Protein AF-A0A6A5BFM7-F1 (afdb_monomer)

InterPro domains:
  IPR010581 Protein of unknown function DUF1152 [PF06626] (103-275)

Structure (mmCIF, N/CA/C/O backbone):
data_AF-A0A6A5BFM7-F1
#
_entry.id   AF-A0A6A5BFM7-F1
#
loop_
_atom_site.group_PDB
_atom_site.id
_atom_site.type_symbol
_atom_site.label_atom_id
_atom_site.label_alt_id
_atom_site.label_comp_id
_atom_site.label_asym_id
_atom_site.label_entity_id
_atom_site.label_seq_id
_atom_site.pdbx_PDB_ins_code
_atom_site.Cartn_x
_atom_site.Cartn_y
_atom_site.Cartn_z
_atom_site.occupancy
_atom_site.B_iso_or_equiv
_atom_site.auth_seq_id
_atom_site.auth_comp_id
_atom_site.auth_asym_id
_atom_site.auth_atom_id
_atom_site.pdbx_PDB_model_num
ATOM 1 N N . MET A 1 1 ? 14.374 -17.626 74.753 1.00 43.50 1 MET A N 1
ATOM 2 C CA . MET A 1 1 ? 14.179 -16.600 73.706 1.00 43.50 1 MET A CA 1
ATOM 3 C C . MET A 1 1 ? 12.955 -16.998 72.901 1.00 43.50 1 MET A C 1
ATOM 5 O O . MET A 1 1 ? 12.864 -18.149 72.503 1.00 43.50 1 MET A O 1
ATOM 9 N N . ILE A 1 2 ? 11.979 -16.099 72.801 1.00 36.38 2 ILE A N 1
ATOM 10 C CA . ILE A 1 2 ? 10.643 -16.341 72.237 1.00 36.38 2 ILE A CA 1
ATOM 11 C C . ILE A 1 2 ? 10.751 -16.371 70.704 1.00 36.38 2 ILE A C 1
ATOM 13 O O . ILE A 1 2 ? 11.245 -15.409 70.122 1.00 36.38 2 ILE A O 1
ATOM 17 N N . SER A 1 3 ? 10.317 -17.458 70.057 1.00 33.19 3 SER A N 1
ATOM 18 C CA . SER A 1 3 ? 10.230 -17.560 68.595 1.00 33.19 3 SER A CA 1
ATOM 19 C C . SER A 1 3 ? 8.848 -17.109 68.120 1.00 33.19 3 SER A C 1
ATOM 21 O O . SER A 1 3 ? 7.847 -17.762 68.415 1.00 33.19 3 SER A O 1
ATOM 23 N N . SER A 1 4 ? 8.788 -16.002 67.385 1.00 34.25 4 SER A N 1
ATOM 24 C CA . SER A 1 4 ? 7.578 -15.523 66.714 1.00 34.25 4 SER A CA 1
ATOM 25 C C . SER A 1 4 ? 7.403 -16.215 65.361 1.00 34.25 4 SER A C 1
ATOM 27 O O . SER A 1 4 ? 8.229 -16.042 64.466 1.00 34.25 4 SER A O 1
ATOM 29 N N . SER A 1 5 ? 6.314 -16.964 65.199 1.00 36.62 5 SER A N 1
ATOM 30 C CA . SER A 1 5 ? 5.820 -17.458 63.912 1.00 36.62 5 SER A CA 1
ATOM 31 C C . SER A 1 5 ? 4.757 -16.501 63.362 1.00 36.62 5 SER A C 1
ATOM 33 O O . SER A 1 5 ? 3.744 -16.234 64.005 1.00 36.62 5 SER A O 1
ATOM 35 N N . SER A 1 6 ? 4.990 -15.970 62.162 1.00 33.66 6 SER A N 1
ATOM 36 C CA . SER A 1 6 ? 4.008 -15.185 61.403 1.00 33.66 6 SER A CA 1
ATOM 37 C C . SER A 1 6 ? 3.215 -16.109 60.466 1.00 33.66 6 SER A C 1
ATOM 39 O O . SER A 1 6 ? 3.828 -16.965 59.823 1.00 33.66 6 SER A O 1
ATOM 41 N N . PRO A 1 7 ? 1.881 -15.969 60.350 1.00 37.84 7 PRO A N 1
ATOM 42 C CA . PRO A 1 7 ? 1.085 -16.790 59.447 1.00 37.84 7 PRO A CA 1
ATOM 43 C C . PRO A 1 7 ? 1.149 -16.255 58.009 1.00 37.84 7 PRO A C 1
ATOM 45 O O . PRO A 1 7 ? 1.034 -15.056 57.761 1.00 37.84 7 PRO A O 1
ATOM 48 N N . SER A 1 8 ? 1.322 -17.172 57.057 1.00 31.70 8 SER A N 1
ATOM 49 C CA . SER A 1 8 ? 1.275 -16.910 55.618 1.00 31.70 8 SER A CA 1
ATOM 50 C C . SER A 1 8 ? -0.183 -16.871 55.149 1.00 31.70 8 SER A C 1
ATOM 52 O O . SER A 1 8 ? -0.862 -17.896 55.129 1.00 31.70 8 SER A O 1
ATOM 54 N N . THR A 1 9 ? -0.686 -15.690 54.790 1.00 35.28 9 THR A N 1
ATOM 55 C CA . THR A 1 9 ? -1.970 -15.524 54.095 1.00 35.28 9 THR A CA 1
ATOM 56 C C . THR A 1 9 ? -1.789 -15.775 52.604 1.00 35.28 9 THR A C 1
ATOM 58 O O . THR A 1 9 ? -1.205 -14.962 51.887 1.00 35.28 9 THR A O 1
ATOM 61 N N . THR A 1 10 ? -2.305 -16.905 52.131 1.00 35.03 10 THR A N 1
ATOM 62 C CA . THR A 1 10 ? -2.406 -17.241 50.710 1.00 35.03 10 THR A CA 1
ATOM 63 C C . THR A 1 10 ? -3.619 -16.512 50.120 1.00 35.03 10 THR A C 1
ATOM 65 O O . THR A 1 10 ? -4.765 -16.860 50.394 1.00 35.03 10 THR A O 1
ATOM 68 N N . LEU A 1 11 ? -3.373 -15.459 49.338 1.00 32.53 11 LEU A N 1
ATO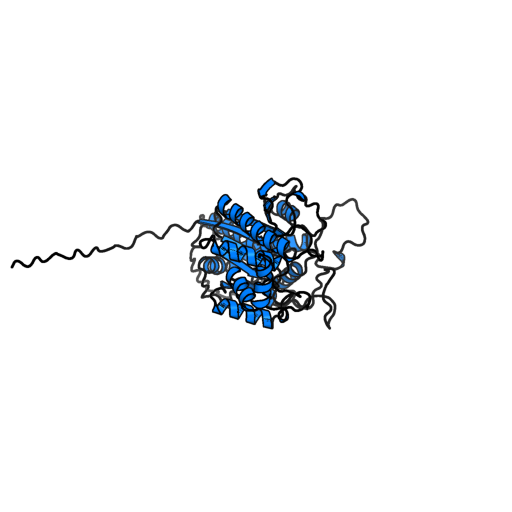M 69 C CA . LEU A 1 11 ? -4.397 -14.754 48.564 1.00 32.53 11 LEU A CA 1
ATOM 70 C C . LEU A 1 11 ? -4.765 -15.595 47.333 1.00 32.53 11 LEU A C 1
ATOM 72 O O . LEU A 1 11 ? -3.995 -15.696 46.379 1.00 32.53 11 LEU A O 1
ATOM 76 N N . HIS A 1 12 ? -5.952 -16.201 47.354 1.00 33.62 12 HIS A N 1
ATOM 77 C CA . HIS A 1 12 ? -6.564 -16.794 46.168 1.00 33.62 12 HIS A CA 1
ATOM 78 C C . HIS A 1 12 ? -7.036 -15.675 45.228 1.00 33.62 12 HIS A C 1
ATOM 80 O O . HIS A 1 12 ? -8.083 -15.067 45.440 1.00 33.62 12 HIS A O 1
ATOM 86 N N . HIS A 1 13 ? -6.261 -15.397 44.179 1.00 36.59 13 HIS A N 1
ATOM 87 C CA . HIS A 1 13 ? -6.726 -14.584 43.060 1.00 36.59 13 HIS A CA 1
ATOM 88 C C . HIS A 1 13 ? -7.722 -15.395 42.225 1.00 36.59 13 HIS A C 1
ATOM 90 O O . HIS A 1 13 ? -7.347 -16.335 41.526 1.00 36.59 13 HIS A O 1
ATOM 96 N N . HIS A 1 14 ? -9.000 -15.024 42.293 1.00 38.31 14 HIS A N 1
ATOM 97 C CA . HIS A 1 14 ? -9.974 -15.436 41.290 1.00 38.31 14 HIS A CA 1
ATOM 98 C C . HIS A 1 14 ? -9.614 -14.796 39.938 1.00 38.31 14 HIS A C 1
ATOM 100 O O . HIS A 1 14 ? -9.307 -13.600 39.903 1.00 38.31 14 HIS A O 1
ATOM 106 N N . PRO A 1 15 ? -9.645 -15.551 38.826 1.00 39.84 15 PRO A N 1
ATOM 107 C CA . PRO A 1 15 ? -9.466 -14.972 37.504 1.00 39.84 15 PRO A CA 1
ATOM 108 C C . PRO A 1 15 ? -10.647 -14.037 37.191 1.00 39.84 15 PRO A C 1
ATOM 110 O O . PRO A 1 15 ? -11.785 -14.354 37.552 1.00 39.84 15 PRO A O 1
ATOM 113 N N . PRO A 1 16 ? -10.407 -12.888 36.537 1.00 39.84 16 PRO A N 1
ATOM 114 C CA . PRO A 1 16 ? -11.476 -11.977 36.155 1.00 39.84 16 PRO A CA 1
ATOM 115 C C . PR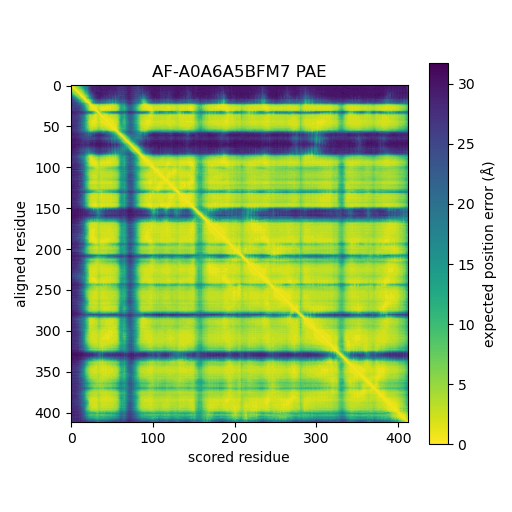O A 1 16 ? -12.451 -12.684 35.201 1.00 39.84 16 PRO A C 1
ATOM 117 O O . PRO A 1 16 ? -12.056 -13.272 34.199 1.00 39.84 16 PRO A O 1
ATOM 120 N N . THR A 1 17 ? -13.738 -12.637 35.541 1.00 45.69 17 THR A N 1
ATOM 121 C CA . THR A 1 17 ? -14.852 -13.360 34.900 1.00 45.69 17 THR A CA 1
ATOM 122 C C . THR A 1 17 ? -15.457 -12.643 33.689 1.00 45.69 17 THR A C 1
ATOM 124 O O . THR A 1 17 ? -16.547 -12.998 33.250 1.00 45.69 17 THR A O 1
ATOM 127 N N . SER A 1 18 ? -14.772 -11.652 33.115 1.00 35.28 18 SER A N 1
ATOM 128 C CA . SER A 1 18 ? -15.214 -10.995 31.879 1.00 35.28 18 SER A CA 1
ATOM 129 C C . SER A 1 18 ? -14.108 -11.047 30.826 1.00 35.28 18 SER A C 1
ATOM 131 O O . SER A 1 18 ? -12.948 -10.792 31.164 1.00 35.28 18 SER A O 1
ATOM 133 N N . PRO A 1 19 ? -14.426 -11.400 29.564 1.00 45.38 19 PRO A N 1
ATOM 134 C CA . PRO A 1 19 ? -13.469 -11.238 28.483 1.00 45.38 19 PRO A CA 1
ATOM 135 C C . PRO A 1 19 ? -13.075 -9.754 28.409 1.00 45.38 19 PRO A C 1
ATOM 137 O O . PRO A 1 19 ? -13.940 -8.890 28.591 1.00 45.38 19 PRO A O 1
ATOM 140 N N . PRO A 1 20 ? -11.787 -9.439 28.189 1.00 44.97 20 PRO A N 1
ATOM 141 C CA . PRO A 1 20 ? -11.366 -8.059 28.010 1.00 44.97 20 PRO A CA 1
ATOM 142 C C . PRO A 1 20 ? -12.191 -7.427 26.878 1.00 44.97 20 PRO A C 1
ATOM 144 O O . PRO A 1 20 ? -12.493 -8.112 25.895 1.00 44.97 20 PRO A O 1
ATOM 147 N N . PRO A 1 21 ? -12.589 -6.149 27.003 1.00 49.00 21 PRO A N 1
ATOM 148 C CA . PRO A 1 21 ? -13.333 -5.476 25.947 1.00 49.00 21 PRO A CA 1
ATOM 149 C C . PRO A 1 21 ? -12.546 -5.559 24.629 1.00 49.00 21 PRO A C 1
ATOM 151 O O . PRO A 1 21 ? -11.314 -5.452 24.660 1.00 49.00 21 PRO A O 1
ATOM 154 N N . PRO A 1 22 ? -13.222 -5.748 23.477 1.00 60.56 22 PRO A N 1
ATOM 155 C CA . PRO A 1 22 ? -12.547 -5.821 22.189 1.00 60.56 22 PRO A CA 1
ATOM 156 C C . PRO A 1 22 ? -11.725 -4.550 22.006 1.00 60.56 22 PRO A C 1
ATOM 158 O O . PRO A 1 22 ? -12.243 -3.437 22.142 1.00 60.56 22 PRO A O 1
ATOM 161 N N . SER A 1 23 ? -10.426 -4.706 21.750 1.00 75.94 23 SER A N 1
ATOM 162 C CA . SER A 1 23 ? -9.561 -3.540 21.587 1.00 75.94 23 SER A CA 1
ATOM 163 C C . SER A 1 23 ? -10.053 -2.728 20.386 1.00 75.94 23 SER A C 1
ATOM 165 O O . SER A 1 23 ? -10.220 -3.258 19.283 1.00 75.94 23 SER A O 1
ATOM 167 N N . ARG A 1 24 ? -10.380 -1.454 20.632 1.00 89.00 24 ARG A N 1
ATOM 168 C CA . ARG A 1 24 ? -10.811 -0.517 19.591 1.00 89.00 24 ARG A CA 1
ATOM 169 C C . ARG A 1 24 ? -9.644 -0.269 18.644 1.00 89.00 24 ARG A C 1
ATOM 171 O O . ARG A 1 24 ? -8.518 -0.098 19.109 1.00 89.00 24 ARG A O 1
ATOM 178 N N . ARG A 1 25 ? -9.909 -0.273 17.338 1.00 93.12 25 ARG A N 1
ATOM 179 C CA . ARG A 1 25 ? -8.895 -0.106 16.295 1.00 93.12 25 ARG A CA 1
ATOM 180 C C . ARG A 1 25 ? -9.219 1.087 15.407 1.00 93.12 25 ARG A C 1
ATOM 182 O O . ARG A 1 25 ? -10.323 1.178 14.871 1.00 93.12 25 ARG A O 1
ATOM 189 N N . ASN A 1 26 ? -8.230 1.952 15.223 1.00 96.50 26 ASN A N 1
ATOM 190 C CA . ASN A 1 26 ? -8.227 3.035 14.246 1.00 96.50 26 ASN A CA 1
ATOM 191 C C . ASN A 1 26 ? -7.094 2.747 13.264 1.00 96.50 26 ASN A C 1
ATOM 193 O O . ASN A 1 26 ? -5.929 2.675 13.660 1.00 96.50 26 ASN A O 1
ATOM 197 N N . ILE A 1 27 ? -7.442 2.532 12.000 1.00 97.56 27 ILE A N 1
ATOM 198 C CA . ILE A 1 27 ? -6.536 1.928 11.023 1.00 97.56 27 ILE A CA 1
ATOM 199 C C . ILE A 1 27 ? -6.276 2.929 9.905 1.00 97.56 27 ILE A C 1
ATOM 201 O O . ILE A 1 27 ? -7.220 3.390 9.267 1.00 97.56 27 ILE A O 1
ATOM 205 N N . LEU A 1 28 ? -5.009 3.222 9.622 1.00 98.06 28 LEU A N 1
ATOM 206 C CA . LEU A 1 28 ? -4.605 3.906 8.393 1.00 98.06 28 LEU A CA 1
ATOM 207 C C . LEU A 1 28 ? -4.020 2.893 7.413 1.00 98.06 28 LEU A C 1
ATOM 209 O O . LEU A 1 28 ? -3.087 2.165 7.746 1.00 98.06 28 LEU A O 1
ATOM 213 N N . ILE A 1 29 ? -4.558 2.865 6.197 1.00 97.62 29 ILE A N 1
ATOM 214 C CA . ILE A 1 29 ? -4.068 2.036 5.097 1.00 97.62 29 ILE A CA 1
ATOM 215 C C . ILE A 1 29 ? -3.508 2.967 4.031 1.00 97.62 29 ILE A C 1
ATOM 217 O O . ILE A 1 29 ? -4.248 3.768 3.470 1.00 97.62 29 ILE A O 1
ATOM 221 N N . SER A 1 30 ? -2.212 2.878 3.745 1.00 96.25 30 SER A N 1
ATOM 222 C CA . SER A 1 30 ? -1.529 3.800 2.836 1.00 96.25 30 SER A CA 1
ATOM 223 C C . SER A 1 30 ? -0.772 3.083 1.729 1.00 96.25 30 SER A C 1
ATOM 225 O O . SER A 1 30 ? -0.202 2.028 1.968 1.00 96.25 30 SER A O 1
ATOM 227 N N . GLY A 1 31 ? -0.710 3.662 0.529 1.00 94.31 31 GLY A N 1
ATOM 228 C CA . GLY A 1 31 ? 0.305 3.275 -0.463 1.00 94.31 31 GLY A CA 1
ATOM 229 C C . GLY A 1 31 ? 1.714 3.690 -0.009 1.00 94.31 31 GLY A C 1
ATOM 230 O O . GLY A 1 31 ? 1.845 4.745 0.621 1.00 94.31 31 GLY A O 1
ATOM 231 N N . LEU A 1 32 ? 2.733 2.867 -0.295 1.00 87.06 32 LEU A N 1
ATOM 232 C CA . LEU A 1 32 ? 4.104 3.034 0.217 1.00 87.06 32 LEU A CA 1
ATOM 233 C C . LEU A 1 32 ? 4.944 4.080 -0.541 1.00 87.06 32 LEU A C 1
ATOM 235 O O . LEU A 1 32 ? 5.747 4.740 0.103 1.00 87.06 32 LEU A O 1
ATOM 239 N N . GLY A 1 33 ? 4.680 4.358 -1.822 1.00 70.69 33 GLY A N 1
ATOM 240 C CA . GLY A 1 33 ? 5.093 5.627 -2.438 1.00 70.69 33 GLY A CA 1
ATOM 241 C C . GLY A 1 33 ? 6.113 5.604 -3.575 1.00 70.69 33 GLY A C 1
ATOM 242 O O . GLY A 1 33 ? 6.734 6.640 -3.826 1.00 70.69 33 GLY A O 1
ATOM 243 N N . GLY A 1 34 ? 6.198 4.517 -4.341 1.00 63.72 34 GLY A N 1
ATOM 244 C CA . GLY A 1 34 ? 6.965 4.410 -5.592 1.00 63.72 34 GLY A CA 1
ATOM 245 C C . GLY A 1 34 ? 6.122 4.575 -6.871 1.00 63.72 34 GLY A C 1
ATOM 246 O O . GLY A 1 34 ? 6.650 4.701 -7.979 1.00 63.72 34 GLY A O 1
ATOM 247 N N . GLY A 1 35 ? 4.790 4.629 -6.759 1.00 69.94 35 GLY A N 1
ATOM 248 C CA . GLY A 1 35 ? 3.896 4.732 -7.917 1.00 69.94 35 GLY A CA 1
ATOM 249 C C . GLY A 1 35 ? 2.428 4.934 -7.548 1.00 69.94 35 GLY A C 1
ATOM 250 O O . GLY A 1 35 ? 2.097 5.688 -6.634 1.00 69.94 35 GLY A O 1
ATOM 251 N N . LEU A 1 36 ? 1.511 4.270 -8.261 1.00 82.88 36 LEU A N 1
ATOM 252 C CA . LEU A 1 36 ? 0.082 4.239 -7.904 1.00 82.88 36 LEU A CA 1
ATOM 253 C C . LEU A 1 36 ? -0.199 3.193 -6.812 1.00 82.88 36 LEU A C 1
ATOM 255 O O . LEU A 1 36 ? -1.176 2.454 -6.907 1.00 82.88 36 LEU A O 1
ATOM 259 N N . ASP A 1 37 ? 0.644 3.106 -5.783 1.00 88.81 37 ASP A N 1
ATOM 260 C CA . ASP A 1 37 ? 0.497 2.099 -4.721 1.00 88.81 37 ASP A CA 1
ATOM 261 C C . ASP A 1 37 ? -0.773 2.303 -3.902 1.00 88.81 37 ASP A C 1
ATOM 263 O O . ASP A 1 37 ? -1.325 1.332 -3.390 1.00 88.81 37 ASP A O 1
ATOM 267 N N . ILE A 1 38 ? -1.311 3.530 -3.865 1.00 91.81 38 ILE A N 1
ATOM 268 C CA . ILE A 1 38 ? -2.654 3.792 -3.332 1.00 91.81 38 ILE A CA 1
ATOM 269 C C . ILE A 1 38 ? -3.728 2.937 -4.028 1.00 91.81 38 ILE A C 1
ATOM 271 O O . ILE A 1 38 ? -4.691 2.502 -3.403 1.00 91.81 38 ILE A O 1
ATOM 275 N N . HIS A 1 39 ? -3.556 2.625 -5.316 1.00 91.88 39 HIS A N 1
ATOM 276 C CA . HIS A 1 39 ? -4.487 1.747 -6.022 1.00 91.88 39 HIS A CA 1
ATOM 277 C C . HIS A 1 39 ? -4.447 0.327 -5.455 1.00 91.88 39 HIS A C 1
ATOM 279 O O . HIS A 1 39 ? -5.485 -0.301 -5.300 1.00 91.88 39 HIS A O 1
ATOM 285 N N . ASN A 1 40 ? -3.266 -0.178 -5.095 1.00 91.75 40 ASN A N 1
ATOM 286 C CA . ASN A 1 40 ? -3.135 -1.484 -4.446 1.00 91.75 40 ASN A CA 1
ATOM 287 C C . ASN A 1 40 ? -3.575 -1.435 -2.972 1.00 91.75 40 ASN A C 1
ATOM 289 O O . ASN A 1 40 ? -4.205 -2.377 -2.492 1.00 91.75 40 ASN A O 1
ATOM 293 N N . SER A 1 41 ? -3.311 -0.333 -2.261 1.00 94.50 41 SER A N 1
ATOM 294 C CA . SER A 1 41 ? -3.759 -0.145 -0.874 1.00 94.50 41 SER A CA 1
ATOM 295 C C . SER A 1 41 ? -5.287 -0.119 -0.757 1.00 94.50 41 SER A C 1
ATOM 297 O O . SER A 1 41 ? -5.839 -0.578 0.245 1.00 94.50 41 SER A O 1
ATOM 299 N N . MET A 1 42 ? -5.980 0.297 -1.823 1.00 93.94 42 MET A N 1
ATOM 300 C CA . MET A 1 42 ? -7.435 0.247 -1.935 1.00 93.94 42 MET A CA 1
ATOM 301 C C . MET A 1 42 ? -8.014 -1.153 -1.696 1.00 93.94 42 MET A C 1
ATOM 303 O O . MET A 1 42 ? -9.095 -1.252 -1.125 1.00 93.94 42 MET A O 1
ATOM 307 N N . LEU A 1 43 ? -7.314 -2.233 -2.068 1.00 93.88 43 LEU A N 1
ATOM 308 C CA . LEU A 1 43 ? -7.774 -3.600 -1.784 1.00 93.88 43 LEU A CA 1
ATOM 309 C C . LEU A 1 43 ? -7.950 -3.822 -0.280 1.00 93.88 43 LEU A C 1
ATOM 311 O O . LEU A 1 43 ? -8.989 -4.304 0.163 1.00 93.88 43 LEU A O 1
ATOM 315 N N . MET A 1 44 ? -6.945 -3.430 0.506 1.00 95.06 44 MET A N 1
ATOM 316 C CA . MET A 1 44 ? -6.993 -3.514 1.965 1.00 95.06 44 MET A CA 1
ATOM 317 C C . MET A 1 44 ? -8.034 -2.551 2.527 1.00 95.06 44 MET A C 1
ATOM 319 O O . MET A 1 44 ? -8.847 -2.944 3.358 1.00 95.06 44 MET A O 1
ATOM 323 N N . TYR A 1 45 ? -8.054 -1.306 2.051 1.00 96.81 45 TYR A N 1
ATOM 324 C CA . TYR A 1 45 ? -9.005 -0.301 2.519 1.00 96.81 45 TYR A CA 1
ATOM 325 C C . TYR A 1 45 ? -10.462 -0.741 2.335 1.00 96.81 45 TYR A C 1
ATOM 327 O O . TYR A 1 45 ? -11.243 -0.720 3.287 1.00 96.81 45 TYR A O 1
ATOM 335 N N . LEU A 1 46 ? -10.815 -1.208 1.135 1.00 95.81 46 LEU A N 1
ATOM 336 C CA . LEU A 1 46 ? -12.150 -1.716 0.840 1.00 95.81 46 LEU A CA 1
ATOM 337 C C . LEU A 1 46 ? -12.469 -2.963 1.666 1.00 95.81 46 LEU A C 1
ATOM 339 O O . LEU A 1 46 ? -13.584 -3.070 2.163 1.00 95.81 46 LEU A O 1
ATOM 343 N N . LEU A 1 47 ? -11.502 -3.865 1.868 1.00 94.75 47 LEU A N 1
ATOM 344 C CA . LEU A 1 47 ? -11.687 -5.056 2.699 1.00 94.75 47 LEU A CA 1
ATOM 345 C C . LEU A 1 47 ? -12.044 -4.706 4.143 1.00 94.75 47 LEU A C 1
ATOM 347 O O . LEU A 1 47 ? -12.990 -5.266 4.695 1.00 94.75 47 LEU A O 1
ATOM 351 N N . PHE A 1 48 ? -11.322 -3.766 4.751 1.00 95.00 48 PHE A N 1
ATOM 352 C CA . PHE A 1 48 ? -11.639 -3.303 6.099 1.00 95.00 48 PHE A CA 1
ATOM 353 C C . PHE A 1 48 ? -12.981 -2.571 6.145 1.00 95.00 48 PHE A C 1
ATOM 355 O O . PHE A 1 48 ? -13.747 -2.781 7.084 1.00 95.00 48 PHE A O 1
ATOM 362 N N . LYS A 1 49 ? -13.291 -1.741 5.141 1.00 93.75 49 LYS A N 1
ATOM 363 C CA . LYS A 1 49 ? -14.549 -0.981 5.087 1.00 93.75 49 LYS A CA 1
ATOM 364 C C . LYS A 1 49 ? -15.758 -1.904 4.962 1.00 93.75 49 LYS A C 1
ATOM 366 O O . LYS A 1 49 ? -16.704 -1.781 5.735 1.00 93.75 49 LYS A O 1
ATOM 371 N N . GLU A 1 50 ? -15.693 -2.858 4.041 1.00 91.38 50 GLU A N 1
ATOM 372 C CA . GLU A 1 50 ? -16.738 -3.860 3.836 1.00 91.38 50 GLU A CA 1
ATOM 373 C C . GLU A 1 50 ? -16.851 -4.791 5.048 1.00 91.38 50 GLU A C 1
ATOM 375 O O . GLU A 1 50 ? -17.948 -5.061 5.534 1.00 91.38 50 GLU A O 1
ATOM 380 N N . GLY A 1 51 ? -15.713 -5.204 5.612 1.00 88.94 51 GLY A N 1
ATOM 381 C CA . GLY A 1 51 ? -15.656 -5.983 6.843 1.00 88.94 51 GLY A CA 1
ATOM 382 C C . GLY A 1 51 ? -16.316 -5.290 8.027 1.00 88.94 51 GLY A C 1
ATOM 383 O O . GLY A 1 51 ? -17.101 -5.913 8.737 1.00 88.94 51 GLY A O 1
ATOM 384 N N . LYS A 1 52 ? -16.064 -3.991 8.215 1.00 89.88 52 LYS A N 1
ATOM 385 C CA . LYS A 1 52 ? -16.713 -3.191 9.259 1.00 89.88 52 LYS A CA 1
ATOM 386 C C . LYS A 1 52 ? -18.233 -3.166 9.073 1.00 89.88 52 LYS A C 1
ATOM 388 O O . LYS A 1 52 ? -18.946 -3.427 10.036 1.00 89.88 52 LYS A O 1
ATOM 393 N N . THR A 1 53 ? -18.724 -2.901 7.860 1.00 86.88 53 THR A N 1
ATOM 394 C CA . THR A 1 53 ? -20.166 -2.922 7.544 1.00 86.88 53 THR A CA 1
ATOM 395 C C . THR A 1 53 ? -20.789 -4.288 7.823 1.00 86.88 53 THR A C 1
ATOM 397 O O . THR A 1 53 ? -21.866 -4.385 8.412 1.00 86.88 53 THR A O 1
ATOM 400 N N . TYR A 1 54 ? -20.097 -5.361 7.440 1.00 82.56 54 TYR A N 1
ATOM 401 C CA . TYR A 1 54 ? -20.564 -6.716 7.691 1.00 82.56 54 TYR A CA 1
ATOM 402 C C . TYR A 1 54 ? -20.669 -6.992 9.198 1.00 82.56 54 TYR A C 1
ATOM 404 O O . TYR A 1 54 ? -21.729 -7.395 9.669 1.00 82.56 54 TYR A O 1
ATOM 412 N N . LEU A 1 55 ? -19.622 -6.677 9.969 1.00 79.75 55 LEU A N 1
ATOM 413 C CA . LEU A 1 55 ? -19.578 -6.878 11.422 1.00 79.75 55 LEU A CA 1
ATOM 414 C C . LEU A 1 55 ? -20.651 -6.080 12.175 1.00 79.75 55 LEU A C 1
ATOM 416 O O . LEU A 1 55 ? -21.212 -6.580 13.150 1.00 79.75 55 LEU A O 1
ATOM 420 N N . THR A 1 56 ? -20.970 -4.861 11.730 1.00 76.69 56 THR A N 1
ATOM 421 C CA . THR A 1 56 ? -22.036 -4.059 12.347 1.00 76.69 56 THR A CA 1
ATOM 422 C C . THR A 1 56 ? -23.431 -4.558 11.962 1.00 76.69 56 THR A C 1
ATOM 424 O O . THR A 1 56 ? -24.327 -4.548 12.805 1.00 76.69 56 THR A O 1
ATOM 427 N N . SER A 1 57 ? -23.621 -5.059 10.735 1.00 65.81 57 SER A N 1
ATOM 428 C CA . SER A 1 57 ? -24.914 -5.574 10.251 1.00 65.81 57 SER A CA 1
ATOM 429 C C . SER A 1 57 ? -25.312 -6.939 10.835 1.00 65.81 57 SER A C 1
ATOM 431 O O . SER A 1 57 ? -26.495 -7.177 11.077 1.00 65.81 57 SER A O 1
ATOM 433 N N . THR A 1 58 ? -24.348 -7.810 11.161 1.00 57.31 58 THR A N 1
ATOM 434 C CA . THR A 1 58 ? -24.594 -9.143 11.755 1.00 57.31 58 THR A CA 1
ATOM 435 C C . THR A 1 58 ? -25.123 -9.126 13.194 1.00 57.31 58 THR A C 1
ATOM 437 O O . THR A 1 58 ? -25.415 -10.179 13.755 1.00 57.31 58 THR A O 1
ATOM 440 N N . SER A 1 59 ? -25.315 -7.944 13.786 1.00 45.78 59 SER A N 1
ATOM 441 C CA . SER A 1 59 ? -26.104 -7.772 15.014 1.00 45.78 59 SER A CA 1
ATOM 442 C C . SER A 1 59 ? -27.628 -7.873 14.781 1.00 45.78 59 SER A C 1
ATOM 444 O O . SER A 1 59 ? -28.402 -7.805 15.734 1.00 45.78 59 SER A O 1
ATOM 446 N N . SER A 1 60 ? -28.074 -8.107 13.537 1.00 35.75 60 SER A N 1
ATOM 447 C CA . SER A 1 60 ? -29.430 -8.565 13.194 1.00 35.75 60 SER A CA 1
ATOM 448 C C . SER A 1 60 ? -29.410 -9.984 12.599 1.00 35.75 60 SER A C 1
ATOM 450 O O . SER A 1 60 ? -28.576 -10.272 11.739 1.00 35.75 60 SER A O 1
ATOM 452 N N . PRO A 1 61 ? -30.329 -10.887 13.003 1.00 34.53 61 PRO A N 1
ATOM 453 C CA . PRO A 1 61 ? -30.352 -12.278 12.565 1.00 34.53 61 PRO A CA 1
ATOM 454 C C . PRO A 1 61 ? -30.973 -12.391 11.169 1.00 34.53 61 PRO A C 1
ATOM 456 O O . PRO A 1 61 ? -32.084 -12.879 11.002 1.00 34.53 61 PRO A O 1
ATOM 459 N N . LEU A 1 62 ? -30.256 -11.936 10.149 1.00 36.12 62 LEU A N 1
ATOM 460 C CA . LEU A 1 62 ? -30.529 -12.273 8.758 1.00 36.12 62 LEU A CA 1
ATOM 461 C C . LEU A 1 62 ? -29.191 -12.634 8.127 1.00 36.12 62 LEU A C 1
ATOM 463 O O . LEU A 1 62 ? -28.443 -11.785 7.653 1.00 36.12 62 LEU A O 1
ATOM 467 N N . MET A 1 63 ? -28.888 -13.931 8.172 1.00 40.31 63 MET A N 1
ATOM 468 C CA . MET A 1 63 ? -27.894 -14.552 7.307 1.00 40.31 63 MET A CA 1
ATOM 469 C C . MET A 1 63 ? -28.228 -14.153 5.868 1.00 40.31 63 MET A C 1
ATOM 471 O O . MET A 1 63 ? -29.153 -14.703 5.269 1.00 40.31 63 MET A O 1
ATOM 475 N N . ALA A 1 64 ? -27.498 -13.188 5.315 1.00 39.16 64 ALA A N 1
ATOM 476 C CA . ALA A 1 64 ? -27.484 -12.954 3.885 1.00 39.16 64 ALA A CA 1
ATOM 477 C C . ALA A 1 64 ? -26.801 -14.169 3.249 1.00 39.16 64 ALA A C 1
ATOM 479 O O . ALA A 1 64 ? -25.581 -14.218 3.098 1.00 39.16 64 ALA A O 1
ATOM 480 N N . SER A 1 65 ? -27.583 -15.204 2.937 1.00 39.56 65 SER A N 1
ATOM 481 C CA . SER A 1 65 ? -27.117 -16.258 2.052 1.00 39.56 65 SER A CA 1
ATOM 482 C C . SER A 1 65 ? -26.844 -15.609 0.703 1.00 39.56 65 SER A C 1
ATOM 484 O O . SER A 1 65 ? -27.765 -15.106 0.059 1.00 39.56 65 SER A O 1
ATOM 486 N N . CYS A 1 66 ? -25.594 -15.627 0.258 1.00 40.50 66 CYS A N 1
ATOM 487 C CA . CYS A 1 66 ? -25.278 -15.390 -1.141 1.00 40.50 66 CYS A CA 1
ATOM 488 C C . CYS A 1 66 ? -25.840 -16.565 -1.957 1.00 40.50 66 CYS A C 1
ATOM 490 O O . CYS A 1 66 ? -25.128 -17.517 -2.261 1.00 40.50 66 CYS A O 1
ATOM 492 N N . THR A 1 67 ? -27.136 -16.548 -2.267 1.00 34.31 67 THR A N 1
ATOM 493 C CA . THR A 1 67 ? -27.727 -17.479 -3.228 1.00 34.31 67 THR A CA 1
ATOM 494 C C . THR A 1 67 ? -27.295 -17.048 -4.619 1.00 34.31 67 THR A C 1
ATOM 496 O O . THR A 1 67 ? -27.741 -16.023 -5.133 1.00 34.31 67 THR A O 1
ATOM 499 N N . TYR A 1 68 ? -26.384 -17.820 -5.206 1.00 33.97 68 TYR A N 1
ATOM 500 C CA . TYR A 1 68 ? -26.070 -17.741 -6.622 1.00 33.97 68 TYR A CA 1
ATOM 501 C C . TYR A 1 68 ? -27.092 -18.591 -7.377 1.00 33.97 68 TYR A C 1
ATOM 503 O O . TYR A 1 68 ? -27.137 -19.809 -7.207 1.00 33.97 68 TYR A O 1
ATOM 511 N N . ASP A 1 69 ? -27.920 -17.940 -8.185 1.00 31.98 69 ASP A N 1
ATOM 512 C CA . ASP A 1 69 ? -28.859 -18.598 -9.083 1.00 31.98 69 ASP A CA 1
ATOM 513 C C . ASP A 1 69 ? -28.152 -18.804 -10.428 1.00 31.98 69 ASP A C 1
ATOM 515 O O . ASP A 1 69 ? -28.110 -17.906 -11.269 1.00 31.98 69 ASP A O 1
ATOM 519 N N . HIS A 1 70 ? -27.507 -19.961 -10.609 1.00 35.16 70 HIS A N 1
ATOM 520 C CA . HIS A 1 70 ? -27.134 -20.470 -11.930 1.00 35.16 70 HIS A CA 1
ATOM 521 C C . HIS A 1 70 ? -27.396 -21.972 -11.995 1.00 35.16 70 HIS A C 1
ATOM 523 O O . HIS A 1 70 ? -26.817 -22.771 -11.262 1.00 35.16 70 HIS A O 1
ATOM 529 N N . ASN A 1 71 ? -28.294 -22.325 -12.911 1.00 36.62 71 ASN A N 1
ATOM 530 C CA . ASN A 1 71 ? -28.636 -23.675 -13.324 1.00 36.62 71 ASN A CA 1
ATOM 531 C C . ASN A 1 71 ? -27.397 -24.574 -13.480 1.00 36.62 71 ASN A C 1
ATOM 533 O O . ASN A 1 71 ? -26.633 -24.406 -14.424 1.00 36.62 71 ASN A O 1
ATOM 537 N N . HIS A 1 72 ? -27.242 -25.559 -12.595 1.00 36.03 72 HIS A N 1
ATOM 538 C CA . HIS A 1 72 ? -27.060 -26.971 -12.945 1.00 36.03 72 HIS A CA 1
ATOM 539 C C . HIS A 1 72 ? -27.039 -27.827 -11.671 1.00 36.03 72 HIS A C 1
ATOM 541 O O . HIS A 1 72 ? -26.273 -27.596 -10.740 1.00 36.03 72 HIS A O 1
ATOM 547 N N . ALA A 1 73 ? -27.912 -28.833 -11.639 1.00 38.19 73 ALA A N 1
ATOM 548 C CA . ALA A 1 73 ? -28.024 -29.793 -10.555 1.00 38.19 73 ALA A CA 1
ATOM 549 C C . ALA A 1 73 ? -26.749 -30.640 -10.421 1.00 38.19 73 ALA A C 1
ATOM 551 O O . ALA A 1 73 ? -26.448 -31.464 -11.284 1.00 38.19 73 ALA A O 1
ATOM 552 N N . THR A 1 74 ? -26.032 -30.501 -9.308 1.00 30.70 74 THR A N 1
ATOM 553 C CA . THR A 1 74 ? -25.206 -31.581 -8.752 1.00 30.70 74 THR A CA 1
ATOM 554 C C . THR A 1 74 ? -25.134 -31.410 -7.236 1.00 30.70 74 THR A C 1
ATOM 556 O O . THR A 1 74 ? -24.459 -30.525 -6.714 1.00 30.70 74 THR A O 1
ATOM 559 N N . THR A 1 75 ? -25.886 -32.242 -6.518 1.00 30.48 75 THR A N 1
ATOM 560 C CA . THR A 1 75 ? -25.991 -32.238 -5.056 1.00 30.48 75 THR A CA 1
ATOM 561 C C . THR A 1 75 ? -24.668 -32.690 -4.440 1.00 30.48 75 THR A C 1
ATOM 563 O O . THR A 1 75 ? -24.417 -33.883 -4.298 1.00 30.48 75 THR A O 1
ATOM 566 N N . THR A 1 76 ? -23.811 -31.736 -4.079 1.00 30.75 76 THR A N 1
ATOM 567 C CA . THR A 1 76 ? -22.650 -31.987 -3.217 1.00 30.75 76 THR A CA 1
ATOM 568 C C . THR A 1 76 ? -22.997 -31.468 -1.831 1.00 30.75 76 THR A C 1
ATOM 5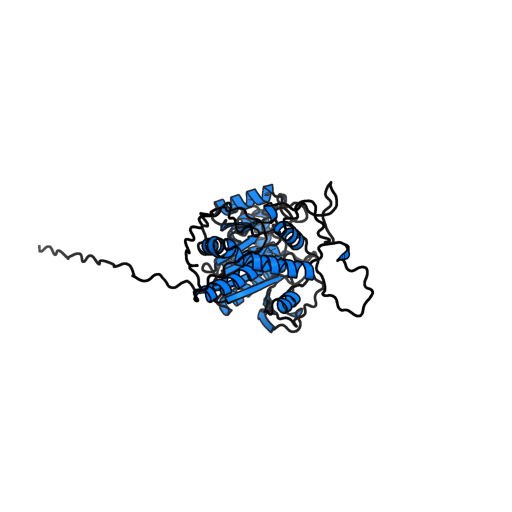70 O O . THR A 1 76 ? -23.158 -30.266 -1.631 1.00 30.75 76 THR A O 1
ATOM 573 N N . THR A 1 77 ? -23.177 -32.376 -0.873 1.00 27.81 77 THR A N 1
ATOM 574 C CA . THR A 1 77 ? -23.420 -32.033 0.531 1.00 27.81 77 THR A CA 1
ATOM 575 C C . THR A 1 77 ? -22.125 -31.489 1.132 1.00 27.81 77 THR A C 1
ATOM 577 O O . THR A 1 77 ? -21.302 -32.237 1.654 1.00 27.81 77 THR A O 1
ATOM 580 N N . THR A 1 78 ? -21.915 -30.178 1.024 1.00 31.92 78 THR A N 1
ATOM 581 C CA . THR A 1 78 ? -20.838 -29.484 1.733 1.00 31.92 78 THR A CA 1
ATOM 582 C C . THR A 1 78 ? -21.288 -29.255 3.171 1.00 31.92 78 THR A C 1
ATOM 584 O O . THR A 1 78 ? -22.100 -28.376 3.451 1.00 31.92 78 THR A O 1
ATOM 587 N N . THR A 1 79 ? -20.778 -30.066 4.097 1.00 27.22 79 THR A N 1
ATOM 588 C CA . THR A 1 79 ? -20.926 -29.837 5.538 1.00 27.22 79 THR A CA 1
ATOM 589 C C . THR A 1 79 ? -20.090 -28.617 5.930 1.00 27.22 79 THR A C 1
ATOM 591 O O . THR A 1 79 ? -18.909 -28.738 6.254 1.00 27.22 79 THR A O 1
ATOM 594 N N . THR A 1 80 ? -20.680 -27.424 5.875 1.00 34.03 80 THR A N 1
ATOM 595 C CA . THR A 1 80 ? -20.049 -26.200 6.379 1.00 34.03 80 THR A CA 1
ATOM 596 C C . THR A 1 80 ? -20.141 -26.201 7.903 1.00 34.03 80 THR A C 1
ATOM 598 O O . THR A 1 80 ? -21.161 -25.836 8.482 1.00 34.03 80 THR A O 1
ATOM 601 N N . ILE A 1 81 ? -19.078 -26.649 8.574 1.00 32.50 81 ILE A N 1
ATOM 602 C CA . ILE A 1 81 ? -18.889 -26.407 10.008 1.00 32.50 81 ILE A CA 1
ATOM 603 C C . ILE A 1 81 ? -18.534 -24.925 10.151 1.00 32.50 81 ILE A C 1
ATOM 605 O O . ILE A 1 81 ? -17.367 -24.542 10.086 1.00 32.50 81 ILE A O 1
ATOM 609 N N . THR A 1 82 ? -19.544 -24.072 10.297 1.00 39.03 82 THR A N 1
ATOM 610 C CA . THR A 1 82 ? -19.345 -22.653 10.594 1.00 39.03 82 THR A CA 1
ATOM 611 C C . THR A 1 82 ? -19.101 -22.512 12.092 1.00 39.03 82 THR A C 1
ATOM 613 O O . THR A 1 82 ? -19.998 -22.180 12.860 1.00 39.03 82 THR A O 1
ATOM 616 N N . THR A 1 83 ? -17.877 -22.778 12.548 1.00 39.19 83 THR A N 1
ATOM 617 C CA . THR A 1 83 ? -17.403 -22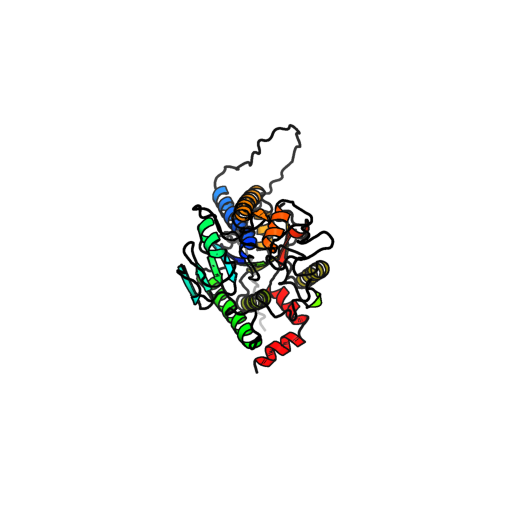.136 13.779 1.00 39.19 83 THR A CA 1
ATOM 618 C C . THR A 1 83 ? -17.317 -20.644 13.479 1.00 39.19 83 THR A C 1
ATOM 620 O O . THR A 1 83 ? -16.302 -20.169 12.974 1.00 39.19 83 THR A O 1
ATOM 623 N N . THR A 1 84 ? -18.402 -19.914 13.744 1.00 49.84 84 THR A N 1
ATOM 624 C CA . THR A 1 84 ? -18.413 -18.455 13.881 1.00 49.84 84 THR A CA 1
ATOM 625 C C . THR A 1 84 ? -17.602 -18.112 15.119 1.00 49.84 84 THR A C 1
ATOM 627 O O . THR A 1 84 ? -18.125 -17.807 16.185 1.00 49.84 84 THR A O 1
ATOM 630 N N . GLN A 1 85 ? -16.285 -18.233 15.000 1.00 56.09 85 GLN A N 1
ATOM 631 C CA . GLN A 1 85 ? -15.398 -17.440 15.827 1.00 56.09 85 GLN A CA 1
ATOM 632 C C . GLN A 1 85 ? -15.820 -15.976 15.554 1.00 56.09 85 GLN A C 1
ATOM 634 O O . GLN A 1 85 ? -16.169 -15.677 14.414 1.00 56.09 85 GLN A O 1
ATOM 639 N N . GLU A 1 86 ? -15.923 -15.112 16.572 1.00 68.44 86 GLU A N 1
ATOM 640 C CA . GLU A 1 86 ? -16.312 -13.687 16.454 1.00 68.44 86 GLU A CA 1
ATOM 641 C C . GLU A 1 86 ? -15.069 -12.810 16.318 1.00 68.44 86 GLU A C 1
ATOM 643 O O . GLU A 1 86 ? -14.057 -13.107 16.953 1.00 68.44 86 GLU A O 1
ATOM 648 N N . PHE A 1 87 ? -15.089 -11.793 15.449 1.00 81.69 87 PHE A N 1
ATOM 649 C CA . PHE A 1 87 ? -13.890 -11.004 15.166 1.00 81.69 87 PHE A CA 1
ATOM 650 C C . PHE A 1 87 ? -13.527 -10.231 16.441 1.00 81.69 87 PHE A C 1
ATOM 652 O O . PHE A 1 87 ? -14.334 -9.422 16.892 1.00 81.69 87 PHE A O 1
ATOM 659 N N . PRO A 1 88 ? -12.353 -10.470 17.054 1.00 82.38 88 PRO A N 1
ATOM 660 C CA . PRO A 1 88 ? -12.090 -10.052 18.435 1.00 82.38 88 PRO A CA 1
ATOM 661 C C . PRO A 1 88 ? -11.780 -8.552 18.586 1.00 82.38 88 PRO A C 1
ATOM 663 O O . PRO A 1 88 ? -11.441 -8.092 19.677 1.00 82.38 88 PRO A O 1
ATOM 666 N N . TYR A 1 89 ? -11.878 -7.779 17.503 1.00 85.19 89 TYR A N 1
ATOM 667 C CA . TYR A 1 89 ? -11.531 -6.364 17.454 1.00 85.19 89 TYR A CA 1
ATOM 668 C C . TYR A 1 89 ? -12.728 -5.520 17.022 1.00 85.19 89 TYR A C 1
ATOM 670 O O . TYR A 1 89 ? -13.481 -5.898 16.128 1.00 85.19 89 TYR A O 1
ATOM 678 N N . SER A 1 90 ? -12.859 -4.330 17.605 1.00 88.00 90 SER A N 1
ATOM 679 C CA . SER A 1 90 ? -13.834 -3.336 17.154 1.00 88.00 90 SER A CA 1
ATOM 680 C C . SER A 1 90 ? -13.132 -2.332 16.251 1.00 88.00 90 SER A C 1
ATOM 682 O O . SER A 1 90 ? -12.288 -1.576 16.727 1.00 88.00 90 SER A O 1
ATOM 684 N N . ILE A 1 91 ? -13.453 -2.314 14.956 1.00 91.00 91 ILE A N 1
ATOM 685 C CA . ILE A 1 91 ? -12.884 -1.337 14.018 1.00 91.00 91 ILE A CA 1
ATOM 686 C C . ILE A 1 91 ? -13.725 -0.060 14.065 1.00 91.00 91 ILE A C 1
ATOM 688 O O . ILE A 1 91 ? -14.841 -0.021 13.543 1.00 91.00 91 ILE A O 1
ATOM 692 N N . GLU A 1 92 ? -13.177 0.983 14.680 1.00 92.81 92 GLU A N 1
ATOM 693 C CA . GLU A 1 92 ? -13.857 2.263 14.870 1.00 92.81 92 GLU A CA 1
ATOM 694 C C . GLU A 1 92 ? -13.708 3.140 13.628 1.00 92.81 92 GLU A C 1
ATOM 696 O O . GLU A 1 92 ? -14.703 3.551 13.037 1.00 92.81 92 GLU A O 1
ATOM 701 N N . ASN A 1 93 ? -12.475 3.358 13.164 1.00 95.62 93 ASN A N 1
ATOM 702 C CA . ASN A 1 93 ? -12.190 4.194 12.001 1.00 95.62 93 ASN A CA 1
ATOM 703 C C . ASN A 1 93 ? -11.221 3.516 11.033 1.00 95.62 93 ASN A C 1
ATOM 705 O O . ASN A 1 93 ? -10.308 2.794 11.440 1.00 95.62 93 ASN A O 1
ATOM 709 N N . ILE A 1 94 ? -11.429 3.768 9.741 1.00 97.25 94 ILE A N 1
ATOM 710 C CA . ILE A 1 94 ? -10.591 3.266 8.652 1.00 97.25 94 ILE A CA 1
ATOM 711 C C . ILE A 1 94 ? -10.290 4.444 7.738 1.00 97.25 94 ILE A C 1
ATOM 713 O O . ILE A 1 94 ? -11.202 5.040 7.168 1.00 97.25 94 ILE A O 1
ATOM 717 N N . TYR A 1 95 ? -9.012 4.750 7.587 1.00 97.81 95 TYR A N 1
ATOM 718 C CA . TYR A 1 95 ? -8.523 5.863 6.793 1.00 97.81 95 TYR A CA 1
ATOM 719 C C . TYR A 1 95 ? -7.725 5.350 5.600 1.00 97.81 95 TYR A C 1
ATOM 721 O O . TYR A 1 95 ? -7.009 4.348 5.698 1.00 97.81 95 TYR A O 1
ATOM 729 N N . LEU A 1 96 ? -7.826 6.064 4.481 1.00 97.62 96 LEU A N 1
ATOM 730 C CA . LEU A 1 96 ? -7.000 5.837 3.303 1.00 97.62 96 LEU A CA 1
ATOM 731 C C . LEU A 1 96 ? -5.900 6.898 3.243 1.00 97.62 96 LEU A C 1
ATOM 733 O O . LEU A 1 96 ? -6.133 8.080 3.501 1.00 97.62 96 LEU A O 1
ATOM 737 N N . GLY A 1 97 ? -4.698 6.471 2.886 1.00 96.31 97 GLY A N 1
ATOM 738 C CA . GLY A 1 97 ? -3.552 7.341 2.705 1.00 96.31 97 GLY A CA 1
ATOM 739 C C . GLY A 1 97 ? -2.752 7.012 1.455 1.00 96.31 97 GLY A C 1
ATOM 740 O O . GLY A 1 97 ? -2.918 5.973 0.809 1.00 96.31 97 GLY A O 1
ATOM 741 N N . SER A 1 98 ? -1.844 7.915 1.128 1.00 94.25 98 SER A N 1
ATOM 742 C CA . SER A 1 98 ? -0.802 7.695 0.144 1.00 94.25 98 SER A CA 1
ATOM 743 C C . SER A 1 98 ? 0.434 8.476 0.530 1.00 94.25 98 SER A C 1
ATOM 745 O O . SER A 1 98 ? 0.358 9.680 0.781 1.00 94.25 98 SER A O 1
ATOM 747 N N . ILE A 1 99 ? 1.577 7.802 0.532 1.00 91.88 99 ILE A N 1
ATOM 748 C CA . ILE A 1 99 ? 2.871 8.457 0.660 1.00 91.88 99 ILE A CA 1
ATOM 749 C C . ILE A 1 99 ? 3.364 8.753 -0.757 1.00 91.88 99 ILE A C 1
ATOM 751 O O . ILE A 1 99 ? 3.406 7.855 -1.589 1.00 91.88 99 ILE A O 1
ATOM 755 N N . ARG A 1 100 ? 3.643 10.016 -1.092 1.00 87.12 100 ARG A N 1
ATOM 756 C CA . ARG A 1 100 ? 4.081 10.458 -2.426 1.00 87.12 100 ARG A CA 1
ATOM 757 C C . ARG A 1 100 ? 5.032 11.646 -2.322 1.00 87.12 100 ARG A C 1
ATOM 759 O O . ARG A 1 100 ? 4.872 12.466 -1.422 1.00 87.12 100 ARG A O 1
ATOM 766 N N . PRO A 1 101 ? 5.964 11.813 -3.274 1.00 80.38 101 PRO A N 1
ATOM 767 C CA . PRO A 1 101 ? 6.808 13.002 -3.338 1.00 80.38 101 PRO A CA 1
ATOM 768 C C . PRO A 1 101 ? 5.995 14.221 -3.811 1.00 80.38 101 PRO A C 1
ATOM 770 O O . PRO A 1 101 ? 5.975 14.551 -4.994 1.00 80.38 101 PRO A O 1
ATOM 773 N N . CYS A 1 102 ? 5.305 14.888 -2.886 1.00 81.12 102 CYS A N 1
ATOM 774 C CA . CYS A 1 102 ? 4.509 16.091 -3.139 1.00 81.12 102 CYS A CA 1
ATOM 775 C C . CYS A 1 102 ? 4.650 17.053 -1.963 1.00 81.12 102 CYS A C 1
ATOM 777 O O . CYS A 1 102 ? 4.390 16.654 -0.831 1.00 81.12 102 CYS A O 1
ATOM 779 N N . LYS A 1 103 ? 5.013 18.322 -2.185 1.00 83.81 103 LYS A N 1
ATOM 780 C CA . LYS A 1 103 ? 4.970 19.297 -1.085 1.00 83.81 103 LYS A CA 1
ATOM 781 C C . LYS A 1 103 ? 3.517 19.656 -0.812 1.00 83.81 103 LYS A C 1
ATOM 783 O O . LYS A 1 103 ? 2.696 19.711 -1.727 1.00 83.81 103 LYS A O 1
ATOM 788 N N . THR A 1 104 ? 3.197 19.964 0.437 1.00 87.69 104 THR A N 1
ATOM 789 C CA . THR A 1 104 ? 1.854 20.438 0.800 1.00 87.69 104 THR A CA 1
ATOM 790 C C . THR A 1 104 ? 1.493 21.751 0.102 1.00 87.69 104 THR A C 1
ATOM 792 O O . THR A 1 104 ? 0.327 21.976 -0.206 1.00 87.69 104 THR A O 1
ATOM 795 N N . SER A 1 105 ? 2.488 22.573 -0.253 1.00 87.69 105 SER A N 1
ATOM 796 C CA . SER A 1 105 ? 2.319 23.787 -1.065 1.00 87.69 105 SER A CA 1
ATOM 797 C C . SER A 1 105 ? 1.863 23.530 -2.506 1.00 87.69 105 SER A C 1
ATOM 799 O O . SER A 1 105 ? 1.359 24.443 -3.157 1.00 87.69 105 SER A O 1
ATOM 801 N N . ASP A 1 106 ? 2.049 22.312 -3.021 1.00 89.31 106 ASP A N 1
ATOM 802 C CA . ASP A 1 106 ? 1.631 21.929 -4.374 1.00 89.31 106 ASP A CA 1
ATOM 803 C C . ASP A 1 106 ? 0.177 21.442 -4.428 1.00 89.31 106 ASP A C 1
ATOM 805 O O . ASP A 1 106 ? -0.331 21.129 -5.509 1.00 89.31 106 ASP A O 1
ATOM 809 N N . ILE A 1 107 ? -0.494 21.383 -3.276 1.00 92.75 107 ILE A N 1
ATOM 810 C CA . ILE A 1 107 ? -1.881 20.956 -3.140 1.00 92.75 107 ILE A CA 1
ATOM 811 C C . ILE A 1 107 ? -2.776 22.200 -3.130 1.00 92.75 107 ILE A C 1
ATOM 813 O O . ILE A 1 107 ? -2.707 23.031 -2.227 1.00 92.75 107 ILE A O 1
ATOM 817 N N . GLU A 1 108 ? -3.640 22.333 -4.131 1.00 94.94 108 GLU A N 1
ATOM 818 C CA . GLU A 1 108 ? -4.742 23.296 -4.111 1.00 94.94 108 GLU A CA 1
ATOM 819 C C . GLU A 1 108 ? -5.928 22.716 -3.361 1.00 94.94 108 GLU A C 1
ATOM 821 O O . GLU A 1 108 ? -6.254 21.541 -3.537 1.00 94.94 108 GLU A O 1
ATOM 826 N N . ASN A 1 109 ? -6.601 23.570 -2.589 1.00 94.62 109 ASN A N 1
ATOM 827 C CA . ASN A 1 109 ? -7.792 23.224 -1.817 1.00 94.62 109 ASN A CA 1
ATOM 828 C C . ASN A 1 109 ? -7.608 21.940 -0.983 1.00 94.62 109 ASN A C 1
ATOM 830 O O . ASN A 1 109 ? -8.390 20.999 -1.127 1.00 94.62 109 ASN A O 1
ATOM 834 N N . PRO A 1 110 ? -6.554 21.831 -0.151 1.00 95.88 110 PRO A N 1
ATOM 835 C CA . PRO A 1 110 ? -6.499 20.756 0.828 1.00 95.88 110 PRO A CA 1
ATOM 836 C C . PRO A 1 110 ? -7.661 20.926 1.814 1.00 95.88 110 PRO A C 1
ATOM 838 O O . PRO A 1 110 ? -7.991 22.050 2.194 1.00 95.88 110 PRO A O 1
ATOM 841 N N . LEU A 1 111 ? -8.241 19.819 2.282 1.00 95.38 111 LEU A N 1
ATOM 842 C CA . LEU A 1 111 ? -9.228 19.873 3.362 1.00 95.38 111 LEU A CA 1
ATOM 843 C C . LEU A 1 111 ? -8.566 20.383 4.647 1.00 95.38 111 LEU A C 1
ATOM 845 O O . LEU A 1 111 ? -9.132 21.186 5.385 1.00 95.38 111 LEU A O 1
ATOM 849 N N . GLN A 1 112 ? -7.347 19.908 4.906 1.00 95.19 112 GLN A N 1
ATOM 850 C CA . GLN A 1 112 ? -6.550 20.323 6.047 1.00 95.19 112 GLN A CA 1
ATOM 851 C C . GLN A 1 112 ? -5.060 20.118 5.774 1.00 95.19 112 GLN A C 1
ATOM 853 O O . GLN A 1 112 ? -4.659 19.094 5.230 1.00 95.19 112 GLN A O 1
ATOM 858 N N . ILE A 1 113 ? -4.222 21.053 6.218 1.00 93.69 113 ILE A N 1
ATOM 859 C CA . ILE A 1 113 ? -2.775 20.839 6.334 1.00 93.69 113 ILE A CA 1
ATOM 860 C C . ILE A 1 113 ? -2.469 20.489 7.789 1.00 93.69 113 ILE A C 1
ATOM 862 O O . ILE A 1 113 ? -2.833 21.241 8.693 1.00 93.69 113 ILE A O 1
ATOM 866 N N . LEU A 1 114 ? -1.850 19.330 8.015 1.00 90.62 114 LEU A N 1
ATOM 867 C CA . LEU A 1 114 ? -1.493 18.863 9.357 1.00 90.62 114 LEU A CA 1
ATOM 868 C C . LEU A 1 114 ? -0.062 19.252 9.712 1.00 90.62 114 LEU A C 1
ATOM 870 O O . LEU A 1 114 ? 0.187 19.714 10.819 1.00 90.62 114 LEU A O 1
ATOM 874 N N . SER A 1 115 ? 0.848 19.116 8.752 1.00 88.69 115 SER A N 1
ATOM 875 C CA . SER A 1 115 ? 2.250 19.501 8.883 1.00 88.69 115 SER A CA 1
ATOM 876 C C . SER A 1 115 ? 2.824 19.873 7.514 1.00 88.69 115 SER A C 1
ATOM 878 O O . SER A 1 115 ? 2.129 19.830 6.497 1.00 88.69 115 SER A O 1
ATOM 880 N N . SER A 1 116 ? 4.114 20.210 7.453 1.00 85.00 116 SER A N 1
ATOM 881 C CA . SER A 1 116 ? 4.831 20.399 6.180 1.00 85.00 116 SER A CA 1
ATOM 882 C C . SER A 1 116 ? 4.805 19.155 5.283 1.00 85.00 116 SER A C 1
ATOM 884 O O . SER A 1 116 ? 5.000 19.277 4.074 1.00 85.00 116 SER A O 1
ATOM 886 N N . SER A 1 117 ? 4.534 17.985 5.868 1.00 87.75 117 SER A N 1
ATOM 887 C CA . SER A 1 117 ? 4.690 16.680 5.227 1.00 87.75 117 SER A CA 1
ATOM 888 C C . SER A 1 117 ? 3.394 15.886 5.131 1.00 87.75 117 SER A C 1
ATOM 890 O O . SER A 1 117 ? 3.390 14.797 4.566 1.00 87.75 117 SER A O 1
ATOM 892 N N . VAL A 1 118 ? 2.288 16.413 5.664 1.00 92.69 118 VAL A N 1
ATOM 893 C CA . VAL A 1 118 ? 0.990 15.738 5.641 1.00 92.69 118 VAL A CA 1
ATOM 894 C C . VAL A 1 118 ? -0.139 16.722 5.376 1.00 92.69 118 VAL A C 1
ATOM 896 O O . VAL A 1 118 ? -0.311 17.719 6.083 1.00 92.69 118 VAL A O 1
ATOM 899 N N . ALA A 1 119 ? -0.963 16.378 4.394 1.00 95.25 119 ALA A N 1
ATOM 900 C CA . ALA A 1 119 ? -2.229 17.023 4.107 1.00 95.25 119 ALA A CA 1
ATOM 901 C C . ALA A 1 119 ? -3.359 15.993 4.093 1.00 95.25 119 ALA A C 1
ATOM 903 O O . ALA A 1 119 ? -3.187 14.864 3.642 1.00 95.25 119 ALA A O 1
ATOM 904 N N . LEU A 1 120 ? -4.535 16.404 4.542 1.00 96.69 120 LEU A N 1
ATOM 905 C CA . LEU A 1 120 ? -5.783 15.715 4.272 1.00 96.69 120 LEU A CA 1
ATOM 906 C C . LEU A 1 120 ? -6.407 16.356 3.032 1.00 96.69 120 LEU A C 1
ATOM 908 O O . LEU A 1 120 ? -6.626 17.570 2.998 1.00 96.69 120 LEU A O 1
ATOM 912 N N . ILE A 1 121 ? -6.671 15.551 2.011 1.00 96.69 121 ILE A N 1
ATOM 913 C CA . ILE A 1 121 ? -7.255 15.996 0.745 1.00 96.69 121 ILE A CA 1
ATOM 914 C C . ILE A 1 121 ? -8.645 15.399 0.547 1.00 96.69 121 ILE A C 1
ATOM 916 O O . ILE A 1 121 ? -8.982 14.368 1.131 1.00 96.69 121 ILE A O 1
ATOM 920 N N . HIS A 1 122 ? -9.437 16.056 -0.293 1.00 96.25 122 HIS A N 1
ATOM 921 C CA . HIS A 1 122 ? -10.786 15.642 -0.660 1.00 96.25 122 HIS A CA 1
ATOM 922 C C . HIS A 1 122 ? -10.959 15.654 -2.186 1.00 96.25 122 HIS A C 1
ATOM 924 O O . HIS A 1 122 ? -10.010 15.879 -2.940 1.00 96.25 122 HIS A O 1
ATOM 930 N N . SER A 1 123 ? -12.181 15.402 -2.649 1.00 94.50 123 SER A N 1
ATOM 931 C CA . SER A 1 123 ? -12.535 15.273 -4.067 1.00 94.50 123 SER A CA 1
ATOM 932 C C . SER A 1 123 ? -12.228 16.501 -4.935 1.00 94.50 123 SER A C 1
ATOM 934 O O . SER A 1 123 ? -12.029 16.352 -6.140 1.00 94.50 123 SER A O 1
ATOM 936 N N . GLU A 1 124 ? -12.177 17.705 -4.355 1.00 94.94 124 GLU A N 1
ATOM 937 C CA . GLU A 1 124 ? -11.923 18.955 -5.093 1.00 94.94 124 GLU A CA 1
ATOM 938 C C . GLU A 1 124 ? -10.466 19.423 -4.996 1.00 94.94 124 GLU A C 1
ATOM 940 O O . GLU A 1 124 ? -10.088 20.420 -5.625 1.00 94.94 124 GLU A O 1
ATOM 945 N N . SER A 1 125 ? -9.639 18.713 -4.224 1.00 95.25 125 SER A N 1
ATOM 946 C CA . SER A 1 125 ? -8.217 19.013 -4.120 1.00 95.25 125 SER A CA 1
ATOM 947 C C . SER A 1 125 ? -7.517 18.759 -5.459 1.00 95.25 125 SER A C 1
ATOM 949 O O . SER A 1 125 ? -7.847 17.826 -6.194 1.00 95.25 125 SER A O 1
ATOM 951 N N . LYS A 1 126 ? -6.508 19.570 -5.792 1.00 92.75 126 LYS A N 1
ATOM 952 C CA . LYS A 1 126 ? -5.696 19.388 -7.009 1.00 92.75 126 LYS A CA 1
ATOM 953 C C . LYS A 1 126 ? -4.222 19.374 -6.664 1.00 92.75 126 LYS A C 1
ATOM 955 O O . LYS A 1 126 ? -3.787 20.112 -5.792 1.00 92.75 126 LYS A O 1
ATOM 960 N N . ILE A 1 127 ? -3.445 18.568 -7.378 1.00 90.69 127 ILE A N 1
ATOM 961 C CA . ILE A 1 127 ? -1.997 18.478 -7.178 1.00 90.69 127 ILE A CA 1
ATOM 962 C C . ILE A 1 127 ? -1.312 19.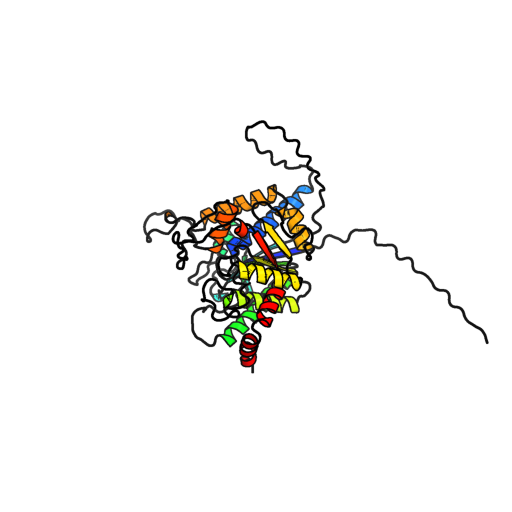079 -8.407 1.00 90.69 127 ILE A C 1
ATOM 964 O O . ILE A 1 127 ? -1.495 18.595 -9.523 1.00 90.69 127 ILE A O 1
ATOM 968 N N . LYS A 1 128 ? -0.564 20.172 -8.207 1.00 85.75 128 LYS A N 1
ATOM 969 C CA . LYS A 1 128 ? 0.026 20.995 -9.284 1.00 85.75 128 LYS A CA 1
ATOM 970 C C . LYS A 1 128 ? 1.204 20.344 -9.994 1.00 85.75 128 LYS A C 1
ATOM 972 O O . LYS A 1 128 ? 1.536 20.725 -11.118 1.00 85.75 128 LYS A O 1
ATOM 977 N N . ILE A 1 129 ? 1.873 19.407 -9.334 1.00 79.38 129 ILE A N 1
ATOM 978 C CA . ILE A 1 129 ? 3.071 18.772 -9.872 1.00 79.38 129 ILE A CA 1
ATOM 979 C C . ILE A 1 129 ? 2.695 17.841 -11.026 1.00 79.38 129 ILE A C 1
ATOM 981 O O . ILE A 1 129 ? 1.731 17.078 -10.955 1.00 79.38 129 ILE A O 1
ATOM 985 N N . LYS A 1 130 ? 3.519 17.849 -12.082 1.00 70.44 130 LYS A N 1
ATOM 986 C CA . LYS A 1 130 ? 3.454 16.833 -13.137 1.00 70.44 130 LYS A CA 1
ATOM 987 C C . LYS A 1 130 ? 3.715 15.458 -12.525 1.00 70.44 130 LYS A C 1
ATOM 989 O O . LYS A 1 130 ? 4.830 15.148 -12.128 1.00 70.44 130 LYS A O 1
ATOM 994 N N . GLY A 1 131 ? 2.691 14.621 -12.481 1.00 70.75 131 GLY A N 1
ATOM 995 C CA . GLY A 1 131 ? 2.777 13.287 -11.909 1.00 70.75 131 GLY A CA 1
ATOM 996 C C . GLY A 1 131 ? 1.463 12.540 -12.068 1.00 70.75 131 GLY A C 1
ATOM 997 O O . GLY A 1 131 ? 0.446 13.110 -12.460 1.00 70.75 131 GLY A O 1
ATOM 998 N N . ARG A 1 132 ? 1.488 11.238 -11.785 1.00 74.69 132 ARG A N 1
ATOM 999 C CA . ARG A 1 132 ? 0.289 10.392 -11.805 1.00 74.69 132 ARG A CA 1
ATOM 1000 C C . ARG A 1 132 ? -0.364 10.435 -10.428 1.00 74.69 132 ARG A C 1
ATOM 1002 O O . ARG A 1 132 ? -0.151 9.518 -9.649 1.00 74.69 132 ARG A O 1
ATOM 1009 N N . TYR A 1 133 ? -1.073 11.509 -10.106 1.00 87.38 133 TYR A N 1
ATOM 1010 C CA . TYR A 1 133 ? -1.786 11.615 -8.834 1.00 87.38 133 TYR A CA 1
ATOM 1011 C C . TYR A 1 133 ? -3.230 11.148 -8.999 1.00 87.38 133 TYR A C 1
ATOM 1013 O O . TYR A 1 133 ? -4.050 11.825 -9.617 1.00 87.38 133 TYR A O 1
ATOM 1021 N N . LEU A 1 134 ? -3.506 9.951 -8.489 1.00 89.31 134 LEU A N 1
ATOM 1022 C CA . LEU A 1 134 ? -4.821 9.312 -8.530 1.00 89.31 134 LEU A CA 1
ATOM 1023 C C . LEU A 1 134 ? -5.644 9.648 -7.270 1.00 89.31 134 LEU A C 1
ATOM 1025 O O . LEU A 1 134 ? -6.849 9.420 -7.229 1.00 89.31 134 LEU A O 1
ATOM 1029 N N . GLU A 1 135 ? -5.011 10.228 -6.252 1.00 93.50 135 GLU A N 1
ATOM 1030 C CA . GLU A 1 135 ? -5.562 10.407 -4.915 1.00 93.50 135 GLU A CA 1
ATOM 1031 C C . GLU A 1 135 ? -6.824 11.295 -4.916 1.00 93.50 135 GLU A C 1
ATOM 1033 O O . GLU A 1 135 ? -7.852 10.813 -4.448 1.00 93.50 135 GLU A O 1
ATOM 1038 N N . PRO A 1 136 ? -6.872 12.499 -5.529 1.00 92.50 136 PRO A N 1
ATOM 1039 C CA . PRO A 1 136 ? -8.123 13.272 -5.581 1.00 92.50 136 PRO A CA 1
ATOM 1040 C C . PRO A 1 136 ? -9.261 12.563 -6.332 1.00 92.50 136 PRO A C 1
ATOM 1042 O O . PRO A 1 136 ? -10.434 12.696 -5.986 1.00 92.50 136 PRO A O 1
ATOM 1045 N N . THR A 1 137 ? -8.918 11.765 -7.350 1.00 90.81 137 THR A N 1
ATOM 1046 C CA . THR A 1 137 ? -9.908 10.965 -8.087 1.00 90.81 137 THR A CA 1
ATOM 1047 C C . THR A 1 137 ? -10.486 9.873 -7.190 1.00 90.81 137 THR A C 1
ATOM 1049 O O . THR A 1 137 ? -11.702 9.720 -7.129 1.00 90.81 137 THR A O 1
ATOM 1052 N N . LEU A 1 138 ? -9.643 9.160 -6.437 1.00 92.44 138 LEU A N 1
ATOM 1053 C CA . LEU A 1 138 ? -10.104 8.162 -5.470 1.00 92.44 138 LEU A CA 1
ATOM 1054 C C . LEU A 1 138 ? -10.911 8.789 -4.335 1.00 92.44 138 LEU A C 1
ATOM 1056 O O . LEU A 1 138 ? -11.926 8.215 -3.957 1.00 92.44 138 LEU A O 1
ATOM 1060 N N . ALA A 1 139 ? -10.522 9.968 -3.842 1.00 94.75 139 ALA A N 1
ATOM 1061 C CA . ALA A 1 139 ? -11.291 10.705 -2.840 1.00 94.75 139 ALA A CA 1
ATOM 1062 C C . ALA A 1 139 ? -12.725 10.971 -3.328 1.00 94.75 139 ALA A C 1
ATOM 1064 O O . ALA A 1 139 ? -13.691 10.721 -2.611 1.00 94.75 139 ALA A O 1
ATOM 1065 N N . SER A 1 140 ? -12.870 11.397 -4.587 1.00 93.62 140 SER A N 1
ATOM 1066 C CA . SER A 1 140 ? -14.173 11.609 -5.225 1.00 93.62 140 SER A CA 1
ATOM 1067 C C . SER A 1 140 ? -14.987 10.322 -5.347 1.00 93.62 140 SER A C 1
ATOM 1069 O O . SER A 1 140 ? -16.120 10.253 -4.877 1.00 93.62 140 SER A O 1
ATOM 1071 N N . VAL A 1 141 ? -14.405 9.271 -5.924 1.00 91.88 141 VAL A N 1
ATOM 1072 C CA . VAL A 1 141 ? -15.148 8.043 -6.245 1.00 91.88 141 VAL A CA 1
ATOM 1073 C C . VAL A 1 141 ? -15.498 7.230 -5.004 1.00 91.88 141 VAL A C 1
ATOM 1075 O O . VAL A 1 141 ? -16.556 6.606 -4.933 1.00 91.88 141 VAL A O 1
ATOM 1078 N N . LEU A 1 142 ? -14.614 7.222 -4.009 1.00 93.00 142 LEU A N 1
ATOM 1079 C CA . LEU A 1 142 ? -14.872 6.541 -2.747 1.00 93.00 142 LEU A CA 1
ATOM 1080 C C . LEU A 1 142 ? -15.764 7.372 -1.816 1.00 93.00 142 LEU A C 1
ATOM 1082 O O . LEU A 1 142 ? -16.310 6.789 -0.877 1.00 93.00 142 LEU A O 1
ATOM 1086 N N . ASN A 1 143 ? -15.947 8.667 -2.112 1.00 94.62 143 ASN A N 1
ATOM 1087 C CA . ASN A 1 143 ? -16.539 9.680 -1.240 1.00 94.62 143 ASN A CA 1
ATOM 1088 C C . ASN A 1 143 ? -15.835 9.724 0.124 1.00 94.62 143 ASN A C 1
ATOM 1090 O O . ASN A 1 143 ? -16.448 9.530 1.172 1.00 94.62 143 ASN A O 1
ATOM 1094 N N . GLU A 1 144 ? -14.515 9.896 0.082 1.00 95.38 144 GLU A N 1
ATOM 1095 C CA . GLU A 1 144 ? -13.623 9.774 1.233 1.00 95.38 144 GLU A CA 1
ATOM 1096 C C . GLU A 1 144 ? -12.547 10.851 1.222 1.00 95.38 144 GLU A C 1
ATOM 1098 O O . GLU A 1 144 ? -12.147 11.352 0.171 1.00 95.38 144 GLU A O 1
ATOM 1103 N N . ASN A 1 145 ? -12.024 11.150 2.408 1.00 96.94 145 ASN A N 1
ATOM 1104 C CA . ASN A 1 145 ? -10.829 11.971 2.542 1.00 96.94 145 ASN A CA 1
ATOM 1105 C C . ASN A 1 145 ? -9.587 11.079 2.523 1.00 96.94 145 ASN A C 1
ATOM 1107 O O . ASN A 1 145 ? -9.599 9.969 3.058 1.00 96.94 145 ASN A O 1
ATOM 1111 N N . ILE A 1 146 ? -8.504 11.575 1.929 1.00 97.12 146 ILE A N 1
ATOM 1112 C CA . ILE A 1 146 ? -7.254 10.823 1.796 1.00 97.12 146 ILE A CA 1
ATOM 1113 C C . ILE A 1 146 ? -6.122 11.601 2.449 1.00 97.12 146 ILE A C 1
ATOM 1115 O O . ILE A 1 146 ? -5.939 12.788 2.187 1.00 97.12 146 ILE A O 1
ATOM 1119 N N . PHE A 1 147 ? -5.336 10.927 3.285 1.00 96.62 147 PHE A N 1
ATOM 1120 C CA . PHE A 1 147 ? -4.077 11.483 3.767 1.00 96.62 147 PHE A CA 1
ATOM 1121 C C . PHE A 1 147 ? -3.040 11.430 2.650 1.00 96.62 147 PHE A C 1
ATOM 1123 O O . PHE A 1 147 ? -2.624 10.349 2.238 1.00 96.62 147 PHE A O 1
ATOM 1130 N N . LEU A 1 148 ? -2.598 12.586 2.173 1.00 94.38 148 LEU A N 1
ATOM 1131 C CA . LEU A 1 148 ? -1.433 12.695 1.313 1.00 94.38 148 LEU A CA 1
ATOM 1132 C C . LEU A 1 148 ? -0.222 13.049 2.175 1.00 94.38 148 LEU A C 1
ATOM 1134 O O . LEU A 1 148 ? -0.171 14.111 2.796 1.00 94.38 148 LEU A O 1
ATOM 1138 N N . MET A 1 149 ? 0.740 12.138 2.224 1.00 92.50 149 MET A N 1
ATOM 1139 C CA . MET A 1 149 ? 1.941 12.234 3.049 1.00 92.50 149 MET A CA 1
ATOM 1140 C C . MET A 1 149 ? 3.166 12.311 2.143 1.00 92.50 149 MET A C 1
ATOM 1142 O O . MET A 1 149 ? 3.187 11.684 1.088 1.00 92.50 149 MET A O 1
ATOM 1146 N N . THR A 1 150 ? 4.199 13.045 2.535 1.00 85.31 150 THR A N 1
ATOM 1147 C CA . THR A 1 150 ? 5.446 13.144 1.772 1.00 85.31 150 THR A CA 1
ATOM 1148 C C . THR A 1 150 ? 6.653 12.914 2.660 1.00 85.31 150 THR A C 1
ATOM 1150 O O . THR A 1 150 ? 6.724 13.409 3.779 1.00 85.31 150 THR A O 1
ATOM 1153 N N . GLY A 1 151 ? 7.609 12.156 2.135 1.00 66.69 151 GLY A N 1
ATOM 1154 C CA . GLY A 1 151 ? 8.938 12.014 2.715 1.00 66.69 151 GLY A CA 1
ATOM 1155 C C . GLY A 1 151 ? 10.029 12.661 1.880 1.00 66.69 151 GLY A C 1
ATOM 1156 O O . GLY A 1 151 ? 11.187 12.392 2.130 1.00 66.69 151 GLY A O 1
ATOM 1157 N N . SER A 1 152 ? 9.729 13.469 0.857 1.00 63.50 152 SER A N 1
ATOM 1158 C CA . SER A 1 152 ? 10.797 14.096 0.064 1.00 63.50 152 SER A CA 1
ATOM 1159 C C . SER A 1 152 ? 10.355 15.392 -0.626 1.00 63.50 152 SER A C 1
ATOM 1161 O O . SER A 1 152 ? 9.265 15.443 -1.212 1.00 63.50 152 SER A O 1
ATOM 1163 N N . PRO A 1 153 ? 11.192 16.448 -0.623 1.00 50.31 153 PRO A N 1
ATOM 1164 C CA . PRO A 1 153 ? 11.010 17.604 -1.484 1.00 50.31 153 PRO A CA 1
ATOM 1165 C C . PRO A 1 153 ? 11.415 17.274 -2.937 1.00 50.31 153 PRO A C 1
ATOM 1167 O O . PRO A 1 153 ? 12.495 17.595 -3.400 1.00 50.31 153 PRO A O 1
ATOM 1170 N N . THR A 1 154 ? 10.473 16.717 -3.693 1.00 49.78 154 THR A N 1
ATOM 1171 C CA . THR A 1 154 ? 10.267 16.917 -5.148 1.00 49.78 154 THR A CA 1
ATOM 1172 C C . THR A 1 154 ? 11.324 16.545 -6.204 1.00 49.78 154 THR A C 1
ATOM 1174 O O . THR A 1 154 ? 10.913 16.506 -7.358 1.00 49.78 154 THR A O 1
ATOM 1177 N N . ASP A 1 155 ? 12.585 16.205 -5.920 1.00 46.34 155 ASP A N 1
ATOM 1178 C CA . ASP A 1 155 ? 13.553 15.905 -7.000 1.00 46.34 155 ASP A CA 1
ATOM 1179 C C . ASP A 1 155 ? 14.276 14.556 -6.849 1.00 46.34 155 ASP A C 1
ATOM 1181 O O . ASP A 1 155 ? 15.390 14.450 -6.351 1.00 46.34 155 ASP A O 1
ATOM 1185 N N . THR A 1 156 ? 13.680 13.495 -7.401 1.00 46.22 156 THR A N 1
ATOM 1186 C CA . THR A 1 156 ? 14.316 12.168 -7.531 1.00 46.22 156 THR A CA 1
ATOM 1187 C C . THR A 1 156 ? 15.382 12.094 -8.637 1.00 46.22 156 THR A C 1
ATOM 1189 O O . THR A 1 156 ? 15.912 11.015 -8.901 1.00 46.22 156 THR A O 1
ATOM 1192 N N . HIS A 1 157 ? 15.699 13.203 -9.320 1.00 41.28 157 HIS A N 1
ATOM 1193 C CA . HIS A 1 157 ? 16.541 13.185 -10.527 1.00 41.28 157 HIS A CA 1
ATOM 1194 C C . HIS A 1 157 ? 17.661 14.233 -10.600 1.00 41.28 157 HIS A C 1
ATOM 1196 O O . HIS A 1 157 ? 18.414 14.220 -11.575 1.00 41.28 157 HIS A O 1
ATOM 1202 N N . SER A 1 158 ? 17.842 15.104 -9.605 1.00 38.59 158 SER A N 1
ATOM 1203 C CA . SER A 1 158 ? 18.992 16.016 -9.588 1.00 38.59 158 SER A CA 1
ATOM 1204 C C . SER A 1 158 ? 20.127 15.468 -8.725 1.00 38.59 158 SER A C 1
ATOM 1206 O O . SER A 1 158 ? 19.919 15.110 -7.573 1.00 38.59 158 SER A O 1
ATOM 1208 N N . ASN A 1 159 ? 21.344 15.455 -9.278 1.00 40.88 159 ASN A N 1
ATOM 1209 C CA . ASN A 1 159 ? 22.620 15.098 -8.632 1.00 40.88 159 ASN A CA 1
ATOM 1210 C C . ASN A 1 159 ? 23.038 16.059 -7.486 1.00 40.88 159 ASN A C 1
ATOM 1212 O O . ASN A 1 159 ? 24.217 16.378 -7.335 1.00 40.88 159 ASN A O 1
ATOM 1216 N N . ILE A 1 160 ? 22.098 16.578 -6.699 1.00 40.31 160 ILE A N 1
ATOM 1217 C CA . ILE A 1 160 ? 22.355 17.535 -5.622 1.00 40.31 160 ILE A CA 1
ATOM 1218 C C . ILE A 1 160 ? 22.366 16.764 -4.302 1.00 40.31 160 ILE A C 1
ATOM 1220 O O . ILE A 1 160 ? 21.414 16.062 -3.998 1.00 40.31 160 ILE A O 1
ATOM 1224 N N . LYS A 1 161 ? 23.491 16.861 -3.575 1.00 45.19 161 LYS A N 1
ATOM 1225 C CA . LYS A 1 161 ? 23.725 16.468 -2.168 1.00 45.19 161 LYS A CA 1
ATOM 1226 C C . LYS A 1 161 ? 22.677 15.506 -1.578 1.00 45.19 161 LYS A C 1
ATOM 1228 O O . LYS A 1 161 ? 21.948 15.863 -0.659 1.00 45.19 161 LYS A O 1
ATOM 1233 N N . GLN A 1 162 ? 22.649 14.275 -2.093 1.00 52.94 162 GLN A N 1
ATOM 1234 C CA . GLN A 1 162 ? 21.631 13.259 -1.786 1.00 52.94 162 GLN A CA 1
ATOM 1235 C C . GLN A 1 162 ? 21.473 12.938 -0.293 1.00 52.94 162 GLN A C 1
ATOM 1237 O O . GLN A 1 162 ? 20.463 12.367 0.089 1.00 52.94 162 GLN A O 1
ATOM 1242 N N . ASN A 1 163 ? 22.434 13.295 0.556 1.00 55.41 163 ASN A N 1
ATOM 1243 C CA . ASN A 1 163 ? 22.460 12.830 1.938 1.00 55.41 163 ASN A CA 1
ATOM 1244 C C . ASN A 1 163 ? 21.605 13.708 2.871 1.00 55.41 163 ASN A C 1
ATOM 1246 O O . ASN A 1 163 ? 20.789 13.168 3.613 1.00 55.41 163 ASN A O 1
ATOM 1250 N N . ASP A 1 164 ? 21.685 15.040 2.773 1.00 55.28 164 ASP A N 1
ATOM 1251 C CA . ASP A 1 164 ? 20.944 15.944 3.675 1.00 55.28 164 ASP A CA 1
ATOM 1252 C C . ASP A 1 164 ? 19.431 15.945 3.386 1.00 55.28 164 ASP A C 1
ATOM 1254 O O . ASP A 1 164 ? 18.602 15.959 4.298 1.00 55.28 164 ASP A O 1
ATOM 1258 N N . GLU A 1 165 ? 19.037 15.907 2.110 1.00 61.22 165 GLU A N 1
ATOM 1259 C CA . GLU A 1 165 ? 17.620 15.905 1.713 1.00 61.22 165 GLU A CA 1
ATOM 1260 C C . GLU A 1 165 ? 16.927 14.572 2.019 1.00 61.22 165 GLU A C 1
ATOM 1262 O O . GLU A 1 165 ? 15.741 14.555 2.358 1.00 61.22 165 GLU A O 1
ATOM 1267 N N . HIS A 1 166 ? 17.670 13.466 1.958 1.00 68.25 166 HIS A N 1
ATOM 1268 C CA . HIS A 1 166 ? 17.167 12.137 2.282 1.00 68.25 166 HIS A CA 1
ATOM 1269 C C . HIS A 1 166 ? 16.872 11.995 3.779 1.00 68.25 166 HIS A C 1
ATOM 1271 O O . HIS A 1 166 ? 15.786 11.552 4.154 1.00 68.25 166 HIS A O 1
ATOM 1277 N N . TRP A 1 167 ? 17.785 12.458 4.640 1.00 68.62 167 TRP A N 1
ATOM 1278 C CA . TRP A 1 167 ? 17.580 12.460 6.092 1.00 68.62 167 TRP A CA 1
ATOM 1279 C C . TRP A 1 167 ? 16.438 13.367 6.531 1.00 68.62 167 TRP A C 1
ATOM 1281 O O . TRP A 1 167 ? 15.579 12.941 7.306 1.00 68.62 167 TRP A O 1
ATOM 1291 N N . ASN A 1 168 ? 16.378 14.583 5.983 1.00 80.44 168 ASN A N 1
ATOM 1292 C CA . ASN A 1 168 ? 15.252 15.478 6.227 1.00 80.44 168 ASN A CA 1
ATOM 1293 C C . ASN A 1 168 ? 13.938 14.825 5.801 1.00 80.44 168 ASN A C 1
ATOM 1295 O O . ASN A 1 168 ? 12.943 14.939 6.506 1.00 80.44 168 ASN A O 1
ATOM 1299 N N . GLY A 1 169 ? 13.938 14.105 4.681 1.00 83.00 169 GLY A N 1
ATOM 1300 C CA . GLY A 1 169 ? 12.799 13.337 4.209 1.00 83.00 169 GLY A CA 1
ATOM 1301 C C . GLY A 1 169 ? 12.297 12.267 5.182 1.00 83.00 169 GLY A C 1
ATOM 1302 O O . GLY A 1 169 ? 11.096 12.189 5.454 1.00 83.00 169 GLY A O 1
ATOM 1303 N N . ILE A 1 170 ? 13.225 11.490 5.749 1.00 88.25 170 ILE A N 1
ATOM 1304 C CA . ILE A 1 170 ? 12.939 10.454 6.750 1.00 88.25 170 ILE A CA 1
ATOM 1305 C C . ILE A 1 170 ? 12.299 11.071 7.997 1.00 88.25 170 ILE A C 1
ATOM 1307 O O . ILE A 1 170 ? 11.233 10.622 8.419 1.00 88.25 170 ILE A O 1
ATOM 1311 N N . GLU A 1 171 ? 12.918 12.104 8.577 1.00 89.81 171 GLU A N 1
ATOM 1312 C CA . GLU A 1 171 ? 12.396 12.743 9.793 1.00 89.81 171 GLU A CA 1
ATOM 1313 C C . GLU A 1 171 ? 11.059 13.442 9.544 1.00 89.81 171 GLU A C 1
ATOM 1315 O O . GLU A 1 171 ? 10.127 13.283 10.327 1.00 89.81 171 GLU A O 1
ATOM 1320 N N . ASN A 1 172 ? 10.929 14.147 8.421 1.00 88.88 172 ASN A N 1
ATOM 1321 C CA . ASN A 1 172 ? 9.702 14.834 8.030 1.00 88.88 172 ASN A CA 1
ATOM 1322 C C . ASN A 1 172 ? 8.514 13.875 7.896 1.00 88.88 172 ASN A C 1
ATOM 1324 O O . ASN A 1 172 ? 7.432 14.148 8.424 1.00 88.88 172 ASN A O 1
ATOM 1328 N N . LEU A 1 173 ? 8.712 12.738 7.222 1.00 91.50 173 LEU A N 1
ATOM 1329 C CA . LEU A 1 173 ? 7.668 11.727 7.099 1.00 91.50 173 LEU A CA 1
ATOM 1330 C C . LEU A 1 173 ? 7.370 11.063 8.441 1.00 91.50 173 LEU A C 1
ATOM 1332 O O . LEU A 1 173 ? 6.204 10.850 8.761 1.00 91.50 173 LEU A O 1
ATOM 1336 N N . LYS A 1 174 ? 8.400 10.746 9.231 1.00 94.50 174 LYS A N 1
ATOM 1337 C CA . LYS A 1 174 ? 8.246 10.135 10.555 1.00 94.50 174 LYS A CA 1
ATOM 1338 C C . LYS A 1 174 ? 7.434 11.036 11.492 1.00 94.50 174 LYS A C 1
ATOM 1340 O O . LYS A 1 174 ? 6.458 10.562 12.069 1.00 94.50 174 LYS A O 1
ATOM 1345 N N . GLU A 1 175 ? 7.788 12.316 11.615 1.00 93.94 175 GLU A N 1
ATOM 1346 C CA . GLU A 1 175 ? 7.038 13.284 12.432 1.00 93.94 175 GLU A CA 1
ATOM 1347 C C . GLU A 1 175 ? 5.626 13.505 11.877 1.00 93.94 175 GLU A C 1
ATOM 1349 O O . GLU A 1 175 ? 4.655 13.482 12.626 1.00 93.94 175 GLU A O 1
ATOM 1354 N N . GLY A 1 176 ? 5.472 13.597 10.552 1.00 93.19 176 GLY A N 1
ATOM 1355 C CA . GLY A 1 176 ? 4.155 13.684 9.924 1.00 93.19 176 GLY A CA 1
ATOM 1356 C C . GLY A 1 176 ? 3.253 12.482 10.231 1.00 93.19 176 GLY A C 1
ATOM 1357 O O . GLY A 1 176 ? 2.088 12.650 10.586 1.00 93.19 176 GLY A O 1
ATOM 1358 N N . LEU A 1 177 ? 3.781 11.260 10.132 1.00 95.19 177 LEU A N 1
ATOM 1359 C CA . LEU A 1 177 ? 3.052 10.041 10.484 1.00 95.19 177 LEU A CA 1
ATOM 1360 C C . LEU A 1 177 ? 2.711 10.006 11.974 1.00 95.19 177 LEU A C 1
ATOM 1362 O O . LEU A 1 177 ? 1.593 9.643 12.329 1.00 95.19 177 LEU A O 1
ATOM 1366 N N . LYS A 1 178 ? 3.642 10.408 12.839 1.00 96.31 178 LYS A N 1
ATOM 1367 C CA . LYS A 1 178 ? 3.427 10.502 14.286 1.00 96.31 178 LYS A CA 1
ATOM 1368 C C . LYS A 1 178 ? 2.294 11.469 14.628 1.00 96.31 178 LYS A C 1
ATOM 1370 O O . LYS A 1 178 ? 1.421 11.100 15.413 1.00 96.31 178 LYS A O 1
ATOM 1375 N N . ASP A 1 179 ? 2.246 12.636 13.985 1.00 94.06 179 ASP A N 1
ATOM 1376 C CA . ASP A 1 179 ? 1.153 13.601 14.141 1.00 94.06 179 ASP A CA 1
ATOM 1377 C C . ASP A 1 179 ? -0.198 12.984 13.759 1.00 94.06 179 ASP A C 1
ATOM 1379 O O . ASP A 1 179 ? -1.181 13.122 14.490 1.00 94.06 179 ASP A O 1
ATOM 1383 N N . VAL A 1 180 ? -0.259 12.258 12.636 1.00 96.00 180 VAL A N 1
ATOM 1384 C CA . VAL A 1 180 ? -1.483 11.561 12.208 1.00 96.00 180 VAL A CA 1
ATOM 1385 C C . VAL A 1 180 ? -1.873 10.482 13.217 1.00 96.00 180 VAL A C 1
ATOM 1387 O O . VAL A 1 180 ? -3.034 10.413 13.620 1.00 96.00 180 VAL A O 1
ATOM 1390 N N . VAL A 1 181 ? -0.915 9.665 13.663 1.00 96.25 181 VAL A N 1
ATOM 1391 C CA . VAL A 1 181 ? -1.153 8.594 14.639 1.00 96.25 181 VAL A CA 1
ATOM 1392 C C . VAL A 1 181 ? -1.724 9.156 15.934 1.00 96.25 181 VAL A C 1
ATOM 1394 O O . VAL A 1 181 ? -2.711 8.631 16.440 1.00 96.25 181 VAL A O 1
ATOM 1397 N N . GLN A 1 182 ? -1.151 10.236 16.459 1.00 95.38 182 GLN A N 1
ATOM 1398 C CA . GLN A 1 182 ? -1.613 10.843 17.704 1.00 95.38 182 GLN A CA 1
ATOM 1399 C C . GLN A 1 182 ? -2.975 11.523 17.541 1.00 95.38 182 GLN A C 1
ATOM 1401 O O . GLN A 1 182 ? -3.854 11.347 18.380 1.00 95.38 182 GLN A O 1
ATOM 1406 N N . ARG A 1 183 ? -3.173 12.276 16.455 1.00 95.56 183 ARG A N 1
ATOM 1407 C CA . ARG A 1 183 ? -4.383 13.084 16.250 1.00 95.56 183 ARG A CA 1
ATOM 1408 C C . ARG A 1 183 ? -5.621 12.258 15.907 1.00 95.56 183 ARG A C 1
ATOM 1410 O O . ARG A 1 183 ? -6.726 12.663 16.253 1.00 95.56 183 ARG A O 1
ATOM 1417 N N . TYR A 1 184 ? -5.434 11.130 15.226 1.00 96.00 184 TYR 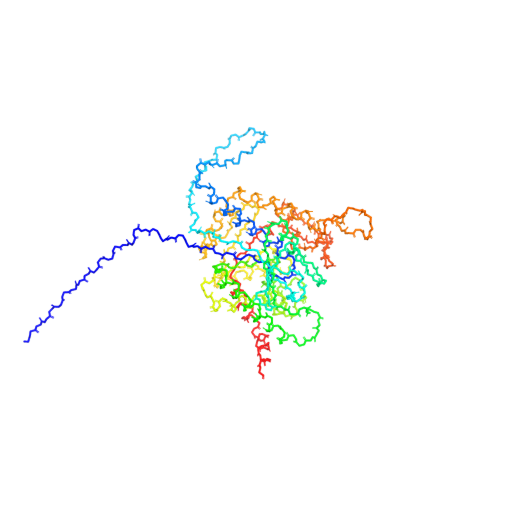A N 1
ATOM 1418 C CA . TYR A 1 184 ? -6.508 10.209 14.838 1.00 96.00 184 TYR A CA 1
ATOM 1419 C C . TYR A 1 184 ? -6.505 8.922 15.672 1.00 96.00 184 TYR A C 1
ATOM 1421 O O . TYR A 1 184 ? -7.191 7.961 15.320 1.00 96.00 184 TYR A O 1
ATOM 1429 N N . GLU A 1 185 ? -5.731 8.911 16.764 1.00 96.62 185 GLU A N 1
ATOM 1430 C CA . GLU A 1 185 ? -5.614 7.805 17.719 1.00 96.62 185 GLU A CA 1
ATOM 1431 C C . GLU A 1 185 ? -5.368 6.454 17.028 1.00 96.62 185 GLU A C 1
ATOM 1433 O O . GLU A 1 185 ? -5.995 5.445 17.364 1.00 96.62 185 GLU A O 1
ATOM 1438 N N . LEU A 1 186 ? -4.498 6.439 16.011 1.00 96.88 186 LEU A N 1
ATOM 1439 C CA . LEU A 1 186 ? -4.250 5.249 15.204 1.00 96.88 186 LEU A CA 1
ATOM 1440 C C . LEU A 1 186 ? -3.613 4.142 16.048 1.00 96.88 186 LEU A C 1
ATOM 1442 O O . LEU A 1 186 ? -2.627 4.349 16.754 1.00 96.88 186 LEU A O 1
ATOM 1446 N N . THR A 1 187 ? -4.156 2.937 15.917 1.00 96.56 187 THR A N 1
ATOM 1447 C CA . THR A 1 187 ? -3.636 1.713 16.545 1.00 96.56 187 THR A CA 1
ATOM 1448 C C . THR A 1 187 ? -2.885 0.836 15.555 1.00 96.56 187 THR A C 1
ATOM 1450 O O . THR A 1 187 ? -2.079 -0.011 15.955 1.00 96.56 187 THR A O 1
ATOM 1453 N N . ASP A 1 188 ? -3.156 1.032 14.266 1.00 96.62 188 ASP A N 1
ATOM 1454 C CA . ASP A 1 188 ? -2.621 0.248 13.168 1.00 96.62 188 ASP A CA 1
ATOM 1455 C C . ASP A 1 188 ? -2.275 1.167 11.996 1.00 96.62 188 ASP A C 1
ATOM 1457 O O . ASP A 1 188 ? -3.084 1.992 11.562 1.00 96.62 188 ASP A O 1
ATOM 1461 N N . LEU A 1 189 ? -1.078 0.974 11.453 1.00 97.38 189 LEU A N 1
ATOM 1462 C CA . LEU A 1 189 ? -0.643 1.581 10.205 1.00 97.38 189 LEU A CA 1
ATOM 1463 C C . LEU A 1 189 ? -0.216 0.463 9.258 1.00 97.38 189 LEU A C 1
ATOM 1465 O O . LEU A 1 189 ? 0.766 -0.246 9.491 1.00 97.38 189 LEU A O 1
ATOM 1469 N N . ILE A 1 190 ? -0.989 0.312 8.188 1.00 96.56 190 ILE A N 1
ATOM 1470 C CA . ILE A 1 190 ? -0.758 -0.666 7.134 1.00 96.56 190 ILE A CA 1
ATOM 1471 C C . ILE A 1 190 ? -0.264 0.080 5.901 1.00 96.56 190 ILE A C 1
ATOM 1473 O O . ILE A 1 190 ? -1.010 0.837 5.287 1.00 96.56 190 ILE A O 1
ATOM 1477 N N . VAL A 1 191 ? 0.983 -0.148 5.510 1.00 95.31 191 VAL A N 1
ATOM 1478 C CA . VAL A 1 191 ? 1.551 0.404 4.277 1.00 95.31 191 VAL A CA 1
ATOM 1479 C C . VAL A 1 191 ? 1.613 -0.675 3.203 1.00 95.31 191 VAL A C 1
ATOM 1481 O O . VAL A 1 191 ? 2.149 -1.755 3.421 1.00 95.31 191 VAL A O 1
ATOM 1484 N N . VAL A 1 192 ? 1.027 -0.416 2.042 1.00 94.62 192 VAL A N 1
ATOM 1485 C CA . VAL A 1 192 ? 0.990 -1.349 0.920 1.00 94.62 192 VAL A CA 1
ATOM 1486 C C . VAL A 1 192 ? 1.987 -0.896 -0.127 1.00 94.62 192 VAL A C 1
ATOM 1488 O O . VAL A 1 192 ? 1.841 0.166 -0.729 1.00 94.62 192 VAL A O 1
ATOM 1491 N N . ASP A 1 193 ? 2.984 -1.737 -0.334 1.00 91.75 193 ASP A N 1
ATOM 1492 C CA . ASP A 1 193 ? 3.884 -1.693 -1.466 1.00 91.75 193 ASP A CA 1
ATOM 1493 C C . ASP A 1 193 ? 3.238 -2.446 -2.635 1.00 91.75 193 ASP A C 1
ATOM 1495 O O . ASP A 1 193 ? 2.887 -3.632 -2.540 1.00 91.75 193 ASP A O 1
ATOM 1499 N N . GLY A 1 194 ? 3.010 -1.728 -3.733 1.00 85.94 194 GLY A N 1
ATOM 1500 C CA . GLY A 1 194 ? 2.496 -2.333 -4.949 1.00 85.94 194 GLY A CA 1
ATOM 1501 C C . GLY A 1 194 ? 3.509 -3.263 -5.605 1.00 85.94 194 GLY A C 1
ATOM 1502 O O . GLY A 1 194 ? 3.092 -4.255 -6.209 1.00 85.94 194 GLY A O 1
ATOM 1503 N N . GLY A 1 195 ? 4.795 -2.934 -5.499 1.00 84.88 195 GLY A N 1
ATOM 1504 C CA . GLY A 1 195 ? 5.932 -3.683 -6.012 1.00 84.88 195 GLY A CA 1
ATOM 1505 C C . GLY A 1 195 ? 6.520 -4.595 -4.945 1.00 84.88 195 GLY A C 1
ATOM 1506 O O . GLY A 1 195 ? 5.806 -5.089 -4.075 1.00 84.88 195 GLY A O 1
ATOM 1507 N N . GLY A 1 196 ? 7.816 -4.874 -5.057 1.00 84.31 196 GLY A N 1
ATOM 1508 C CA . GLY A 1 196 ? 8.587 -5.553 -4.009 1.00 84.31 196 GLY A CA 1
ATOM 1509 C C . GLY A 1 196 ? 9.965 -4.934 -3.785 1.00 84.31 196 GLY A C 1
ATOM 1510 O O . GLY A 1 196 ? 10.840 -5.580 -3.202 1.00 84.31 196 GLY A O 1
ATOM 1511 N N . ASP A 1 197 ? 10.175 -3.719 -4.286 1.00 85.62 197 ASP A N 1
ATOM 1512 C CA . ASP A 1 197 ? 11.425 -2.959 -4.208 1.00 85.62 197 ASP A CA 1
ATOM 1513 C C . ASP A 1 197 ? 11.822 -2.614 -2.768 1.00 85.62 197 ASP A C 1
ATOM 1515 O O . ASP A 1 197 ? 13.005 -2.641 -2.418 1.00 85.62 197 ASP A O 1
ATOM 1519 N N . SER A 1 198 ? 10.842 -2.430 -1.887 1.00 87.38 198 SER A N 1
ATOM 1520 C CA . SER A 1 198 ? 11.045 -2.301 -0.445 1.00 87.38 198 SER A CA 1
ATOM 1521 C C . SER A 1 198 ? 11.812 -3.490 0.166 1.00 87.38 198 SER A C 1
ATOM 1523 O O . SER A 1 198 ? 12.490 -3.338 1.184 1.00 87.38 198 SER A O 1
ATOM 1525 N N . LEU A 1 199 ? 11.784 -4.668 -0.474 1.00 90.12 199 LEU A N 1
ATOM 1526 C CA . LEU A 1 199 ? 12.543 -5.855 -0.068 1.00 90.12 199 LEU A CA 1
ATOM 1527 C C . LEU A 1 199 ? 13.826 -6.090 -0.871 1.00 90.12 199 LEU A C 1
ATOM 1529 O O . LEU A 1 199 ? 14.398 -7.182 -0.791 1.00 90.12 199 LEU A O 1
ATOM 1533 N N . ILE A 1 200 ? 14.320 -5.098 -1.609 1.00 90.50 200 ILE A N 1
ATOM 1534 C CA . ILE A 1 200 ? 15.685 -5.113 -2.140 1.00 90.50 200 ILE A CA 1
ATOM 1535 C C . ILE A 1 200 ? 16.629 -4.839 -0.967 1.00 90.50 200 ILE A C 1
ATOM 1537 O O . ILE A 1 200 ? 16.786 -3.705 -0.515 1.00 90.50 200 ILE A O 1
ATOM 1541 N N . LEU A 1 201 ? 17.248 -5.900 -0.440 1.00 90.12 201 LEU A N 1
ATOM 1542 C CA . LEU A 1 201 ? 18.154 -5.791 0.704 1.00 90.12 201 LEU A CA 1
ATOM 1543 C C . LEU A 1 201 ? 19.596 -5.534 0.281 1.00 90.12 201 LEU A C 1
ATOM 1545 O O . LEU A 1 201 ? 20.379 -5.080 1.098 1.00 90.12 201 LEU A O 1
ATOM 1549 N N . LYS A 1 202 ? 19.956 -5.804 -0.974 1.00 88.88 202 LYS A N 1
ATOM 1550 C CA . LYS A 1 202 ? 21.264 -5.498 -1.573 1.00 88.88 202 LYS A CA 1
ATOM 1551 C C . LYS A 1 202 ? 21.101 -5.249 -3.079 1.00 88.88 202 LYS A C 1
ATOM 1553 O O . LYS A 1 202 ? 20.163 -5.790 -3.668 1.00 88.88 202 LYS A O 1
ATOM 1558 N N . PRO A 1 203 ? 22.021 -4.529 -3.749 1.00 87.56 203 PRO A N 1
ATOM 1559 C CA . PRO A 1 203 ? 21.858 -4.164 -5.164 1.00 87.56 203 PRO A CA 1
ATOM 1560 C C . PRO A 1 203 ? 21.633 -5.359 -6.106 1.00 87.56 203 PRO A C 1
ATOM 1562 O O . PRO A 1 203 ? 20.884 -5.277 -7.075 1.00 87.56 203 PRO A O 1
ATOM 1565 N N . SER A 1 204 ? 22.243 -6.508 -5.796 1.00 89.12 204 SER A N 1
ATOM 1566 C CA . SER A 1 204 ? 22.099 -7.754 -6.563 1.00 89.12 204 SER A CA 1
ATOM 1567 C C . SER A 1 204 ? 20.718 -8.413 -6.480 1.00 89.12 204 SER A C 1
ATOM 1569 O O . SER A 1 204 ? 20.484 -9.390 -7.188 1.00 89.12 204 SER A O 1
ATOM 1571 N N . ASP A 1 205 ? 19.849 -7.964 -5.573 1.00 90.88 205 ASP A N 1
ATOM 1572 C CA . ASP A 1 205 ? 18.494 -8.507 -5.441 1.00 90.88 205 ASP A CA 1
ATOM 1573 C C . ASP A 1 205 ? 17.547 -7.936 -6.499 1.00 90.88 205 ASP A C 1
ATOM 1575 O O . ASP A 1 205 ? 16.539 -8.566 -6.816 1.00 90.88 205 ASP A O 1
ATOM 1579 N N . SER A 1 206 ? 17.878 -6.768 -7.053 1.00 89.06 206 SER A N 1
ATOM 1580 C CA . SER A 1 206 ? 17.074 -6.092 -8.065 1.00 89.06 206 SER A CA 1
ATOM 1581 C C . SER A 1 206 ? 17.111 -6.817 -9.414 1.00 89.06 206 SER A C 1
ATOM 1583 O O . SER A 1 206 ? 18.137 -7.386 -9.800 1.00 89.06 206 SER A O 1
ATOM 1585 N N . ILE A 1 207 ? 15.997 -6.788 -10.149 1.00 82.12 207 ILE A N 1
ATOM 1586 C CA . ILE A 1 207 ? 15.908 -7.309 -11.524 1.00 82.12 207 ILE A CA 1
ATOM 1587 C C . ILE A 1 207 ? 16.640 -6.378 -12.486 1.00 82.12 207 ILE A C 1
ATOM 1589 O O . ILE A 1 207 ? 17.461 -6.831 -13.287 1.00 82.12 207 ILE A O 1
ATOM 1593 N N . ASP A 1 208 ? 16.412 -5.079 -12.337 1.00 69.75 208 ASP A N 1
ATOM 1594 C CA . ASP A 1 208 ? 17.100 -4.059 -13.103 1.00 69.75 208 ASP A CA 1
ATOM 1595 C C . ASP A 1 208 ? 18.177 -3.434 -12.210 1.00 69.75 208 ASP A C 1
ATOM 1597 O O . ASP A 1 208 ? 17.905 -3.035 -11.079 1.00 69.75 208 ASP A O 1
ATOM 1601 N N . LYS A 1 209 ? 19.428 -3.325 -12.677 1.00 61.34 209 LYS A N 1
ATOM 1602 C CA . LYS A 1 209 ? 20.552 -2.725 -11.912 1.00 61.34 209 LYS A CA 1
ATOM 1603 C C . LYS A 1 209 ? 20.392 -1.206 -11.672 1.00 61.34 209 LYS A C 1
ATOM 1605 O O . LYS A 1 209 ? 21.382 -0.491 -11.559 1.00 61.34 209 LYS A O 1
ATOM 1610 N N . ILE A 1 210 ? 19.158 -0.710 -11.661 1.00 60.12 210 ILE A N 1
ATOM 1611 C CA . ILE A 1 210 ? 18.771 0.693 -11.522 1.00 60.12 210 ILE A CA 1
ATOM 1612 C C . ILE A 1 210 ? 19.069 1.192 -10.103 1.00 60.12 210 ILE A C 1
ATOM 1614 O O . ILE A 1 210 ? 19.407 2.359 -9.927 1.00 60.12 210 ILE A O 1
ATOM 1618 N N . HIS A 1 211 ? 19.034 0.311 -9.100 1.00 64.00 211 HIS A N 1
ATOM 1619 C CA . HIS A 1 211 ? 19.357 0.670 -7.722 1.00 64.00 211 HIS A CA 1
ATOM 1620 C C . HIS A 1 211 ? 20.868 0.590 -7.486 1.00 64.00 211 HIS A C 1
ATOM 1622 O O . HIS A 1 211 ? 21.410 -0.458 -7.133 1.00 64.00 211 HIS A O 1
ATOM 1628 N N . SER A 1 212 ? 21.556 1.716 -7.690 1.00 65.38 212 SER A N 1
ATOM 1629 C CA . SER A 1 212 ? 22.963 1.876 -7.301 1.00 65.38 212 SER A CA 1
ATOM 1630 C C . SER A 1 212 ? 23.155 1.868 -5.782 1.00 65.38 212 SER A C 1
ATOM 1632 O O . SER A 1 212 ? 24.234 1.521 -5.315 1.00 65.38 212 SER A O 1
ATOM 1634 N N . SER A 1 213 ? 22.110 2.228 -5.033 1.00 78.12 213 SER A N 1
ATOM 1635 C CA . SER A 1 213 ? 22.043 2.200 -3.573 1.00 78.12 213 SER A CA 1
ATOM 1636 C C . SER A 1 213 ? 20.695 1.634 -3.139 1.00 78.12 213 SER A C 1
ATOM 1638 O O . SER A 1 213 ? 19.663 1.989 -3.708 1.00 78.12 213 SER A O 1
ATOM 1640 N N . VAL A 1 214 ? 20.693 0.766 -2.125 1.00 79.50 214 VAL A N 1
ATOM 1641 C CA . VAL A 1 214 ? 19.452 0.220 -1.536 1.00 79.50 214 VAL A CA 1
ATOM 1642 C C . VAL A 1 214 ? 18.812 1.149 -0.509 1.00 79.50 214 VAL A C 1
ATOM 1644 O O . VAL A 1 214 ? 17.664 0.933 -0.109 1.00 79.50 214 VAL A O 1
ATOM 1647 N N . PHE A 1 215 ? 19.561 2.169 -0.089 1.00 78.25 215 PHE A N 1
ATOM 1648 C CA . PHE A 1 215 ? 19.094 3.238 0.784 1.00 78.25 215 PHE A CA 1
ATOM 1649 C C . PHE A 1 215 ? 18.596 4.445 -0.001 1.00 78.25 215 PHE A C 1
ATOM 1651 O O . PHE A 1 215 ? 18.107 5.370 0.619 1.00 78.25 215 PHE A O 1
ATOM 1658 N N . ALA A 1 216 ? 18.708 4.459 -1.330 1.00 72.62 216 ALA A N 1
ATOM 1659 C CA . ALA A 1 216 ? 18.206 5.551 -2.150 1.00 72.62 216 ALA A CA 1
ATOM 1660 C C . ALA A 1 216 ? 16.821 5.222 -2.723 1.00 72.62 216 ALA A C 1
ATOM 1662 O O . ALA A 1 216 ? 16.596 4.128 -3.243 1.00 72.62 216 ALA A O 1
ATOM 1663 N N . GLY A 1 217 ? 15.917 6.202 -2.689 1.00 75.81 217 GLY A N 1
ATOM 1664 C CA . GLY A 1 217 ? 14.592 6.125 -3.311 1.00 75.81 217 GLY A CA 1
ATOM 1665 C C . GLY A 1 217 ? 13.448 6.360 -2.328 1.00 75.81 217 GLY A C 1
ATOM 1666 O O . GLY A 1 217 ? 13.648 6.375 -1.115 1.00 75.81 217 GLY A O 1
ATOM 1667 N N . GLY A 1 218 ? 12.240 6.550 -2.865 1.00 78.81 218 GLY A N 1
ATOM 1668 C CA . GLY A 1 218 ? 11.041 6.811 -2.063 1.00 78.81 218 GLY A CA 1
ATOM 1669 C C . GLY A 1 218 ? 10.788 5.707 -1.039 1.00 78.81 218 GLY A C 1
ATOM 1670 O O . GLY A 1 218 ? 10.682 5.990 0.149 1.00 78.81 218 GLY A O 1
ATOM 1671 N N . ASP A 1 219 ? 10.801 4.448 -1.468 1.00 83.00 219 ASP A N 1
ATOM 1672 C CA . ASP A 1 219 ? 10.457 3.310 -0.609 1.00 83.00 219 ASP A CA 1
ATOM 1673 C C . ASP A 1 219 ? 11.481 3.091 0.510 1.00 83.00 219 ASP A C 1
ATOM 1675 O O . ASP A 1 219 ? 11.120 2.710 1.623 1.00 83.00 219 ASP A O 1
ATOM 1679 N N . ALA A 1 220 ? 12.758 3.402 0.253 1.00 83.00 220 ALA A N 1
ATOM 1680 C CA . ALA A 1 220 ? 13.799 3.390 1.275 1.00 83.00 220 ALA A CA 1
ATOM 1681 C C . ALA A 1 220 ? 13.542 4.458 2.349 1.00 83.00 220 ALA A C 1
ATOM 1683 O O . ALA A 1 220 ? 13.508 4.114 3.529 1.00 83.00 220 ALA A O 1
ATOM 1684 N N . VAL A 1 221 ? 13.261 5.710 1.955 1.00 85.19 221 VAL A N 1
ATOM 1685 C CA . VAL A 1 221 ? 12.876 6.783 2.895 1.00 85.19 221 VAL A CA 1
ATOM 1686 C C . VAL A 1 221 ? 11.692 6.354 3.753 1.00 85.19 221 VAL A C 1
ATOM 1688 O O . VAL A 1 221 ? 11.710 6.528 4.974 1.00 85.19 221 VAL A O 1
ATOM 1691 N N . VAL A 1 222 ? 10.660 5.782 3.127 1.00 89.44 222 VAL A N 1
ATOM 1692 C CA . VAL A 1 222 ? 9.451 5.362 3.838 1.00 89.44 222 VAL A CA 1
ATOM 1693 C C . VAL A 1 222 ? 9.749 4.246 4.831 1.00 89.44 222 VAL A C 1
ATOM 1695 O O . VAL A 1 222 ? 9.328 4.337 5.983 1.00 89.44 222 VAL A O 1
ATOM 1698 N N . LEU A 1 223 ? 10.510 3.224 4.441 1.00 90.62 223 LEU A N 1
ATOM 1699 C CA . LEU A 1 223 ? 10.905 2.150 5.352 1.00 90.62 223 LEU A CA 1
ATOM 1700 C C . LEU A 1 223 ? 11.733 2.657 6.534 1.00 90.62 223 LEU A C 1
ATOM 1702 O O . LEU A 1 223 ? 11.451 2.274 7.672 1.00 90.62 223 LEU A O 1
ATOM 1706 N N . SER A 1 224 ? 12.704 3.542 6.298 1.00 90.94 224 SER A N 1
ATOM 1707 C CA . SER A 1 224 ? 13.494 4.144 7.373 1.00 90.94 224 SER A CA 1
ATOM 1708 C C . SER A 1 224 ? 12.618 4.985 8.311 1.00 90.94 224 SER A C 1
ATOM 1710 O O . SER A 1 224 ? 12.747 4.873 9.532 1.00 90.94 224 SER A O 1
ATOM 1712 N N . ALA A 1 225 ? 11.678 5.773 7.775 1.00 92.88 225 ALA A N 1
ATOM 1713 C CA . ALA A 1 225 ? 10.738 6.561 8.574 1.00 92.88 225 ALA A CA 1
ATOM 1714 C C . ALA A 1 225 ? 9.830 5.666 9.431 1.00 92.88 225 ALA A C 1
ATOM 1716 O O . ALA A 1 225 ? 9.669 5.910 10.626 1.00 92.88 225 ALA A O 1
ATOM 1717 N N . LEU A 1 226 ? 9.296 4.582 8.858 1.00 94.62 226 LEU A N 1
ATOM 1718 C CA . LEU A 1 226 ? 8.495 3.591 9.581 1.00 94.62 226 LEU A CA 1
ATOM 1719 C C . LEU A 1 226 ? 9.313 2.863 10.650 1.00 94.62 226 LEU A C 1
ATOM 1721 O O . LEU A 1 226 ? 8.807 2.610 11.743 1.00 94.62 226 LEU A O 1
ATOM 1725 N N . HIS A 1 227 ? 10.579 2.544 10.370 1.00 95.31 227 HIS A N 1
ATOM 1726 C CA . HIS A 1 227 ? 11.473 1.951 11.356 1.00 95.31 227 HIS A CA 1
ATOM 1727 C C . HIS A 1 227 ? 11.687 2.885 12.551 1.00 95.31 227 HIS A C 1
ATOM 1729 O O . HIS A 1 227 ? 11.487 2.455 13.688 1.00 95.31 227 HIS A O 1
ATOM 1735 N N . LYS A 1 228 ? 12.014 4.162 12.319 1.00 95.75 228 LYS A N 1
ATOM 1736 C CA . LYS A 1 228 ? 12.163 5.149 13.401 1.00 95.75 228 LYS A CA 1
ATOM 1737 C C . LYS A 1 228 ? 10.854 5.360 14.166 1.00 95.75 228 LYS A C 1
ATOM 1739 O O . LYS A 1 228 ? 10.851 5.331 15.394 1.00 95.75 228 LYS A O 1
ATOM 1744 N N . LEU A 1 229 ? 9.726 5.458 13.460 1.00 96.25 229 LEU A N 1
ATOM 1745 C CA . LEU A 1 229 ? 8.405 5.558 14.081 1.00 96.25 229 LEU A CA 1
ATOM 1746 C C . LEU A 1 229 ? 8.117 4.357 14.995 1.00 96.25 229 LEU A C 1
ATOM 1748 O O . LEU A 1 229 ? 7.605 4.536 16.095 1.00 96.25 229 LEU A O 1
ATOM 1752 N N . SER A 1 230 ? 8.498 3.142 14.583 1.00 95.69 230 SER A N 1
ATOM 1753 C CA . SER A 1 230 ? 8.323 1.921 15.385 1.00 95.69 230 SER A CA 1
ATOM 1754 C C . SER A 1 230 ? 9.102 1.935 16.704 1.00 95.69 230 SER A C 1
ATOM 1756 O O . SER A 1 230 ? 8.673 1.325 17.680 1.00 95.69 230 SER A O 1
ATOM 1758 N N . GLN A 1 231 ? 10.242 2.633 16.737 1.00 95.69 231 GLN A N 1
ATOM 1759 C CA . GLN A 1 231 ? 11.062 2.785 17.938 1.00 95.69 231 GLN A CA 1
ATOM 1760 C C . GLN A 1 231 ? 10.434 3.792 18.907 1.00 95.69 231 GLN A C 1
ATOM 1762 O O . GLN A 1 231 ? 10.465 3.574 20.116 1.00 95.69 231 GLN A O 1
ATOM 1767 N N . GLU A 1 232 ? 9.843 4.872 18.388 1.00 97.00 232 GLU A N 1
ATOM 1768 C CA . GLU A 1 232 ? 9.176 5.899 19.199 1.00 97.00 232 GLU A CA 1
ATOM 1769 C C . GLU A 1 232 ? 7.766 5.496 19.651 1.00 97.00 232 GLU A C 1
ATOM 1771 O O . GLU A 1 232 ? 7.288 5.957 20.687 1.00 97.00 232 GLU A O 1
ATOM 1776 N N . MET A 1 233 ? 7.090 4.644 18.878 1.00 96.50 233 MET A N 1
ATOM 1777 C CA . MET A 1 233 ? 5.707 4.227 19.111 1.00 96.50 233 MET A CA 1
ATOM 1778 C C . MET A 1 233 ? 5.579 2.695 19.081 1.00 96.50 233 MET A C 1
ATOM 1780 O O . MET A 1 233 ? 4.905 2.152 18.204 1.00 96.50 233 MET A O 1
ATOM 1784 N N . PRO A 1 234 ? 6.189 1.965 20.035 1.00 93.88 234 PRO A N 1
ATOM 1785 C CA . PRO A 1 234 ? 6.206 0.498 20.037 1.00 93.88 234 PRO A CA 1
ATOM 1786 C C . PRO A 1 234 ? 4.817 -0.149 20.179 1.00 93.88 234 PRO A C 1
ATOM 1788 O O . PRO A 1 234 ? 4.653 -1.331 19.886 1.00 93.88 234 PRO A O 1
ATOM 1791 N N . GLN A 1 235 ? 3.813 0.606 20.632 1.00 91.44 235 GLN A N 1
ATOM 1792 C CA . GLN A 1 235 ? 2.417 0.174 20.717 1.00 91.44 235 GLN A CA 1
ATOM 1793 C C . GLN A 1 235 ? 1.674 0.212 19.371 1.00 91.44 235 GLN A C 1
ATOM 1795 O O . GLN A 1 235 ? 0.601 -0.382 19.252 1.00 91.44 235 GLN A O 1
ATOM 1800 N N . LEU A 1 236 ? 2.206 0.930 18.376 1.00 94.88 236 LEU A N 1
ATOM 1801 C CA . LEU A 1 236 ? 1.603 1.046 17.053 1.00 94.88 236 LEU A CA 1
ATOM 1802 C C . LEU A 1 236 ? 1.847 -0.243 16.263 1.00 94.88 236 LEU A C 1
ATOM 1804 O O . LEU A 1 236 ? 2.986 -0.674 16.073 1.00 94.88 236 LEU A O 1
ATOM 1808 N N . ASN A 1 237 ? 0.779 -0.850 15.751 1.00 94.44 237 ASN A N 1
ATOM 1809 C CA . ASN A 1 237 ? 0.907 -2.029 14.903 1.00 94.44 237 ASN A CA 1
ATOM 1810 C C . ASN A 1 237 ? 1.292 -1.606 13.486 1.00 94.44 237 ASN A C 1
ATOM 1812 O O . ASN A 1 237 ? 0.449 -1.153 12.713 1.00 94.44 237 ASN A O 1
ATOM 1816 N N . LEU A 1 238 ? 2.571 -1.764 13.147 1.00 95.50 238 LEU A N 1
ATOM 1817 C CA . LEU A 1 238 ? 3.088 -1.496 11.809 1.00 95.50 238 LEU A CA 1
ATOM 1818 C C . LEU A 1 238 ? 3.096 -2.762 10.961 1.00 95.50 238 LEU A C 1
ATOM 1820 O O . LEU A 1 238 ? 3.750 -3.754 11.299 1.00 95.50 238 LEU A O 1
ATOM 1824 N N . ILE A 1 239 ? 2.394 -2.711 9.834 1.00 95.62 239 ILE A N 1
ATOM 1825 C CA . ILE A 1 239 ? 2.296 -3.818 8.888 1.00 95.62 239 ILE A CA 1
ATOM 1826 C C . ILE A 1 239 ? 2.629 -3.292 7.502 1.00 95.62 239 ILE A C 1
ATOM 1828 O O . ILE A 1 239 ? 2.105 -2.272 7.067 1.00 95.62 239 ILE A O 1
ATOM 1832 N N . GLN A 1 240 ? 3.467 -4.024 6.786 1.00 95.50 240 GLN A N 1
ATOM 1833 C CA . GLN A 1 240 ? 3.716 -3.793 5.380 1.00 95.50 240 GLN A CA 1
ATOM 1834 C C . GLN A 1 240 ? 3.116 -4.927 4.555 1.00 95.50 240 GLN A C 1
ATOM 1836 O O . GLN A 1 240 ? 3.419 -6.096 4.797 1.00 95.50 240 GLN A O 1
ATOM 1841 N N . GLY A 1 241 ? 2.256 -4.575 3.602 1.00 94.50 241 GLY A N 1
ATOM 1842 C CA . GLY A 1 241 ? 1.704 -5.481 2.601 1.00 94.50 241 GLY A CA 1
ATOM 1843 C C . GLY A 1 241 ? 2.461 -5.361 1.285 1.00 94.50 241 GLY A C 1
ATOM 1844 O O . GLY A 1 241 ? 2.723 -4.252 0.844 1.00 94.50 241 GLY A O 1
ATOM 1845 N N . ILE A 1 242 ? 2.801 -6.484 0.657 1.00 93.44 242 ILE A N 1
ATOM 1846 C CA . ILE A 1 242 ? 3.566 -6.522 -0.597 1.00 93.44 242 ILE A CA 1
ATOM 1847 C C . ILE A 1 242 ? 2.858 -7.460 -1.570 1.00 93.44 242 ILE A C 1
ATOM 1849 O O . ILE A 1 242 ? 2.721 -8.642 -1.252 1.00 93.44 242 ILE A O 1
ATOM 1853 N N . ILE A 1 243 ? 2.388 -6.961 -2.716 1.00 88.12 243 ILE A N 1
ATOM 1854 C CA . ILE A 1 243 ? 1.532 -7.743 -3.635 1.00 88.12 243 ILE A CA 1
ATOM 1855 C C . ILE A 1 243 ? 2.308 -8.318 -4.827 1.00 88.12 243 ILE A C 1
ATOM 1857 O O . ILE A 1 243 ? 2.146 -9.491 -5.169 1.00 88.12 243 ILE A O 1
ATOM 1861 N N . SER A 1 244 ? 3.158 -7.525 -5.481 1.00 79.88 244 SER A N 1
ATOM 1862 C CA . SER A 1 244 ? 3.678 -7.910 -6.798 1.00 79.88 244 SER A CA 1
ATOM 1863 C C . SER A 1 244 ? 5.102 -8.464 -6.742 1.00 79.88 244 SER A C 1
ATOM 1865 O O . SER A 1 244 ? 6.087 -7.785 -7.028 1.00 79.88 244 SER A O 1
ATOM 1867 N N . VAL A 1 245 ? 5.214 -9.750 -6.401 1.00 81.19 245 VAL A N 1
ATOM 1868 C CA . VAL A 1 245 ? 6.501 -10.461 -6.329 1.00 81.19 245 VAL A CA 1
ATOM 1869 C C . VAL A 1 245 ? 7.141 -10.635 -7.703 1.00 81.19 245 VAL A C 1
ATOM 1871 O O . VAL A 1 245 ? 6.592 -11.329 -8.552 1.00 81.19 245 VAL A O 1
ATOM 1874 N N . GLY A 1 246 ? 8.384 -10.180 -7.872 1.00 80.19 246 GLY A N 1
ATOM 1875 C CA . GLY A 1 246 ? 9.133 -10.440 -9.106 1.00 80.19 246 GLY A CA 1
ATOM 1876 C C . GLY A 1 246 ? 9.055 -9.333 -10.152 1.00 80.19 246 GLY A C 1
ATOM 1877 O O . GLY A 1 246 ? 9.442 -9.597 -11.287 1.00 80.19 246 GLY A O 1
ATOM 1878 N N . LEU A 1 247 ? 8.552 -8.146 -9.794 1.00 84.50 247 LEU A N 1
ATOM 1879 C CA . LEU A 1 247 ? 8.569 -6.967 -10.665 1.00 84.50 247 LEU A CA 1
ATOM 1880 C C . LEU A 1 247 ? 9.888 -6.208 -10.552 1.00 84.50 247 LEU A C 1
ATOM 1882 O O . LEU A 1 247 ? 10.607 -6.091 -11.538 1.00 84.50 247 LEU A O 1
ATOM 1886 N N . ASP A 1 248 ? 10.230 -5.794 -9.335 1.00 84.50 248 ASP A N 1
ATOM 1887 C CA . ASP A 1 248 ? 11.428 -4.986 -9.076 1.00 84.50 248 ASP A CA 1
ATOM 1888 C C . ASP A 1 248 ? 12.553 -5.835 -8.466 1.00 84.50 248 ASP A C 1
ATOM 1890 O O . ASP A 1 248 ? 13.736 -5.673 -8.759 1.00 84.50 248 ASP A O 1
ATOM 1894 N N . VAL A 1 249 ? 12.173 -6.825 -7.659 1.00 88.12 249 VAL A N 1
ATOM 1895 C CA . VAL A 1 249 ? 13.070 -7.732 -6.938 1.00 88.12 249 VAL A CA 1
ATOM 1896 C C . VAL A 1 249 ? 13.022 -9.133 -7.533 1.00 88.12 249 VAL A C 1
ATOM 1898 O O . VAL A 1 249 ? 11.954 -9.703 -7.755 1.00 88.12 249 VAL A O 1
ATOM 1901 N N . ASN A 1 250 ? 14.183 -9.746 -7.757 1.00 88.44 250 ASN A N 1
ATOM 1902 C CA . ASN A 1 250 ? 14.261 -11.097 -8.294 1.00 88.44 250 ASN A CA 1
ATOM 1903 C C . ASN A 1 250 ? 13.525 -12.067 -7.365 1.00 88.44 250 ASN A C 1
ATOM 1905 O O . ASN A 1 250 ? 13.776 -12.107 -6.162 1.00 88.44 250 ASN A O 1
ATOM 1909 N N . ARG A 1 251 ? 12.672 -12.932 -7.917 1.00 90.06 251 ARG A N 1
ATOM 1910 C CA . ARG A 1 251 ? 11.856 -13.864 -7.125 1.00 90.06 251 ARG A CA 1
ATOM 1911 C C . ARG A 1 251 ? 12.654 -14.729 -6.145 1.00 90.06 251 ARG A C 1
ATOM 1913 O O . ARG A 1 251 ? 12.175 -15.016 -5.047 1.00 90.06 251 ARG A O 1
ATOM 1920 N N . LYS A 1 252 ? 13.849 -15.189 -6.528 1.00 92.12 252 LYS A N 1
ATOM 1921 C CA . LYS A 1 252 ? 14.710 -15.974 -5.635 1.00 92.12 252 LYS A CA 1
ATOM 1922 C C . LYS A 1 252 ? 15.186 -15.117 -4.463 1.00 92.12 252 LYS A C 1
ATOM 1924 O O . LYS A 1 252 ? 15.111 -15.587 -3.329 1.00 92.12 252 LYS A O 1
ATOM 1929 N N . ALA A 1 253 ? 15.619 -13.887 -4.737 1.00 92.88 253 ALA A N 1
ATOM 1930 C CA . ALA A 1 253 ? 16.020 -12.926 -3.714 1.00 92.88 253 ALA A CA 1
ATOM 1931 C C . ALA A 1 253 ? 14.837 -12.566 -2.808 1.00 92.88 253 ALA A C 1
ATOM 1933 O O . ALA A 1 253 ? 14.938 -12.727 -1.600 1.00 92.88 253 ALA A O 1
ATOM 1934 N N . PHE A 1 254 ? 13.669 -12.252 -3.374 1.00 93.75 254 PHE A N 1
ATOM 1935 C CA . PHE A 1 254 ? 12.442 -11.996 -2.619 1.00 93.75 254 PHE A CA 1
ATOM 1936 C C . PHE A 1 254 ? 12.134 -13.111 -1.612 1.00 93.75 254 PHE A C 1
ATOM 1938 O O . PHE A 1 254 ? 11.978 -12.860 -0.420 1.00 93.75 254 PHE A O 1
ATOM 1945 N N . LYS A 1 255 ? 12.109 -14.374 -2.063 1.00 92.31 255 LYS A N 1
ATOM 1946 C CA . LYS A 1 255 ? 11.842 -15.527 -1.184 1.00 92.31 255 LYS A CA 1
ATOM 1947 C C . LYS A 1 255 ? 12.906 -15.679 -0.091 1.00 92.31 255 LYS A C 1
ATOM 1949 O O . LYS A 1 255 ? 12.577 -16.042 1.038 1.00 92.31 255 LYS A O 1
ATOM 1954 N N . GLN A 1 256 ? 14.173 -15.407 -0.404 1.00 94.75 256 GLN A N 1
ATOM 1955 C CA . GLN A 1 256 ? 15.261 -15.412 0.579 1.00 94.75 256 GLN A CA 1
ATOM 1956 C C . GLN A 1 256 ? 15.108 -14.279 1.602 1.00 94.75 256 GLN A C 1
ATOM 1958 O O . GLN A 1 256 ? 15.284 -14.520 2.796 1.00 94.75 256 GLN A O 1
ATOM 1963 N N . ASN A 1 257 ? 14.713 -13.089 1.157 1.00 94.62 257 ASN A N 1
ATOM 1964 C CA . ASN A 1 257 ? 14.544 -11.903 1.990 1.00 94.62 257 ASN A CA 1
ATOM 1965 C C . ASN A 1 257 ? 13.334 -12.064 2.922 1.00 94.62 257 ASN A C 1
ATOM 1967 O O . ASN A 1 257 ? 13.468 -11.857 4.126 1.00 94.62 257 ASN A O 1
ATOM 1971 N N . ILE A 1 258 ? 12.209 -12.596 2.427 1.00 93.56 258 ILE A N 1
ATOM 1972 C CA . ILE A 1 258 ? 11.072 -13.010 3.267 1.00 93.56 258 ILE A CA 1
ATOM 1973 C C . ILE A 1 258 ? 11.501 -14.042 4.317 1.00 93.56 258 ILE A C 1
ATOM 1975 O O . ILE A 1 258 ? 11.140 -13.917 5.486 1.00 93.56 258 ILE A O 1
ATOM 1979 N N . LYS A 1 259 ? 12.314 -15.042 3.949 1.00 93.50 259 LYS A N 1
ATOM 1980 C CA . LYS A 1 259 ? 12.831 -16.028 4.913 1.00 93.50 259 LYS A CA 1
ATOM 1981 C C . LYS A 1 259 ? 13.718 -15.376 5.980 1.00 93.50 259 LYS A C 1
ATOM 1983 O O . LYS A 1 259 ? 13.619 -15.732 7.152 1.00 93.50 259 LYS A O 1
ATOM 1988 N N . ALA A 1 260 ? 14.565 -14.423 5.598 1.00 94.31 260 ALA A N 1
ATOM 1989 C CA . ALA A 1 260 ? 15.404 -13.679 6.535 1.00 94.31 260 ALA A CA 1
ATOM 1990 C C . ALA A 1 260 ? 14.563 -12.837 7.510 1.00 94.31 260 ALA A C 1
ATOM 1992 O O . ALA A 1 260 ? 14.830 -12.847 8.712 1.00 94.31 260 ALA A O 1
ATOM 1993 N N . ILE A 1 261 ? 13.511 -12.180 7.013 1.00 93.88 261 ILE A N 1
ATOM 1994 C CA . ILE A 1 261 ? 12.529 -11.451 7.827 1.00 93.88 261 ILE A CA 1
ATOM 1995 C C . ILE A 1 261 ? 11.816 -12.410 8.791 1.00 93.88 261 ILE A C 1
ATOM 1997 O O . ILE A 1 261 ? 11.702 -12.123 9.984 1.00 93.88 261 ILE A O 1
ATOM 2001 N N . ALA A 1 262 ? 11.397 -13.582 8.306 1.00 92.00 262 ALA A N 1
ATOM 2002 C CA . ALA A 1 262 ? 10.744 -14.606 9.117 1.00 92.00 262 ALA A CA 1
ATOM 2003 C C . ALA A 1 262 ? 11.637 -15.112 10.257 1.00 92.00 262 ALA A C 1
ATOM 2005 O O . ALA A 1 262 ? 11.174 -15.217 11.390 1.00 92.00 262 ALA A O 1
ATOM 2006 N N . HIS A 1 263 ? 12.926 -15.356 9.999 1.00 93.12 263 HIS A N 1
ATOM 2007 C CA . HIS A 1 263 ? 13.883 -15.752 11.040 1.00 93.12 263 HIS A CA 1
ATOM 2008 C C . HIS A 1 263 ? 14.044 -14.702 12.151 1.00 93.12 263 HIS A C 1
ATOM 2010 O O . HIS A 1 263 ? 14.448 -15.051 13.257 1.00 93.12 263 HIS A O 1
ATOM 2016 N N . ARG A 1 264 ? 13.721 -13.432 11.879 1.00 92.44 264 ARG A N 1
ATOM 2017 C CA . ARG A 1 264 ? 13.717 -12.341 12.866 1.00 92.44 264 ARG A CA 1
ATOM 2018 C C . ARG A 1 264 ? 12.335 -12.055 13.463 1.00 92.44 264 ARG A C 1
ATOM 2020 O O . ARG A 1 264 ? 12.160 -11.042 14.128 1.00 92.44 264 ARG A O 1
ATOM 2027 N N . GLY A 1 265 ? 11.349 -12.919 13.217 1.00 91.25 265 GLY A N 1
ATOM 2028 C CA . GLY A 1 265 ? 9.984 -12.755 13.727 1.00 91.25 265 GLY A CA 1
ATOM 2029 C C . GLY A 1 265 ? 9.168 -11.666 13.024 1.00 91.25 265 GLY A C 1
ATOM 2030 O O . GLY A 1 265 ? 8.072 -11.348 13.475 1.00 91.25 265 GLY A O 1
ATOM 2031 N N . GLY A 1 266 ? 9.670 -11.107 11.918 1.00 92.56 266 GLY A N 1
ATOM 2032 C CA . GLY A 1 266 ? 9.003 -10.036 11.178 1.00 92.56 266 GLY A CA 1
ATOM 2033 C C . GLY A 1 266 ? 8.060 -10.515 10.077 1.00 92.56 266 GLY A C 1
ATOM 2034 O O . GLY A 1 266 ? 7.512 -9.681 9.371 1.00 92.56 266 GLY A O 1
ATOM 2035 N N . TYR A 1 267 ? 7.898 -11.824 9.861 1.00 93.31 267 TYR A N 1
ATOM 2036 C CA . TYR A 1 267 ? 6.987 -12.342 8.838 1.00 93.31 267 TYR A CA 1
ATOM 2037 C C . TYR A 1 267 ? 5.634 -12.660 9.457 1.00 93.31 267 TYR A C 1
ATOM 2039 O O . TYR A 1 267 ? 5.505 -13.589 10.254 1.00 93.31 267 TYR A O 1
ATOM 2047 N N . PHE A 1 268 ? 4.624 -11.905 9.048 1.00 91.88 268 PHE A N 1
ATOM 2048 C CA . PHE A 1 268 ? 3.246 -12.106 9.458 1.00 91.88 268 PHE A CA 1
ATOM 2049 C C . PHE A 1 268 ? 2.475 -12.935 8.442 1.00 91.88 268 PHE A C 1
ATOM 2051 O O . PHE A 1 268 ? 1.263 -12.942 8.520 1.00 91.88 268 PHE A O 1
ATOM 2058 N N . GLY A 1 269 ? 3.107 -13.634 7.500 1.00 90.81 269 GLY A N 1
ATOM 2059 C CA . GLY A 1 269 ? 2.396 -14.539 6.599 1.00 90.81 269 GLY A CA 1
ATOM 2060 C C . GLY A 1 269 ? 2.039 -13.964 5.234 1.00 90.81 269 GLY A C 1
ATOM 2061 O O . GLY A 1 269 ? 2.493 -12.892 4.843 1.00 90.81 269 GLY A O 1
ATOM 2062 N N . ARG A 1 270 ? 1.242 -14.716 4.472 1.00 91.56 270 ARG A N 1
ATOM 2063 C CA . ARG A 1 270 ? 0.713 -14.276 3.179 1.00 91.56 270 ARG A CA 1
ATOM 2064 C C . ARG A 1 270 ? -0.689 -14.799 2.938 1.00 91.56 270 ARG A C 1
ATOM 2066 O O . ARG A 1 270 ? -1.030 -15.903 3.365 1.00 91.56 270 ARG A O 1
ATOM 2073 N N . ILE A 1 271 ? -1.452 -14.023 2.186 1.00 91.31 271 ILE A N 1
ATOM 2074 C CA . ILE A 1 271 ? -2.855 -14.302 1.901 1.00 91.31 271 ILE A CA 1
ATOM 2075 C C . ILE A 1 271 ? -3.081 -14.152 0.407 1.00 91.31 271 ILE A C 1
ATOM 2077 O O . ILE A 1 271 ? -2.617 -13.189 -0.203 1.00 91.31 271 ILE A O 1
ATOM 2081 N N . ASN A 1 272 ? -3.781 -15.110 -0.189 1.00 92.69 272 ASN A N 1
ATOM 2082 C CA . ASN A 1 272 ? -4.220 -15.003 -1.566 1.00 92.69 272 ASN A CA 1
ATOM 2083 C C . ASN A 1 272 ? -5.472 -14.129 -1.606 1.00 92.69 272 ASN A C 1
ATOM 2085 O O . ASN A 1 272 ? -6.535 -14.541 -1.144 1.00 92.69 272 ASN A O 1
ATOM 2089 N N . PHE A 1 273 ? -5.355 -12.937 -2.175 1.00 91.19 273 PHE A N 1
ATOM 2090 C CA . PHE A 1 273 ? -6.445 -11.966 -2.220 1.00 91.19 273 PHE A CA 1
ATOM 2091 C C . PHE A 1 273 ? -7.633 -12.419 -3.073 1.00 91.19 273 PHE A C 1
ATOM 2093 O O . PHE A 1 273 ? -8.751 -11.990 -2.816 1.00 91.19 273 PHE A O 1
ATOM 2100 N N . ALA A 1 274 ? -7.423 -13.296 -4.059 1.00 91.31 274 ALA A N 1
ATOM 2101 C CA . ALA A 1 274 ? -8.503 -13.797 -4.909 1.00 91.31 274 ALA A CA 1
ATOM 2102 C C . ALA A 1 274 ? -9.352 -14.868 -4.200 1.00 91.31 274 ALA A C 1
ATOM 2104 O O . ALA A 1 274 ? -10.576 -14.901 -4.322 1.00 91.31 274 ALA A O 1
ATOM 2105 N N . THR A 1 275 ? -8.708 -15.746 -3.431 1.00 90.62 275 THR A N 1
ATOM 2106 C CA . THR A 1 275 ? -9.347 -16.941 -2.850 1.00 90.62 275 THR A CA 1
ATOM 2107 C C . THR A 1 275 ? -9.543 -16.871 -1.339 1.00 90.62 275 THR A C 1
ATOM 2109 O O . THR A 1 275 ? -10.219 -17.732 -0.784 1.00 90.62 275 THR A O 1
ATOM 2112 N N . GLY A 1 276 ? -8.922 -15.905 -0.658 1.00 87.44 276 GLY A N 1
ATOM 2113 C CA . GLY A 1 276 ? -8.852 -15.841 0.804 1.00 87.44 276 GLY A CA 1
ATOM 2114 C C . GLY A 1 276 ? -7.979 -16.927 1.435 1.00 87.44 276 GLY A C 1
ATOM 2115 O O . GLY A 1 276 ? -7.810 -16.941 2.651 1.00 87.44 276 GLY A O 1
ATOM 2116 N N . LYS A 1 277 ? -7.424 -17.849 0.632 1.00 87.75 277 LYS A N 1
ATOM 2117 C CA . LYS A 1 277 ? -6.602 -18.949 1.133 1.00 87.75 277 LYS A CA 1
ATOM 2118 C C . LYS A 1 277 ? -5.285 -18.423 1.666 1.00 87.75 277 LYS A C 1
ATOM 2120 O O . LYS A 1 277 ? -4.633 -17.565 1.071 1.00 87.75 277 LYS A O 1
ATOM 2125 N N . ASP A 1 278 ? -4.866 -19.035 2.751 1.00 80.06 278 ASP A N 1
ATOM 2126 C CA . ASP A 1 278 ? -3.704 -18.662 3.517 1.00 80.06 278 ASP A CA 1
ATOM 2127 C C . ASP A 1 278 ? -2.727 -19.861 3.449 1.00 80.06 278 ASP A C 1
ATOM 2129 O O . ASP A 1 278 ? -3.083 -21.003 3.735 1.00 80.06 278 ASP A O 1
ATOM 2133 N N . LYS A 1 279 ? -1.517 -19.677 2.899 1.00 68.88 279 LYS A N 1
ATOM 2134 C CA . LYS A 1 279 ? -0.593 -20.816 2.662 1.00 68.88 279 LYS A CA 1
ATOM 2135 C C . LYS A 1 279 ? 0.321 -21.098 3.853 1.00 68.88 279 LYS A C 1
ATOM 2137 O O . LYS A 1 279 ? 0.716 -22.244 4.047 1.00 68.88 279 LYS A O 1
ATOM 2142 N N . ASP A 1 280 ? 0.617 -20.082 4.662 1.00 67.88 280 ASP A N 1
ATOM 2143 C CA . ASP A 1 280 ? 1.737 -20.119 5.614 1.00 67.88 280 ASP A CA 1
ATOM 2144 C C . ASP A 1 280 ? 1.311 -19.788 7.068 1.00 67.88 280 ASP A C 1
ATOM 2146 O O . ASP A 1 280 ? 2.145 -19.546 7.935 1.00 67.88 280 ASP A O 1
ATOM 2150 N N . THR A 1 281 ? 0.005 -19.756 7.356 1.00 52.53 281 THR A N 1
ATOM 2151 C CA . THR A 1 281 ? -0.565 -18.726 8.251 1.00 52.53 281 THR A CA 1
ATOM 2152 C C . THR A 1 281 ? -1.528 -19.194 9.336 1.00 52.53 281 THR A C 1
ATOM 2154 O O . THR A 1 281 ? -1.950 -18.395 10.170 1.00 52.53 281 THR A O 1
ATOM 2157 N N . ARG A 1 282 ? -1.706 -20.506 9.529 1.00 51.84 282 ARG A N 1
ATOM 2158 C CA . ARG A 1 282 ? -2.301 -21.005 10.789 1.00 51.84 282 ARG A CA 1
ATOM 2159 C C . ARG A 1 282 ? -1.480 -20.638 12.051 1.00 51.84 282 ARG A C 1
ATOM 2161 O O . ARG A 1 282 ? -1.926 -20.930 13.157 1.00 51.84 282 ARG A O 1
ATOM 2168 N N . LYS A 1 283 ? -0.318 -19.977 11.905 1.00 57.22 283 LYS A N 1
ATOM 2169 C CA . LYS A 1 283 ? 0.554 -19.450 12.973 1.00 57.22 283 LYS A CA 1
ATOM 2170 C C . LYS A 1 283 ? 1.060 -18.020 12.696 1.00 57.22 283 LYS A C 1
ATOM 2172 O O . LYS A 1 283 ? 2.255 -17.760 12.807 1.00 57.22 283 LYS A O 1
ATOM 2177 N N . HIS A 1 284 ? 0.183 -17.094 12.315 1.00 67.56 284 HIS A N 1
ATOM 2178 C CA . HIS A 1 284 ? 0.519 -15.667 12.377 1.00 67.56 284 HIS A CA 1
ATOM 2179 C C . HIS A 1 284 ? 1.025 -15.304 13.787 1.00 67.56 284 HIS A C 1
ATOM 2181 O O . HIS A 1 284 ? 0.337 -15.586 14.767 1.00 67.56 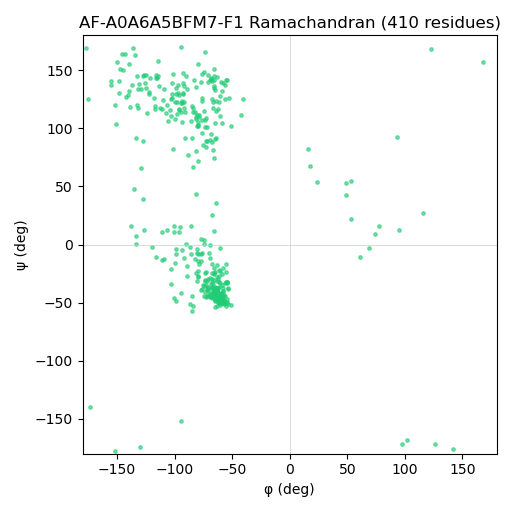284 HIS A O 1
ATOM 2187 N N . SER A 1 285 ? 2.208 -14.691 13.899 1.00 76.38 285 SER A N 1
ATOM 2188 C CA . SER A 1 285 ? 2.724 -14.192 15.186 1.00 76.38 285 SER A CA 1
ATOM 2189 C C . SER A 1 285 ? 2.007 -12.922 15.650 1.00 76.38 285 SER A C 1
ATOM 2191 O O . SER A 1 285 ? 1.962 -12.645 16.844 1.00 76.38 285 SER A O 1
ATOM 2193 N N . ASN A 1 286 ? 1.429 -12.164 14.715 1.00 86.88 286 ASN A N 1
ATOM 2194 C CA . ASN A 1 286 ? 0.629 -10.981 14.996 1.00 86.88 286 ASN A CA 1
ATOM 2195 C C . ASN A 1 286 ? -0.857 -11.369 15.120 1.00 86.88 286 ASN A C 1
ATOM 2197 O O . ASN A 1 286 ? -1.456 -11.868 14.165 1.00 86.88 286 ASN A O 1
ATOM 2201 N N . GLU A 1 287 ? -1.438 -11.148 16.301 1.00 87.62 287 GLU A N 1
ATOM 2202 C CA . GLU A 1 287 ? -2.823 -11.522 16.623 1.00 87.62 287 GLU A CA 1
ATOM 2203 C C . GLU A 1 287 ? -3.848 -10.798 15.739 1.00 87.62 287 GLU A C 1
ATOM 2205 O O . GLU A 1 287 ? -4.782 -11.422 15.231 1.00 87.62 287 GLU A O 1
ATOM 2210 N N . PHE A 1 288 ? -3.621 -9.511 15.470 1.00 88.44 288 PHE A N 1
ATOM 2211 C CA . PHE A 1 288 ? -4.494 -8.711 14.620 1.00 88.44 288 PHE A CA 1
ATOM 2212 C C . PHE A 1 288 ? -4.489 -9.211 13.176 1.00 88.44 288 PHE A C 1
ATOM 2214 O O . PHE A 1 288 ? -5.553 -9.454 12.610 1.00 88.44 288 PHE A O 1
ATOM 2221 N N . VAL A 1 289 ? -3.310 -9.468 12.600 1.00 88.19 289 VAL A N 1
ATOM 2222 C CA . VAL A 1 289 ? -3.199 -10.065 11.258 1.00 88.19 289 VAL A CA 1
ATOM 2223 C C . VAL A 1 289 ? -3.904 -11.420 11.212 1.00 88.19 289 VAL A C 1
ATOM 2225 O O . VAL A 1 289 ? -4.636 -11.699 10.268 1.00 88.19 289 VAL A O 1
ATOM 2228 N N . ASN A 1 290 ? -3.744 -12.245 12.248 1.00 87.50 290 ASN A N 1
ATOM 2229 C CA . ASN A 1 290 ? -4.403 -13.546 12.332 1.00 87.50 290 ASN A CA 1
ATOM 2230 C C . ASN A 1 290 ? -5.931 -13.437 12.272 1.00 87.50 290 ASN A C 1
ATOM 2232 O O . ASN A 1 290 ? -6.585 -14.176 11.533 1.00 87.50 290 ASN A O 1
ATOM 2236 N N . ALA A 1 291 ? -6.498 -12.501 13.033 1.00 86.69 291 ALA A N 1
ATOM 2237 C CA . ALA A 1 291 ? -7.923 -12.221 12.997 1.00 86.69 291 ALA A CA 1
ATOM 2238 C C . ALA A 1 291 ? -8.345 -11.676 11.625 1.00 86.69 291 ALA A C 1
ATOM 2240 O O . ALA A 1 291 ? -9.299 -12.160 11.030 1.00 86.69 291 ALA A O 1
ATOM 2241 N N . VAL A 1 292 ? -7.614 -10.726 11.052 1.00 88.38 292 VAL A N 1
ATOM 2242 C CA . VAL A 1 292 ? -7.957 -10.174 9.734 1.00 88.38 292 VAL A CA 1
ATOM 2243 C C . VAL A 1 292 ? -7.980 -11.273 8.660 1.00 88.38 292 VAL A C 1
ATOM 2245 O O . VAL A 1 292 ? -8.953 -11.370 7.909 1.00 88.38 292 VAL A O 1
ATOM 2248 N N . THR A 1 293 ? -6.978 -12.158 8.629 1.00 86.81 293 THR A N 1
ATOM 2249 C CA . THR A 1 293 ? -6.918 -13.294 7.692 1.00 86.81 293 THR A CA 1
ATOM 2250 C C . THR A 1 293 ? -8.116 -14.227 7.835 1.00 86.81 293 THR A C 1
ATOM 2252 O O . THR A 1 293 ? -8.769 -14.568 6.851 1.00 86.81 293 THR A O 1
ATOM 2255 N N . ARG A 1 294 ? -8.431 -14.653 9.060 1.00 84.88 294 ARG A N 1
ATOM 2256 C CA . ARG A 1 294 ? -9.497 -15.642 9.280 1.00 84.88 294 ARG A CA 1
ATOM 2257 C C . ARG A 1 294 ? -10.880 -15.085 8.966 1.00 84.88 294 ARG A C 1
ATOM 2259 O O . ARG A 1 294 ? -11.714 -15.808 8.432 1.00 84.88 294 ARG A O 1
ATOM 2266 N N . TYR A 1 295 ? -11.112 -13.820 9.297 1.00 85.25 295 TYR A N 1
ATOM 2267 C CA . TYR A 1 295 ? -12.450 -13.242 9.305 1.00 85.25 295 TYR A CA 1
ATOM 2268 C C . TYR A 1 295 ? -12.772 -12.444 8.058 1.00 85.25 295 TYR A C 1
ATOM 2270 O O . TYR A 1 295 ? -13.837 -12.630 7.481 1.00 85.25 295 TYR A O 1
ATOM 2278 N N . LEU A 1 296 ? -11.874 -11.550 7.647 1.00 87.62 296 LEU A N 1
ATOM 2279 C CA . LEU A 1 296 ? -12.141 -10.666 6.519 1.00 87.62 296 LEU A CA 1
ATOM 2280 C C . LEU A 1 296 ? -11.751 -11.351 5.214 1.00 87.62 296 LEU A C 1
ATOM 2282 O O . LEU A 1 296 ? -12.569 -11.475 4.310 1.00 87.62 296 LEU A O 1
ATOM 2286 N N . PHE A 1 297 ? -10.529 -11.877 5.138 1.00 88.19 297 PHE A N 1
ATOM 2287 C CA . PHE A 1 297 ? -10.051 -12.547 3.927 1.00 88.19 297 PHE A CA 1
ATOM 2288 C C . PHE A 1 297 ? -10.727 -13.894 3.670 1.00 88.19 297 PHE A C 1
ATOM 2290 O O . PHE A 1 297 ? -11.028 -14.228 2.518 1.00 88.19 297 PHE A O 1
ATOM 2297 N N . GLY A 1 298 ? -10.972 -14.662 4.735 1.00 87.25 298 GLY A N 1
ATOM 2298 C CA . GLY A 1 298 ? -11.676 -15.940 4.665 1.00 87.25 298 GLY A CA 1
ATOM 2299 C C . GLY A 1 298 ? -13.143 -15.810 4.247 1.00 87.25 298 GLY A C 1
ATOM 2300 O O . GLY A 1 298 ? -13.695 -16.750 3.677 1.00 87.25 298 GLY A O 1
ATOM 2301 N N . ASN A 1 299 ? -13.766 -14.647 4.465 1.00 89.44 299 ASN A N 1
ATOM 2302 C CA . ASN A 1 299 ? -15.155 -14.406 4.095 1.00 89.44 299 ASN A CA 1
ATOM 2303 C C . ASN A 1 299 ? -15.283 -14.123 2.591 1.00 89.44 299 ASN A C 1
ATOM 2305 O O . ASN A 1 299 ? -14.847 -13.094 2.076 1.00 89.44 299 ASN A O 1
ATOM 2309 N N . GLU A 1 300 ? -15.908 -15.060 1.883 1.00 91.12 300 GLU A N 1
ATOM 2310 C CA . GLU A 1 300 ? -16.087 -14.994 0.435 1.00 91.12 300 GLU A CA 1
ATOM 2311 C C . GLU A 1 300 ? -16.981 -13.837 -0.021 1.00 91.12 300 GLU A C 1
ATOM 2313 O O . GLU A 1 300 ? -16.681 -13.228 -1.045 1.00 91.12 300 GLU A O 1
ATOM 2318 N N . CYS A 1 301 ? -18.028 -13.498 0.737 1.00 90.31 301 CYS A N 1
ATOM 2319 C CA . CYS A 1 301 ? -18.945 -12.411 0.393 1.00 90.31 301 CYS A CA 1
ATOM 2320 C C . CYS A 1 301 ? -18.224 -11.059 0.419 1.00 90.31 301 CYS A C 1
ATOM 2322 O O . CYS A 1 301 ? -18.178 -10.363 -0.595 1.00 90.31 301 CYS A O 1
ATOM 2324 N N . ILE A 1 302 ? -17.561 -10.748 1.541 1.00 92.19 302 ILE A N 1
ATOM 2325 C CA . ILE A 1 302 ? -16.758 -9.525 1.691 1.00 92.19 302 ILE A CA 1
ATOM 2326 C C . ILE A 1 302 ? -15.715 -9.460 0.569 1.00 92.19 302 ILE A C 1
ATOM 2328 O O . ILE A 1 302 ? -15.610 -8.459 -0.137 1.00 92.19 302 ILE A O 1
ATOM 2332 N N . ARG A 1 303 ? -14.963 -10.548 0.361 1.00 93.19 303 ARG A N 1
ATOM 2333 C CA . ARG A 1 303 ? -13.905 -10.603 -0.653 1.00 93.19 303 ARG A CA 1
ATOM 2334 C C . ARG A 1 303 ? -14.442 -10.369 -2.064 1.00 93.19 303 ARG A C 1
ATOM 2336 O O . ARG A 1 303 ? -13.825 -9.628 -2.823 1.00 93.19 303 ARG A O 1
ATOM 2343 N N . LYS A 1 304 ? -15.571 -10.978 -2.425 1.00 93.69 304 LYS A N 1
ATOM 2344 C CA . LYS A 1 304 ? -16.183 -10.811 -3.745 1.00 93.69 304 LYS A CA 1
ATOM 2345 C C . LYS A 1 304 ? -16.600 -9.359 -3.983 1.00 93.69 304 LYS A C 1
ATOM 2347 O O . LYS A 1 304 ? -16.194 -8.798 -4.997 1.00 93.69 304 LYS A O 1
ATOM 2352 N N . ASN A 1 305 ? -17.297 -8.738 -3.031 1.00 94.25 305 ASN A N 1
ATOM 2353 C CA . ASN A 1 305 ? -17.718 -7.334 -3.131 1.00 94.25 305 ASN A CA 1
ATOM 2354 C C . ASN A 1 305 ? -16.510 -6.395 -3.289 1.00 94.25 305 ASN A C 1
ATOM 2356 O O . ASN A 1 305 ? -16.507 -5.484 -4.119 1.00 94.25 305 ASN A O 1
ATOM 2360 N N . VAL A 1 306 ? -15.445 -6.650 -2.523 1.00 95.50 306 VAL A N 1
ATOM 2361 C CA . VAL A 1 306 ? -14.188 -5.893 -2.601 1.00 95.50 306 VAL A CA 1
ATOM 2362 C C . VAL A 1 306 ? -13.534 -6.034 -3.972 1.00 95.50 306 VAL A C 1
ATOM 2364 O O . VAL A 1 306 ? -13.119 -5.031 -4.552 1.00 95.50 306 VAL A O 1
ATOM 2367 N N . LEU A 1 307 ? -13.439 -7.258 -4.501 1.00 96.31 307 LEU A N 1
ATOM 2368 C CA . LEU A 1 307 ? -12.837 -7.515 -5.808 1.00 96.31 307 LEU A CA 1
ATOM 2369 C C . LEU A 1 307 ? -13.655 -6.894 -6.942 1.00 96.31 307 LEU A C 1
ATOM 2371 O O . LEU A 1 307 ? -13.067 -6.288 -7.832 1.00 96.31 307 LEU A O 1
ATOM 2375 N N . GLU A 1 308 ? -14.984 -6.992 -6.902 1.00 96.44 308 GLU A N 1
ATOM 2376 C CA . GLU A 1 308 ? -15.871 -6.363 -7.888 1.00 96.44 308 GLU A CA 1
ATOM 2377 C C . GLU A 1 308 ? -15.645 -4.850 -7.946 1.00 96.44 308 GLU A C 1
ATOM 2379 O O . GLU A 1 308 ? -15.332 -4.318 -9.014 1.00 96.44 308 GLU A O 1
ATOM 2384 N N . LYS A 1 309 ? -15.668 -4.178 -6.790 1.00 95.50 309 LYS A N 1
ATOM 2385 C CA . LYS A 1 309 ? -15.401 -2.739 -6.704 1.00 95.50 309 LYS A CA 1
ATOM 2386 C C . LYS A 1 309 ? -13.978 -2.380 -7.134 1.00 95.50 309 LYS A C 1
ATOM 2388 O O . LYS A 1 309 ? -13.761 -1.386 -7.823 1.00 95.50 309 LYS A O 1
ATOM 2393 N N . PHE A 1 310 ? -12.986 -3.186 -6.761 1.00 95.56 310 PHE A N 1
ATOM 2394 C CA . PHE A 1 310 ? -11.609 -2.981 -7.207 1.00 95.56 310 PHE A CA 1
ATOM 2395 C C . PHE A 1 310 ? -11.478 -3.091 -8.733 1.00 95.56 310 PHE A C 1
ATOM 2397 O O . PHE A 1 310 ? -10.757 -2.300 -9.348 1.00 95.56 310 PHE A O 1
ATOM 2404 N N . PHE A 1 311 ? -12.163 -4.051 -9.358 1.00 96.50 311 PHE A N 1
ATOM 2405 C CA . PHE A 1 311 ? -12.141 -4.232 -10.807 1.00 96.50 311 PHE A CA 1
ATOM 2406 C C . PHE A 1 311 ? -12.825 -3.087 -11.543 1.00 96.50 311 PHE A C 1
ATOM 2408 O O . PHE A 1 311 ? -12.237 -2.583 -12.495 1.00 96.50 311 PHE A O 1
ATOM 2415 N N . GLU A 1 312 ? -13.985 -2.635 -11.068 1.00 94.62 312 GLU A N 1
ATOM 2416 C CA . GLU A 1 312 ? -14.690 -1.469 -11.614 1.00 94.62 312 GLU A CA 1
ATOM 2417 C C . GLU A 1 312 ? -13.768 -0.241 -11.658 1.00 94.62 312 GLU A C 1
ATOM 2419 O O . GLU A 1 312 ? -13.550 0.360 -12.712 1.00 94.62 312 GLU A O 1
ATOM 2424 N N . LEU A 1 313 ? -13.115 0.067 -10.534 1.00 93.19 313 LEU A N 1
ATOM 2425 C CA . LEU A 1 313 ? -12.194 1.201 -10.433 1.00 93.19 313 LEU A CA 1
ATOM 2426 C C . LEU A 1 313 ? -10.944 1.018 -11.298 1.00 93.19 313 LEU A C 1
ATOM 2428 O O . LEU A 1 313 ? -10.457 1.971 -11.908 1.00 93.1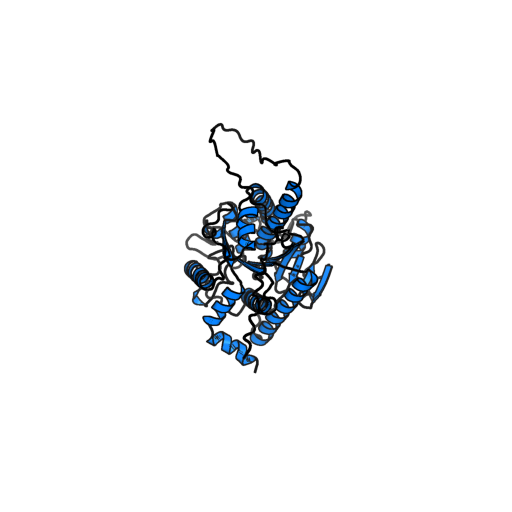9 313 LEU A O 1
ATOM 2432 N N . SER A 1 314 ? -10.425 -0.206 -11.382 1.00 93.38 314 SER A N 1
ATOM 2433 C CA . SER A 1 314 ? -9.278 -0.520 -12.237 1.00 93.38 314 SER A CA 1
ATOM 2434 C C . SER A 1 314 ? -9.609 -0.331 -13.717 1.00 93.38 314 SER A C 1
ATOM 2436 O O . SER A 1 314 ? -8.827 0.261 -14.449 1.00 93.38 314 SER A O 1
ATOM 2438 N N . GLU A 1 315 ? -10.771 -0.787 -14.171 1.00 92.50 315 GLU A N 1
ATOM 2439 C CA . GLU A 1 315 ? -11.201 -0.671 -15.569 1.00 92.50 315 GLU A CA 1
ATOM 2440 C C . GLU A 1 315 ? -11.546 0.777 -15.947 1.00 92.50 315 GLU A C 1
ATOM 2442 O O . GLU A 1 315 ? -11.345 1.203 -17.089 1.00 92.50 315 GLU A O 1
ATOM 2447 N N . GLN A 1 316 ? -12.007 1.564 -14.975 1.00 90.94 316 GLN A N 1
ATOM 2448 C CA . GLN A 1 316 ? -12.296 2.976 -15.167 1.00 90.94 316 GLN A CA 1
ATOM 2449 C C . GLN A 1 316 ? -11.024 3.830 -15.243 1.00 90.94 316 GLN A C 1
ATOM 2451 O O . GLN A 1 316 ? -10.929 4.685 -16.129 1.00 90.94 316 GLN A O 1
ATOM 2456 N N . TYR A 1 317 ? -10.054 3.594 -14.351 1.00 90.00 317 TYR A N 1
ATOM 2457 C CA . TYR A 1 317 ? -8.930 4.507 -14.121 1.00 90.00 317 TYR A CA 1
ATOM 2458 C C . TYR A 1 317 ? -7.550 3.950 -14.467 1.00 90.00 317 TYR A C 1
ATOM 2460 O O . TYR A 1 317 ? -6.612 4.739 -14.523 1.00 90.00 317 TYR A O 1
ATOM 2468 N N . LEU A 1 318 ? -7.382 2.654 -14.738 1.00 90.75 318 LEU A N 1
ATOM 2469 C CA . LEU A 1 318 ? -6.101 2.094 -15.177 1.00 90.75 318 LEU A CA 1
ATOM 2470 C C . LEU A 1 318 ? -6.061 1.839 -16.686 1.00 90.75 318 LEU A C 1
ATOM 2472 O O . LEU A 1 318 ? -7.038 1.459 -17.331 1.00 90.75 318 LEU A O 1
ATOM 2476 N N . VAL A 1 319 ? -4.876 2.010 -17.265 1.00 90.56 319 VAL A N 1
ATOM 2477 C CA . VAL A 1 319 ? -4.589 1.614 -18.647 1.00 90.56 319 VAL A CA 1
ATOM 2478 C C . VAL A 1 319 ? -4.312 0.109 -18.698 1.00 90.56 319 VAL A C 1
ATOM 2480 O O . VAL A 1 319 ? -3.222 -0.338 -18.356 1.00 90.56 319 VAL A O 1
ATOM 2483 N N . LEU A 1 320 ? -5.307 -0.664 -19.140 1.00 89.50 320 LEU A N 1
ATOM 2484 C CA . LEU A 1 320 ? -5.221 -2.131 -19.269 1.00 89.50 320 LEU A CA 1
ATOM 2485 C C . LEU A 1 320 ? -4.939 -2.639 -20.698 1.00 89.50 320 LEU A C 1
ATOM 2487 O O . LEU A 1 320 ? -4.601 -3.805 -20.880 1.00 89.50 320 LEU A O 1
ATOM 2491 N N . GLN A 1 321 ? -5.120 -1.795 -21.717 1.00 88.44 321 GLN A N 1
ATOM 2492 C CA . GLN A 1 321 ? -5.023 -2.147 -23.140 1.00 88.44 321 GLN A CA 1
ATOM 2493 C C . GLN A 1 321 ? -4.457 -0.959 -23.936 1.00 88.44 321 GLN A C 1
ATOM 2495 O O . GLN A 1 321 ? -4.409 0.162 -23.430 1.00 88.44 321 GLN A O 1
ATOM 2500 N N . GLU A 1 322 ? -3.993 -1.199 -25.164 1.00 86.25 322 GLU A N 1
ATOM 2501 C CA . GLU A 1 322 ? -3.331 -0.176 -25.988 1.00 86.25 322 GLU A CA 1
ATOM 2502 C C . GLU A 1 322 ? -4.307 0.896 -26.486 1.00 86.25 322 GLU A C 1
ATOM 2504 O O . GLU A 1 322 ? -3.976 2.076 -26.508 1.00 86.25 322 GLU A O 1
ATOM 2509 N N . ASP A 1 323 ? -5.534 0.504 -26.817 1.00 86.69 323 ASP A N 1
ATOM 2510 C CA . ASP A 1 323 ? -6.627 1.399 -27.207 1.00 86.69 323 ASP A CA 1
ATOM 2511 C C . ASP A 1 323 ? -7.118 2.292 -26.053 1.00 86.69 323 ASP A C 1
ATOM 2513 O O . ASP A 1 323 ? -7.753 3.321 -26.284 1.00 86.69 323 ASP A O 1
ATOM 2517 N N . HIS A 1 324 ? -6.781 1.942 -24.807 1.00 85.50 324 HIS A N 1
ATOM 2518 C CA . HIS A 1 324 ? -6.995 2.790 -23.637 1.00 85.50 324 HIS A CA 1
ATOM 2519 C C . HIS A 1 324 ? -5.969 3.921 -23.515 1.00 85.50 324 HIS A C 1
ATOM 2521 O O . HIS A 1 324 ? -6.168 4.832 -22.704 1.00 85.50 324 HIS A O 1
ATOM 2527 N N . LEU A 1 325 ? -4.861 3.867 -24.263 1.00 81.12 325 LEU A N 1
ATOM 2528 C CA . LEU A 1 325 ? -3.914 4.969 -24.300 1.00 81.12 325 LEU A CA 1
ATOM 2529 C C . LEU A 1 325 ? -4.568 6.166 -24.991 1.00 81.12 325 LEU A C 1
ATOM 2531 O O . LEU A 1 325 ? -5.260 5.995 -25.996 1.00 81.12 325 LEU A O 1
ATOM 2535 N N . PRO A 1 326 ? -4.334 7.394 -24.503 1.00 68.06 326 PRO A N 1
ATOM 2536 C CA . PRO A 1 326 ? -4.804 8.577 -25.201 1.00 68.06 326 PRO A CA 1
ATOM 2537 C C . PRO A 1 326 ? -4.191 8.603 -26.608 1.00 68.06 326 PRO A C 1
ATOM 2539 O O . PRO A 1 326 ? -3.008 8.911 -26.764 1.00 68.06 326 PRO A O 1
ATOM 2542 N N . GLN A 1 327 ? -4.979 8.280 -27.638 1.00 58.97 327 GLN A N 1
ATOM 2543 C CA . GLN A 1 327 ? -4.580 8.503 -29.023 1.00 58.97 327 GLN A CA 1
ATOM 2544 C C . GLN A 1 327 ? -4.468 10.018 -29.202 1.00 58.97 327 GLN A C 1
ATOM 2546 O O . GLN A 1 327 ? -5.472 10.719 -29.162 1.00 58.97 327 GLN A O 1
ATOM 2551 N N . SER A 1 328 ? -3.232 10.525 -29.238 1.00 49.28 328 SER A N 1
ATOM 2552 C CA . SER A 1 328 ? -2.842 11.911 -29.543 1.00 49.28 328 SER A CA 1
ATOM 2553 C C . SER A 1 328 ? -3.978 12.948 -29.474 1.00 49.28 328 SER A C 1
ATOM 2555 O O . SER A 1 328 ? -4.547 13.293 -30.501 1.00 49.28 328 SER A O 1
ATOM 2557 N N . ARG A 1 329 ? -4.293 13.435 -28.264 1.00 50.75 329 ARG A N 1
ATOM 2558 C CA . ARG A 1 329 ? -5.045 14.672 -27.953 1.00 50.75 329 ARG A CA 1
ATOM 2559 C C . ARG A 1 329 ? -6.000 15.213 -29.038 1.00 50.75 329 ARG A C 1
ATOM 2561 O O . ARG A 1 329 ? -5.906 16.395 -29.337 1.00 50.75 329 ARG A O 1
ATOM 2568 N N . ILE A 1 330 ? -6.946 14.461 -29.597 1.00 46.47 330 ILE A N 1
ATOM 2569 C CA . ILE A 1 330 ? -8.077 15.110 -30.278 1.00 46.47 330 ILE A CA 1
ATOM 2570 C C . ILE A 1 330 ? -9.360 14.264 -30.161 1.00 46.47 330 ILE A C 1
ATOM 2572 O O . ILE A 1 330 ? -9.353 13.056 -30.365 1.00 46.47 330 ILE A O 1
ATOM 2576 N N . ILE A 1 331 ? -10.458 15.002 -29.955 1.00 45.66 331 ILE A N 1
ATOM 2577 C CA . ILE A 1 331 ? -11.860 14.745 -30.335 1.00 45.66 331 ILE A CA 1
ATOM 2578 C C . ILE A 1 331 ? -12.748 14.049 -29.294 1.00 45.66 331 ILE A C 1
ATOM 2580 O O . ILE A 1 331 ? -12.924 12.837 -29.280 1.00 45.66 331 ILE A O 1
ATOM 2584 N N . SER A 1 332 ? -13.435 14.860 -28.491 1.00 46.47 332 SER A N 1
ATOM 2585 C CA . SER A 1 332 ? -14.901 15.058 -28.522 1.00 46.47 332 SER A CA 1
ATOM 2586 C C . SER A 1 332 ? -15.318 15.817 -27.255 1.00 46.47 332 SER A C 1
ATOM 2588 O O . SER A 1 332 ? -14.596 15.809 -26.264 1.00 46.47 332 SER A O 1
ATOM 2590 N N . ASN A 1 333 ? -16.459 16.506 -27.276 1.00 54.50 333 ASN A N 1
ATOM 2591 C CA . ASN A 1 333 ? -16.991 17.278 -26.140 1.00 54.50 333 ASN A CA 1
ATOM 2592 C C . ASN A 1 333 ? -17.399 16.416 -24.920 1.00 54.50 333 ASN A C 1
ATOM 2594 O O . ASN A 1 333 ? -18.050 16.918 -24.008 1.00 54.50 333 ASN A O 1
ATOM 2598 N N . GLU A 1 334 ? -17.027 15.136 -24.884 1.00 55.34 334 GLU A N 1
ATOM 2599 C CA . GLU A 1 334 ? -17.227 14.248 -23.746 1.00 55.34 334 GLU A CA 1
ATOM 2600 C C . GLU A 1 334 ? -15.928 14.147 -22.945 1.00 55.34 334 GLU A C 1
ATOM 2602 O O . GLU A 1 334 ? -14.944 13.530 -23.361 1.00 55.34 334 GLU A O 1
ATOM 2607 N N . THR A 1 335 ? -15.915 14.759 -21.764 1.00 56.19 335 THR A N 1
ATOM 2608 C CA . THR A 1 335 ? -14.852 14.576 -20.774 1.00 56.19 335 THR A CA 1
ATOM 2609 C C . THR A 1 335 ? -14.833 13.123 -20.300 1.00 56.19 335 THR A C 1
ATOM 2611 O O . THR A 1 335 ? -15.526 12.762 -19.351 1.00 56.19 335 THR A O 1
ATOM 2614 N N . ARG A 1 336 ? -14.037 12.269 -20.955 1.00 63.97 336 ARG A N 1
ATOM 2615 C CA . ARG A 1 336 ? -13.709 10.941 -20.422 1.00 63.97 336 ARG A CA 1
ATOM 2616 C C . ARG A 1 336 ? -12.821 11.092 -19.180 1.00 63.97 336 ARG A C 1
ATOM 2618 O O . ARG A 1 336 ? -11.950 11.967 -19.173 1.00 63.97 336 ARG A O 1
ATOM 2625 N N . PRO A 1 337 ? -13.000 10.253 -18.144 1.00 73.00 337 PRO A N 1
ATOM 2626 C CA . PRO A 1 337 ? -12.121 10.265 -16.983 1.00 73.00 337 PRO A CA 1
ATOM 2627 C C . PRO A 1 337 ? -10.674 9.974 -17.397 1.00 73.00 337 PRO A C 1
ATOM 2629 O O . PRO A 1 337 ? -10.409 9.119 -18.247 1.00 73.00 337 PRO A O 1
ATOM 2632 N N . THR A 1 338 ? -9.732 10.691 -16.787 1.00 81.06 338 THR A N 1
ATOM 2633 C CA . THR A 1 338 ? -8.299 10.481 -17.011 1.00 81.06 338 THR A CA 1
ATOM 2634 C C . THR A 1 338 ? -7.902 9.092 -16.524 1.00 81.06 338 THR A C 1
ATOM 2636 O O . THR A 1 338 ? -8.097 8.763 -15.355 1.00 81.06 338 THR A O 1
ATOM 2639 N N . ARG A 1 339 ? -7.314 8.286 -17.414 1.00 87.38 339 ARG A N 1
ATOM 2640 C CA . ARG A 1 339 ? -6.726 6.988 -17.067 1.00 87.38 339 ARG A CA 1
ATOM 2641 C C . ARG A 1 339 ? -5.243 7.122 -16.746 1.00 87.38 339 ARG A C 1
ATOM 2643 O O . ARG A 1 339 ? -4.528 7.928 -17.339 1.00 87.38 339 ARG A O 1
ATOM 2650 N N . PHE A 1 340 ? -4.778 6.285 -15.833 1.00 87.62 340 PHE A N 1
ATOM 2651 C CA . PHE A 1 340 ? -3.428 6.266 -15.305 1.00 87.62 340 PHE A CA 1
ATOM 2652 C C . PHE A 1 340 ? -2.732 4.952 -15.660 1.00 87.62 340 PHE A C 1
ATOM 2654 O O . PHE A 1 340 ? -3.324 3.876 -15.674 1.00 87.62 340 PHE A O 1
ATOM 2661 N N . MET A 1 341 ? -1.437 5.031 -15.938 1.00 87.44 341 MET A N 1
ATOM 2662 C CA . MET A 1 341 ? -0.611 3.850 -16.181 1.00 87.44 341 MET A CA 1
ATOM 2663 C C . MET A 1 341 ? 0.018 3.422 -14.855 1.00 87.44 341 MET A C 1
ATOM 2665 O O . MET A 1 341 ? 0.624 4.253 -14.173 1.00 87.44 341 MET A O 1
ATOM 2669 N N . SER A 1 342 ? -0.068 2.146 -14.497 1.00 87.38 342 SER A N 1
ATOM 2670 C CA . SER A 1 342 ? 0.648 1.587 -13.347 1.00 87.38 342 SER A CA 1
ATOM 2671 C C . SER A 1 342 ? 0.926 0.120 -13.581 1.00 87.38 342 SER A C 1
ATOM 2673 O O . SER A 1 342 ? 0.002 -0.664 -13.750 1.00 87.38 342 SER A O 1
ATOM 2675 N N . HIS A 1 343 ? 2.198 -0.257 -13.592 1.00 88.00 343 HIS A N 1
ATOM 2676 C CA . HIS A 1 343 ? 2.564 -1.629 -13.893 1.00 88.00 343 HIS A CA 1
ATOM 2677 C C . HIS A 1 343 ? 2.198 -2.578 -12.741 1.00 88.00 343 HIS A C 1
ATOM 2679 O O . HIS A 1 343 ? 1.580 -3.603 -13.005 1.00 88.00 343 HIS A O 1
ATOM 2685 N N . THR A 1 344 ? 2.466 -2.203 -11.483 1.00 89.81 344 THR A N 1
ATOM 2686 C CA . THR A 1 344 ? 2.089 -2.993 -10.299 1.00 89.81 344 THR A CA 1
ATOM 2687 C C . THR A 1 344 ? 0.578 -3.184 -10.226 1.00 89.81 344 THR A C 1
ATOM 2689 O O . THR A 1 344 ? 0.105 -4.306 -10.116 1.00 89.81 344 THR A O 1
ATOM 2692 N N . ALA A 1 345 ? -0.207 -2.113 -10.384 1.00 91.06 345 ALA A N 1
ATOM 2693 C CA . ALA A 1 345 ? -1.665 -2.200 -10.312 1.00 91.06 345 ALA A CA 1
ATOM 2694 C C . ALA A 1 345 ? -2.271 -3.006 -11.478 1.00 91.06 345 ALA A C 1
ATOM 2696 O O . ALA A 1 345 ? -3.213 -3.768 -11.270 1.00 91.06 345 ALA A O 1
ATOM 2697 N N . VAL A 1 346 ? -1.712 -2.894 -12.691 1.00 90.94 346 VAL A N 1
ATOM 2698 C CA . VAL A 1 346 ? -2.116 -3.712 -13.852 1.00 90.94 346 VAL A CA 1
ATOM 2699 C C . VAL A 1 346 ? -1.792 -5.192 -13.617 1.00 90.94 346 VAL A C 1
ATOM 2701 O O . VAL A 1 346 ? -2.624 -6.057 -13.894 1.00 90.94 346 VAL A O 1
ATOM 2704 N N . VAL A 1 347 ? -0.611 -5.498 -13.069 1.00 93.00 347 VAL A N 1
ATOM 2705 C CA . VAL A 1 347 ? -0.215 -6.868 -12.707 1.00 93.00 347 VAL A CA 1
ATOM 2706 C C . VAL A 1 347 ? -1.150 -7.431 -11.639 1.00 93.00 347 VAL A C 1
ATOM 2708 O O . VAL A 1 347 ? -1.698 -8.514 -11.848 1.00 93.00 347 VAL A O 1
ATOM 2711 N N . THR A 1 348 ? -1.407 -6.685 -10.558 1.00 93.75 348 THR A N 1
ATOM 2712 C CA . THR A 1 348 ? -2.373 -7.050 -9.511 1.00 93.75 348 THR A CA 1
ATOM 2713 C C . THR A 1 348 ? -3.752 -7.324 -10.110 1.00 93.75 348 THR A C 1
ATOM 2715 O O . THR A 1 348 ? -4.331 -8.380 -9.862 1.00 93.75 348 THR A O 1
ATOM 2718 N N . TYR A 1 349 ? -4.270 -6.424 -10.954 1.00 94.94 349 TYR A N 1
ATOM 2719 C CA . TYR A 1 349 ? -5.563 -6.594 -11.621 1.00 94.94 349 TYR A CA 1
ATOM 2720 C C . TYR A 1 349 ? -5.635 -7.906 -12.409 1.00 94.94 349 TYR A C 1
ATOM 2722 O O . TYR A 1 349 ? -6.546 -8.713 -12.202 1.00 94.94 349 TYR A O 1
ATOM 2730 N N . HIS A 1 350 ? -4.663 -8.153 -13.292 1.00 95.44 350 HIS A N 1
ATOM 2731 C CA . HIS A 1 350 ? -4.664 -9.364 -14.106 1.00 95.44 350 HIS A CA 1
ATOM 2732 C C . HIS A 1 350 ? -4.501 -10.621 -13.254 1.00 95.44 350 HIS A C 1
ATOM 2734 O O . HIS A 1 350 ? -5.203 -11.602 -13.498 1.00 95.44 350 HIS A O 1
ATOM 2740 N N . ALA A 1 351 ? -3.641 -10.594 -12.236 1.00 95.25 351 ALA A N 1
ATOM 2741 C CA . ALA A 1 351 ? -3.465 -11.718 -11.328 1.00 95.25 351 ALA A CA 1
ATOM 2742 C C . ALA A 1 351 ? -4.776 -12.057 -10.605 1.00 95.25 351 ALA A C 1
ATOM 2744 O O . ALA A 1 351 ? -5.198 -13.214 -10.609 1.00 95.25 351 ALA A O 1
ATOM 2745 N N . LEU A 1 352 ? -5.464 -11.061 -10.040 1.00 95.38 352 LEU A N 1
ATOM 2746 C CA . LEU A 1 352 ? -6.719 -11.262 -9.308 1.00 95.38 352 LEU A CA 1
ATOM 2747 C C . LEU A 1 352 ? -7.878 -11.719 -10.208 1.00 95.38 352 LEU A C 1
ATOM 2749 O O . LEU A 1 352 ? -8.720 -12.488 -9.754 1.00 95.38 352 LEU A O 1
ATOM 2753 N N . LYS A 1 353 ? -7.894 -11.330 -11.490 1.00 95.31 353 LYS A N 1
ATOM 2754 C CA . LYS A 1 353 ? -8.834 -11.860 -12.499 1.00 95.31 353 LYS A CA 1
ATOM 2755 C C . LYS A 1 353 ? -8.475 -13.267 -13.010 1.00 95.31 353 LYS A C 1
ATOM 2757 O O . LYS A 1 353 ? -9.247 -13.833 -13.775 1.00 95.31 353 LYS A O 1
ATOM 2762 N N . GLY A 1 354 ? -7.313 -13.824 -12.651 1.00 95.44 354 GLY A N 1
ATOM 2763 C CA . GLY A 1 354 ? -6.823 -15.107 -13.184 1.00 95.44 354 GLY A CA 1
ATOM 2764 C C . GLY A 1 354 ? -6.226 -15.021 -14.597 1.00 95.44 354 GLY A C 1
ATOM 2765 O O . GLY A 1 354 ? -6.029 -16.033 -15.265 1.00 95.44 354 GLY A O 1
ATOM 2766 N N . ASN A 1 355 ? -5.911 -13.814 -15.065 1.00 95.38 355 ASN A N 1
ATOM 2767 C CA . ASN A 1 355 ? -5.358 -13.541 -16.388 1.00 95.38 355 ASN A CA 1
ATOM 2768 C C . ASN A 1 355 ? -3.829 -13.718 -16.411 1.00 95.38 355 ASN A C 1
ATOM 2770 O O . ASN A 1 355 ? -3.084 -12.758 -16.615 1.00 95.38 355 ASN A O 1
ATOM 2774 N N . PHE A 1 356 ? -3.346 -14.947 -16.241 1.00 95.19 356 PHE A N 1
ATOM 2775 C CA . PHE A 1 356 ? -1.909 -15.258 -16.234 1.00 95.19 356 PHE A CA 1
ATOM 2776 C C . PHE A 1 356 ? -1.265 -15.200 -17.631 1.00 95.19 356 PHE A C 1
ATOM 2778 O O . PHE A 1 356 ? -1.962 -15.165 -18.649 1.00 95.19 356 PHE A O 1
ATOM 2785 N N . GLY A 1 357 ? 0.068 -15.175 -17.676 1.00 94.62 357 GLY A N 1
ATOM 2786 C CA . GLY A 1 357 ? 0.876 -15.055 -18.892 1.00 94.62 357 GLY A CA 1
ATOM 2787 C C . GLY A 1 357 ? 1.439 -13.649 -19.114 1.00 94.62 357 GLY A C 1
ATOM 2788 O O . GLY A 1 357 ? 1.416 -12.803 -18.223 1.00 94.62 357 GLY A O 1
ATOM 2789 N N . LEU A 1 358 ? 1.973 -13.403 -20.313 1.00 93.94 358 LEU A N 1
ATOM 2790 C CA . LEU A 1 358 ? 2.529 -12.100 -20.683 1.00 93.94 358 LEU A CA 1
ATOM 2791 C C . LEU A 1 358 ? 1.415 -11.043 -20.744 1.00 93.94 358 LEU A C 1
ATOM 2793 O O . LEU A 1 358 ? 0.460 -11.189 -21.511 1.00 93.94 358 LEU A O 1
ATOM 2797 N N . ARG A 1 359 ? 1.548 -9.966 -19.964 1.00 93.94 359 ARG A N 1
ATOM 2798 C CA . ARG A 1 359 ? 0.620 -8.828 -19.954 1.00 93.94 359 ARG A CA 1
ATOM 2799 C C . ARG A 1 359 ? 1.356 -7.525 -20.193 1.00 93.94 359 ARG A C 1
ATOM 2801 O O . ARG A 1 359 ? 2.435 -7.293 -19.655 1.00 93.94 359 ARG A O 1
ATOM 2808 N N . ARG A 1 360 ? 0.747 -6.664 -21.001 1.00 91.94 360 ARG A N 1
ATOM 2809 C CA . ARG A 1 360 ? 1.234 -5.305 -21.213 1.00 91.94 360 ARG A CA 1
ATOM 2810 C C . ARG A 1 360 ? 0.858 -4.442 -20.012 1.00 91.94 360 ARG A C 1
ATOM 2812 O O . ARG A 1 360 ? -0.241 -4.569 -19.487 1.00 91.94 360 ARG A O 1
ATOM 2819 N N . THR A 1 361 ? 1.769 -3.579 -19.589 1.00 88.56 361 THR A N 1
ATOM 2820 C CA . THR A 1 361 ? 1.555 -2.599 -18.509 1.00 88.56 361 THR A CA 1
ATOM 2821 C C . THR A 1 361 ? 1.515 -1.170 -19.030 1.00 88.56 361 THR A C 1
ATOM 2823 O O . THR A 1 361 ? 1.110 -0.261 -18.306 1.00 88.56 361 THR A O 1
ATOM 2826 N N . PHE A 1 362 ? 1.935 -0.974 -20.286 1.00 89.00 362 PHE A N 1
ATOM 2827 C CA . PHE A 1 362 ? 1.892 0.294 -21.016 1.00 89.00 362 PHE A CA 1
ATOM 2828 C C . PHE A 1 362 ? 2.558 1.473 -20.288 1.00 89.00 362 PHE A C 1
ATOM 2830 O O . PHE A 1 362 ? 2.275 2.633 -20.578 1.00 89.00 362 PHE A O 1
ATOM 2837 N N . VAL A 1 363 ? 3.468 1.196 -19.351 1.00 85.12 363 VAL A N 1
ATOM 2838 C CA . VAL A 1 363 ? 4.310 2.221 -18.726 1.00 85.12 363 VAL A CA 1
ATOM 2839 C C . VAL A 1 363 ? 5.482 2.585 -19.649 1.00 85.12 363 VAL A C 1
ATOM 2841 O O . VAL A 1 363 ? 5.902 1.750 -20.451 1.00 85.12 363 VAL A O 1
ATOM 2844 N N . PRO A 1 364 ? 6.068 3.796 -19.530 1.00 80.81 364 PRO A N 1
ATOM 2845 C CA . PRO A 1 364 ? 7.150 4.236 -20.418 1.00 80.81 364 PRO A CA 1
ATOM 2846 C C . PRO A 1 364 ? 8.359 3.293 -20.485 1.00 80.81 364 PRO A C 1
ATOM 2848 O O . PRO A 1 364 ? 8.994 3.192 -21.531 1.00 80.81 364 PRO A O 1
ATOM 2851 N N . TRP A 1 365 ? 8.672 2.607 -19.383 1.00 80.31 365 TRP A N 1
ATOM 2852 C CA . TRP A 1 365 ? 9.830 1.719 -19.259 1.00 80.31 365 TRP A CA 1
ATOM 2853 C C . TRP A 1 365 ? 9.499 0.226 -19.403 1.00 80.31 365 TRP A C 1
ATOM 2855 O O . TRP A 1 365 ? 10.359 -0.596 -19.127 1.00 80.31 365 TRP A O 1
ATOM 2865 N N . GLU A 1 366 ? 8.287 -0.140 -19.835 1.00 85.69 366 GLU A N 1
ATOM 2866 C CA . GLU A 1 366 ? 7.810 -1.531 -19.895 1.00 85.69 366 GLU A CA 1
ATOM 2867 C C . GLU A 1 366 ? 8.881 -2.544 -20.380 1.00 85.69 366 GLU A C 1
ATOM 2869 O O . GLU A 1 366 ? 9.437 -2.368 -21.475 1.00 85.69 366 GLU A O 1
ATOM 2874 N N . PRO A 1 367 ? 9.161 -3.615 -19.605 1.00 83.69 367 PRO A N 1
ATOM 2875 C CA . PRO A 1 367 ? 10.283 -4.505 -19.885 1.00 83.69 367 PRO A CA 1
ATOM 2876 C C . PRO A 1 367 ? 10.099 -5.279 -21.195 1.00 83.69 367 PRO A C 1
ATOM 2878 O O . PRO A 1 367 ? 8.983 -5.577 -21.625 1.00 83.69 367 PRO A O 1
ATOM 2881 N N . LYS A 1 368 ? 11.218 -5.621 -21.847 1.00 87.12 368 LYS A N 1
ATOM 2882 C CA . LYS A 1 368 ? 11.245 -6.435 -23.072 1.00 87.12 368 LYS A CA 1
ATOM 2883 C C . LYS A 1 368 ? 11.729 -7.846 -22.747 1.00 87.12 368 LYS A C 1
ATOM 2885 O O . LYS A 1 368 ? 12.916 -8.067 -22.528 1.00 87.12 368 LYS A O 1
ATOM 2890 N N . LEU A 1 369 ? 10.803 -8.795 -22.756 1.00 86.25 369 LEU A N 1
ATOM 2891 C CA . LEU A 1 369 ? 11.044 -10.219 -22.549 1.00 86.25 369 LEU A CA 1
ATOM 2892 C C . LEU A 1 369 ? 11.220 -10.939 -23.896 1.00 86.25 369 LEU A C 1
ATOM 2894 O O . LEU A 1 369 ? 10.953 -10.376 -24.960 1.00 86.25 369 LEU A O 1
ATOM 2898 N N . GLN A 1 370 ? 11.655 -12.204 -23.865 1.00 86.81 370 GLN A N 1
ATOM 2899 C CA . GLN A 1 370 ? 11.844 -13.014 -25.080 1.00 86.81 370 GLN A CA 1
ATOM 2900 C C . GLN A 1 370 ? 10.548 -13.153 -25.895 1.00 86.81 370 GLN A C 1
ATOM 2902 O O . GLN A 1 370 ? 10.582 -13.172 -27.121 1.00 86.81 370 GLN A O 1
ATOM 2907 N N . GLN A 1 371 ? 9.408 -13.216 -25.208 1.00 88.25 371 GLN A N 1
ATOM 2908 C CA . GLN A 1 371 ? 8.076 -13.391 -25.781 1.00 88.25 371 GLN A CA 1
ATOM 2909 C C . GLN A 1 371 ? 7.425 -12.066 -26.222 1.00 88.25 371 GLN A C 1
ATOM 2911 O O . GLN A 1 371 ? 6.371 -12.091 -26.851 1.00 88.25 371 GLN A O 1
ATOM 2916 N N . GLY A 1 372 ? 8.021 -10.911 -25.898 1.00 89.88 372 GLY A N 1
ATOM 2917 C CA . GLY A 1 372 ? 7.474 -9.589 -26.214 1.00 89.88 372 GLY A CA 1
ATOM 2918 C C . GLY A 1 372 ? 7.695 -8.556 -25.109 1.00 89.88 372 GLY A C 1
ATOM 2919 O O . GLY A 1 372 ? 8.358 -8.818 -24.110 1.00 89.88 372 GLY A O 1
ATOM 2920 N N . LYS A 1 373 ? 7.144 -7.351 -25.291 1.00 90.44 373 LYS A N 1
ATOM 2921 C CA . LYS A 1 373 ? 7.105 -6.338 -24.224 1.00 90.44 373 LYS A CA 1
ATOM 2922 C C . LYS A 1 373 ? 6.019 -6.678 -23.208 1.00 90.44 373 LYS A C 1
ATOM 2924 O O . LYS A 1 373 ? 4.981 -7.206 -23.599 1.00 90.44 373 LYS A O 1
ATOM 2929 N N . GLY A 1 374 ? 6.246 -6.344 -21.945 1.00 90.75 374 GLY A N 1
ATOM 2930 C CA . GLY A 1 374 ? 5.304 -6.564 -20.855 1.00 90.75 374 GLY A CA 1
ATOM 2931 C C . GLY A 1 374 ? 5.919 -7.340 -19.698 1.00 90.75 374 GLY A C 1
ATOM 2932 O O . GLY A 1 374 ? 7.117 -7.597 -19.656 1.00 90.75 374 GLY A O 1
ATOM 2933 N N . VAL A 1 375 ? 5.065 -7.724 -18.761 1.00 90.19 375 VAL A N 1
ATOM 2934 C CA . VAL A 1 375 ? 5.411 -8.428 -17.529 1.00 90.19 375 VAL A CA 1
ATOM 2935 C C . VAL A 1 375 ? 4.778 -9.818 -17.544 1.00 90.19 375 VAL A C 1
ATOM 2937 O O . VAL A 1 375 ? 3.654 -9.989 -18.019 1.00 90.19 375 VAL A O 1
ATOM 2940 N N . MET A 1 376 ? 5.480 -10.821 -17.014 1.00 92.06 376 MET A N 1
ATOM 2941 C CA . MET A 1 376 ? 4.899 -12.148 -16.798 1.00 92.06 376 MET A CA 1
ATOM 2942 C C . MET A 1 376 ? 4.028 -12.152 -15.544 1.00 92.06 376 MET A C 1
ATOM 2944 O O . MET A 1 376 ? 4.540 -12.089 -14.431 1.00 92.06 376 MET A O 1
ATOM 2948 N N . VAL A 1 377 ? 2.713 -12.260 -15.730 1.00 93.50 377 VAL A N 1
ATOM 2949 C CA . VAL A 1 377 ? 1.744 -12.401 -14.639 1.00 93.50 377 VAL A CA 1
ATOM 2950 C C . VAL A 1 377 ? 1.543 -13.880 -14.324 1.00 93.50 377 VAL A C 1
ATOM 2952 O O . VAL A 1 377 ? 1.349 -14.715 -15.204 1.00 93.50 377 VAL A O 1
ATOM 2955 N N . GLU A 1 378 ? 1.560 -14.204 -13.041 1.00 92.88 378 GLU A N 1
ATOM 2956 C CA . GLU A 1 378 ? 1.543 -15.568 -12.501 1.00 92.88 378 GLU A CA 1
ATOM 2957 C C . GLU A 1 378 ? 0.706 -15.630 -11.220 1.00 92.88 378 GLU A C 1
ATOM 2959 O O . GLU A 1 378 ? 0.487 -14.596 -10.588 1.00 92.88 378 GLU A O 1
ATOM 2964 N N . GLU A 1 379 ? 0.313 -16.834 -10.791 1.00 91.69 379 GLU A N 1
ATOM 2965 C CA . GLU A 1 379 ? -0.464 -17.058 -9.558 1.00 91.69 379 GLU A CA 1
ATOM 2966 C C . GLU A 1 379 ? 0.177 -16.450 -8.303 1.00 91.69 379 GLU A C 1
ATOM 2968 O O . GLU A 1 379 ? -0.530 -15.998 -7.403 1.00 91.69 379 GLU A O 1
ATOM 2973 N N . ASP A 1 380 ? 1.512 -16.399 -8.236 1.00 89.81 380 ASP A N 1
ATOM 2974 C CA . ASP A 1 380 ? 2.235 -15.823 -7.094 1.00 89.81 380 ASP A CA 1
ATOM 2975 C C . ASP A 1 380 ? 1.913 -14.324 -6.884 1.00 89.81 380 ASP A C 1
ATOM 2977 O O . ASP A 1 380 ? 2.032 -13.851 -5.758 1.00 89.81 380 ASP A O 1
ATOM 2981 N N . HIS A 1 381 ? 1.437 -13.603 -7.909 1.00 92.56 381 HIS A N 1
ATOM 2982 C CA . HIS A 1 381 ? 1.037 -12.187 -7.815 1.00 92.56 381 HIS A CA 1
ATOM 2983 C C . HIS A 1 381 ? -0.369 -11.979 -7.230 1.00 92.56 381 HIS A C 1
ATOM 2985 O O . HIS A 1 381 ? -0.805 -10.851 -7.035 1.00 92.56 381 HIS A O 1
ATOM 2991 N N . GLN A 1 382 ? -1.109 -13.055 -6.951 1.00 93.06 382 GLN A N 1
ATOM 2992 C CA . GLN A 1 382 ? -2.368 -12.967 -6.202 1.00 93.06 382 GLN A CA 1
ATOM 2993 C C . GLN A 1 382 ? -2.140 -12.868 -4.689 1.00 93.06 382 GLN A C 1
ATOM 2995 O O . GLN A 1 382 ? -3.099 -12.734 -3.926 1.00 93.06 382 GLN A O 1
ATOM 3000 N N . TRP A 1 383 ? -0.895 -13.029 -4.238 1.00 92.94 383 TRP A N 1
ATOM 3001 C CA . TRP A 1 383 ? -0.549 -13.113 -2.829 1.00 92.94 383 TRP A CA 1
ATOM 3002 C C . TRP A 1 383 ? -0.040 -11.777 -2.319 1.00 92.94 383 TRP A C 1
ATOM 3004 O O . TRP A 1 383 ? 0.912 -11.235 -2.864 1.00 92.94 383 TRP A O 1
ATOM 3014 N N . MET A 1 384 ? -0.601 -11.314 -1.206 1.00 93.50 384 MET A N 1
ATOM 3015 C CA . MET A 1 384 ? 0.026 -10.258 -0.422 1.00 93.50 384 MET A CA 1
ATOM 3016 C C . MET A 1 384 ? 0.835 -10.875 0.707 1.00 93.50 384 MET A C 1
ATOM 3018 O O . MET A 1 384 ? 0.316 -11.687 1.477 1.00 93.50 384 MET A O 1
ATOM 3022 N N . TYR A 1 385 ? 2.091 -10.471 0.817 1.00 93.81 385 TYR A N 1
ATOM 3023 C CA . TYR A 1 385 ? 2.987 -10.826 1.907 1.00 93.81 385 TYR A CA 1
ATOM 3024 C C . TYR A 1 385 ? 2.894 -9.742 2.970 1.00 93.81 385 TYR A C 1
ATOM 3026 O O . TYR A 1 385 ? 2.999 -8.562 2.655 1.00 93.81 385 TYR A O 1
ATOM 3034 N N . LEU A 1 386 ? 2.679 -10.155 4.213 1.00 94.06 386 LEU A N 1
ATOM 3035 C CA . LEU A 1 386 ? 2.541 -9.275 5.361 1.00 94.06 386 LEU A CA 1
ATOM 3036 C C . LEU A 1 386 ? 3.808 -9.386 6.203 1.00 94.06 386 LEU A C 1
ATOM 3038 O O . LEU A 1 386 ? 4.164 -10.471 6.673 1.00 94.06 386 LEU A O 1
ATOM 3042 N N . VAL A 1 387 ? 4.507 -8.272 6.375 1.00 94.31 387 VAL A N 1
ATOM 3043 C CA . VAL A 1 387 ? 5.764 -8.208 7.125 1.00 94.31 387 VAL A CA 1
ATOM 3044 C C . VAL A 1 387 ? 5.788 -7.015 8.071 1.00 94.31 387 VAL A C 1
ATOM 3046 O O . VAL A 1 387 ? 5.006 -6.078 7.942 1.00 94.31 387 VAL A O 1
ATOM 3049 N N . ASN A 1 388 ? 6.707 -7.050 9.028 1.00 94.75 388 ASN A N 1
ATOM 3050 C CA . ASN A 1 388 ? 7.074 -5.899 9.830 1.00 94.75 388 ASN A CA 1
ATOM 3051 C C . ASN A 1 388 ? 8.087 -5.039 9.042 1.00 94.75 388 ASN A C 1
ATOM 3053 O O . ASN A 1 388 ? 9.220 -5.503 8.846 1.00 94.75 388 ASN A O 1
ATOM 3057 N N . PRO A 1 389 ? 7.734 -3.805 8.630 1.00 94.44 389 PRO A N 1
ATOM 3058 C CA . PRO A 1 389 ? 8.634 -2.946 7.856 1.00 94.44 389 PRO A CA 1
ATOM 3059 C C . PRO A 1 389 ? 9.927 -2.608 8.612 1.00 94.44 389 PRO A C 1
ATOM 3061 O O . PRO A 1 389 ? 10.995 -2.546 8.010 1.00 94.44 389 PRO A O 1
ATOM 3064 N N . ALA A 1 390 ? 9.876 -2.487 9.944 1.00 93.88 390 ALA A N 1
ATOM 3065 C CA . ALA A 1 390 ? 11.056 -2.214 10.763 1.00 93.88 390 ALA A CA 1
ATOM 3066 C C . ALA A 1 390 ? 12.092 -3.347 10.677 1.00 93.88 390 ALA A C 1
ATOM 3068 O O . ALA A 1 390 ? 13.293 -3.096 10.634 1.00 93.88 390 ALA A O 1
ATOM 3069 N N . ILE A 1 391 ? 11.643 -4.605 10.614 1.00 94.19 391 ILE A N 1
ATOM 3070 C CA . ILE A 1 391 ? 12.546 -5.757 10.486 1.00 94.19 391 ILE A CA 1
ATOM 3071 C C . ILE A 1 391 ? 13.169 -5.817 9.087 1.00 94.19 391 ILE A C 1
ATOM 3073 O O . ILE A 1 391 ? 14.345 -6.175 8.968 1.00 94.19 391 ILE A O 1
ATOM 3077 N N . ALA A 1 392 ? 12.410 -5.464 8.045 1.00 92.81 392 ALA A N 1
ATOM 3078 C CA . ALA A 1 392 ? 12.931 -5.365 6.684 1.00 92.81 392 ALA A CA 1
ATOM 3079 C C . ALA A 1 392 ? 14.043 -4.305 6.597 1.00 92.81 392 ALA A C 1
ATOM 3081 O O . ALA A 1 392 ? 15.138 -4.603 6.115 1.00 92.81 392 ALA A O 1
ATOM 3082 N N . GLU A 1 393 ? 13.814 -3.122 7.171 1.00 93.62 393 GLU A N 1
ATOM 3083 C CA . GLU A 1 393 ? 14.804 -2.043 7.208 1.00 93.62 393 GLU A CA 1
ATOM 3084 C C . GLU A 1 393 ? 16.051 -2.416 8.022 1.00 93.62 393 GLU A C 1
ATOM 3086 O O . GLU A 1 393 ? 17.181 -2.268 7.558 1.00 93.62 393 GLU A O 1
ATOM 3091 N N . MET A 1 394 ? 15.882 -3.014 9.207 1.00 92.50 394 MET A N 1
ATOM 3092 C CA . MET A 1 394 ? 17.015 -3.501 10.004 1.00 92.50 394 MET A CA 1
ATOM 3093 C C . MET A 1 394 ? 17.879 -4.514 9.245 1.00 92.50 394 MET A C 1
ATOM 3095 O O . MET A 1 394 ? 19.102 -4.552 9.417 1.00 92.50 394 MET A O 1
ATOM 3099 N N . LEU A 1 395 ? 17.260 -5.379 8.436 1.00 92.94 395 LEU A N 1
ATOM 3100 C CA . LEU A 1 395 ? 17.995 -6.322 7.601 1.00 92.94 395 LEU A CA 1
ATOM 3101 C C . LEU A 1 395 ? 18.780 -5.593 6.511 1.00 92.94 395 LEU A C 1
ATOM 3103 O O . LEU A 1 395 ? 19.964 -5.898 6.348 1.00 92.94 395 LEU A O 1
ATOM 3107 N N . LYS A 1 396 ? 18.169 -4.611 5.844 1.00 91.25 396 LYS A N 1
ATOM 3108 C CA . LYS A 1 396 ? 18.822 -3.766 4.836 1.00 91.25 396 LYS A CA 1
ATOM 3109 C C . LYS A 1 396 ? 20.055 -3.054 5.406 1.00 91.25 396 LYS A C 1
ATOM 3111 O O . LYS A 1 396 ? 21.144 -3.181 4.842 1.00 91.25 396 LYS A O 1
ATOM 3116 N N . ILE A 1 397 ? 19.919 -2.429 6.580 1.00 89.88 397 ILE A N 1
ATOM 3117 C CA . ILE A 1 397 ? 21.027 -1.804 7.324 1.00 89.88 397 ILE A CA 1
ATOM 3118 C C . ILE A 1 397 ? 22.128 -2.828 7.621 1.00 89.88 397 ILE A C 1
ATOM 3120 O O . ILE A 1 397 ? 23.304 -2.586 7.359 1.00 89.88 397 ILE A O 1
ATOM 3124 N N . SER A 1 398 ? 21.761 -4.007 8.134 1.00 88.75 398 SER A N 1
ATOM 3125 C CA . SER A 1 398 ? 22.747 -5.023 8.526 1.00 88.75 398 SER A CA 1
ATOM 3126 C C . SER A 1 398 ? 23.545 -5.603 7.354 1.00 88.75 398 SER A C 1
ATOM 3128 O O . SER A 1 398 ? 24.702 -5.975 7.539 1.00 88.75 398 SER A O 1
ATOM 3130 N N . GLN A 1 399 ? 22.950 -5.680 6.160 1.00 86.94 399 GLN A N 1
ATOM 3131 C CA . GLN A 1 399 ? 23.602 -6.234 4.971 1.00 86.94 399 GLN A CA 1
ATOM 3132 C C . GLN A 1 399 ? 24.528 -5.232 4.276 1.00 86.94 399 GLN A C 1
ATOM 3134 O O . GLN A 1 399 ? 25.481 -5.655 3.626 1.00 86.94 399 GLN A O 1
ATOM 3139 N N . ASN A 1 400 ? 24.296 -3.929 4.455 1.00 84.06 400 ASN A N 1
ATOM 3140 C CA . ASN A 1 400 ? 25.039 -2.865 3.771 1.00 84.06 400 ASN A CA 1
ATOM 3141 C C . ASN A 1 400 ? 25.601 -1.854 4.774 1.00 84.06 400 ASN A C 1
ATOM 3143 O O . ASN A 1 400 ? 25.604 -0.650 4.533 1.00 84.06 400 ASN A O 1
ATOM 3147 N N . ARG A 1 401 ? 26.088 -2.343 5.921 1.00 81.81 401 ARG A N 1
ATOM 3148 C CA . ARG A 1 401 ? 26.543 -1.501 7.036 1.00 81.81 401 ARG A CA 1
ATOM 3149 C C . ARG A 1 401 ? 27.588 -0.464 6.623 1.00 81.81 401 ARG A C 1
ATOM 3151 O O . ARG A 1 401 ? 27.527 0.658 7.092 1.00 81.81 401 ARG A O 1
ATOM 3158 N N . SER A 1 402 ? 28.508 -0.807 5.721 1.00 78.19 402 SER A N 1
ATOM 3159 C CA . SER A 1 402 ? 29.506 0.144 5.218 1.00 78.19 402 SER A CA 1
ATOM 3160 C C . SER A 1 402 ? 28.887 1.315 4.451 1.00 78.19 402 SER A C 1
ATOM 3162 O O . SER A 1 402 ? 29.371 2.433 4.563 1.00 78.19 402 SER A O 1
ATOM 3164 N N . GLU A 1 403 ? 27.832 1.066 3.677 1.00 76.44 403 GLU A N 1
ATOM 3165 C CA . GLU A 1 403 ? 27.096 2.094 2.933 1.00 76.44 403 GLU A CA 1
ATOM 3166 C C . GLU A 1 403 ? 26.238 2.937 3.889 1.00 76.44 403 GLU A C 1
ATOM 3168 O O . GLU A 1 403 ? 26.239 4.161 3.814 1.00 76.44 403 GLU A O 1
ATOM 3173 N N . TYR A 1 404 ? 25.603 2.294 4.872 1.00 77.31 404 TYR A N 1
ATOM 3174 C CA . TYR A 1 404 ? 24.864 2.970 5.941 1.00 77.31 404 TYR A CA 1
ATOM 3175 C C . TYR A 1 404 ? 25.762 3.871 6.807 1.00 77.31 404 TYR A C 1
ATOM 3177 O O . TYR A 1 404 ? 25.427 5.019 7.088 1.00 77.31 404 TYR A O 1
ATOM 3185 N N . ASP A 1 405 ? 26.938 3.383 7.204 1.00 78.56 405 ASP A N 1
ATOM 3186 C CA . ASP A 1 405 ? 27.904 4.155 7.987 1.00 78.56 405 ASP A CA 1
ATOM 3187 C C . ASP A 1 405 ? 28.466 5.329 7.164 1.00 78.56 405 ASP A C 1
ATOM 3189 O O . ASP A 1 405 ? 28.719 6.395 7.719 1.00 78.56 405 ASP A O 1
ATOM 3193 N N . GLN A 1 406 ? 28.631 5.183 5.842 1.00 71.38 406 GLN A N 1
ATOM 3194 C CA . GLN A 1 406 ? 28.973 6.307 4.959 1.00 71.38 406 GLN A CA 1
ATOM 3195 C C . GLN A 1 406 ? 27.868 7.370 4.939 1.00 71.38 406 GLN A C 1
ATOM 3197 O O . GLN A 1 406 ? 28.191 8.551 5.030 1.00 71.38 406 GLN A O 1
ATOM 3202 N N . LEU A 1 407 ? 26.594 6.962 4.885 1.00 65.38 407 LEU A N 1
ATOM 3203 C CA . LEU A 1 407 ? 25.443 7.872 4.931 1.00 65.38 407 LEU A CA 1
ATOM 3204 C C . LEU A 1 407 ? 25.336 8.634 6.263 1.00 65.38 407 LEU A C 1
ATOM 3206 O O . LEU A 1 407 ? 25.008 9.818 6.247 1.00 65.38 407 LEU A O 1
ATOM 3210 N N . ASN A 1 408 ? 25.650 7.994 7.396 1.00 63.81 408 ASN A N 1
ATOM 3211 C CA . ASN A 1 408 ? 25.621 8.636 8.721 1.00 63.81 408 ASN A CA 1
ATOM 3212 C C . ASN A 1 408 ? 26.865 9.476 9.027 1.00 63.81 408 ASN A C 1
ATOM 3214 O O . ASN A 1 408 ? 26.791 10.455 9.756 1.00 63.81 408 ASN A O 1
ATOM 3218 N N . ASN A 1 409 ? 28.044 9.119 8.512 1.00 61.66 409 ASN A N 1
ATOM 3219 C CA . ASN A 1 409 ? 29.264 9.890 8.793 1.00 61.66 409 ASN A CA 1
ATOM 3220 C C . ASN A 1 409 ? 29.282 11.267 8.111 1.00 61.66 409 ASN A C 1
ATOM 3222 O O . ASN A 1 409 ? 30.164 12.065 8.403 1.00 61.66 409 ASN A O 1
ATOM 3226 N N . LEU A 1 410 ? 28.313 11.549 7.242 1.00 54.00 410 LEU A N 1
ATOM 3227 C CA . LEU A 1 410 ? 28.052 12.879 6.695 1.00 54.00 410 LEU A CA 1
ATOM 3228 C C . LEU A 1 410 ? 27.265 13.786 7.660 1.00 54.00 410 LEU A C 1
ATOM 3230 O O . LEU A 1 410 ? 27.136 14.972 7.387 1.00 54.00 410 LEU A O 1
ATOM 3234 N N . GLU A 1 411 ? 26.768 13.250 8.782 1.00 45.94 411 GLU A N 1
ATOM 3235 C CA . GLU A 1 411 ? 26.128 14.015 9.865 1.00 45.94 411 GLU A CA 1
ATOM 3236 C C . GLU A 1 411 ? 27.140 14.751 10.770 1.00 45.94 411 GLU A C 1
ATOM 3238 O O . GLU A 1 411 ? 26.733 15.512 11.651 1.00 45.94 411 GLU A O 1
ATOM 3243 N N . LYS A 1 412 ? 28.448 14.506 10.598 1.00 40.06 412 LYS A N 1
ATOM 3244 C CA . LYS A 1 412 ? 29.540 15.117 11.376 1.00 40.06 412 LYS A CA 1
ATOM 3245 C C . LYS A 1 412 ? 30.394 16.019 10.503 1.00 40.06 412 LYS A C 1
ATOM 3247 O O . LYS A 1 412 ? 30.786 17.090 11.018 1.00 40.06 412 LYS A O 1
#

Sequence (412 aa):
MISSSSPSTTLHHHPPTSPPPPSRRNILISGLGGGLDIHNSMLMYLLFKEGKTYLTSTSSPLMASCTYDHNHATTTTTTTITTTQEFPYSIENIYLGSIRPCKTSDIENPLQILSSSVALIHSESKIKIKGRYLEPTLASVLNENIFLMTGSPTDTHSNIKQNDEHWNGIENLKEGLKDVVQRYELTDLIVVDGGGDSLILKPSDSIDKIHSSVFAGGDAVVLSALHKLSQEMPQLNLIQGIISVGLDVNRKAFKQNIKAIAHRGGYFGRINFATGKDKDTRKHSNEFVNAVTRYLFGNECIRKNVLEKFFELSEQYLVLQEDHLPQSRIISNETRPTRFMSHTAVVTYHALKGNFGLRRTFVPWEPKLQQGKGVMVEEDHQWMYLVNPAIAEMLKISQNRSEYDQLNNLEK

pLDDT: mean 79.87, std 19.98, range [27.22, 98.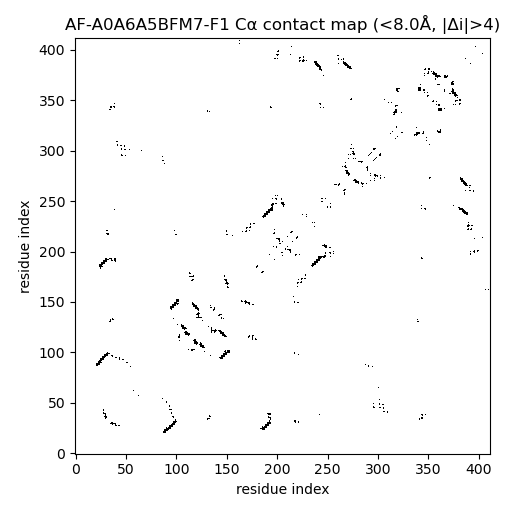06]

Radius of gyration: 23.77 Å; Cα contacts (8 Å, |Δi|>4): 727; chains: 1; bounding box: 60×56×104 Å

Mean predicted aligned error: 9.93 Å

Foldseek 3Di:
DDDDDDDDDDDDDDDDPDDPQAAEAAEEQEALEPAVSLLVSLLVLLLVVLLLVVLVVVVDPDPPPPDDDDDDDDDDPDPPPPPPPDLSHRYDHYAYEYEYQAFPVQKDPFVDDQDRFKTWHALPIDGNDPGDDCQSVCRVVVVHIYIYGYLANDDLDDPPPQQPRLVSSLVRRLVVVVSVCVVSVHQEYEYEHLACLLLCLDCVQFPDSPPPDSCDDSSNSSLSSLLVSCVVCVRRHYKYKYQHAPPTGHNVSSVVSLVQLVVVVFWQAKAQLQQLDGDGHVDRVDPNSNSCSVRSSNDPVSSVVSLVVSLVCCVQAEDQDPVSPPPPDDDDPDPRDHHDQDQSSNLLNCLSVVNFAFGARPDPCFDADPVGTGDGRDNSSSMMTMGRSSSSSVSSCVVPVVVVVVSCVVVD

Secondary structure (DSSP, 8-state):
---PPPP------PPPSSPPPPEEEEEEEEE-SSSSHHHHHHHHHHHHHHHHHHHHHTTSS-----------------------PPP-EEEEEEEEEEE-S--GGGEES-SEEEETTEEEE-TT-EE-SSS---HHHHHHHHT--EEEE-SS-S-SS--S-HHHHHHHHHHHHHHHHHHHHHHTT-SEEEEEESSSGGG--SGGGBSSTT-S-SS-SHHHHHHHHHHHHHHH-TTSEEEEEE--TTSSB-HHHHHHHHHHHHHTT-EEEEEETTT--BSS-TT-SSHHHHHHIIIIIS-HHHHHHHHHHHHHHHHHHB--SGGGS--TT---SS-PPPPB--HHHHHHHHHHTT--EEE----TT--EETTEESEEE-GGGGEEEEE-HHHHHHHHHHHSHHHHHHHHGGG-

Organism: Naegleria fowleri (NCBI:txid5763)

Solvent-accessible surface area (backbone atoms only — not comparable to full-atom values): 22971 Å² total; per-residue (Å²): 134,91,84,86,83,80,86,85,82,82,80,82,78,75,77,80,93,62,82,77,78,54,56,74,33,19,36,40,30,18,8,40,27,82,64,59,12,41,66,47,20,42,59,58,44,41,39,54,53,46,39,46,53,51,64,65,53,64,81,45,102,65,86,80,72,86,78,77,91,70,96,71,96,73,94,70,89,75,84,77,81,76,79,78,76,72,77,71,56,39,73,76,46,80,42,46,29,29,33,38,68,50,52,55,88,40,43,44,66,51,76,40,77,79,46,82,24,24,28,36,32,28,52,80,25,45,72,73,64,95,68,85,76,57,60,34,58,48,13,46,76,70,71,38,63,30,38,45,30,14,44,38,87,72,62,98,80,61,100,60,71,68,61,66,58,48,53,52,10,20,51,41,27,26,53,31,50,48,52,50,32,65,75,63,59,40,40,33,42,36,33,19,35,29,41,32,54,75,58,29,48,43,52,86,28,33,64,59,81,77,47,86,45,59,76,60,57,54,39,33,32,43,32,52,14,50,29,54,40,43,71,80,36,72,81,46,45,60,37,28,37,31,29,26,70,52,70,40,15,31,56,71,45,42,56,51,44,53,49,56,27,39,77,70,70,20,44,48,31,39,37,26,70,69,76,26,49,58,84,67,38,101,69,34,80,42,66,67,58,40,48,45,46,62,56,42,42,50,30,63,68,52,40,49,57,36,50,53,55,51,48,55,52,42,68,61,35,39,35,76,51,77,87,63,47,82,69,78,92,71,92,67,98,65,87,70,76,80,62,40,66,34,48,43,50,42,44,39,51,31,23,53,72,66,53,59,43,83,38,63,24,81,37,98,77,55,46,78,47,98,92,41,68,27,45,81,31,42,77,70,30,24,27,33,40,33,29,29,44,42,47,49,39,53,48,27,44,67,71,38,45,72,61,49,51,57,61,53,62,70,78,112

Nearest PDB structures (foldseek):
  5gqx-assembly1_A  TM=4.237E-01  e=1.282E+00  Crocosphaera subtropica ATCC 51142
  5gr4-assembly1_A  TM=4.212E-01  e=2.096E+00  Crocosphaera subtropica ATCC 51142
  3ko8-assembly1_A-2  TM=3.671E-01  e=4.265E+00  Pyrobaculum calidifontis JCM 11548
  3ruc-assembly2_D  TM=4.468E-01  e=6.603E+00  Plesiomonas shigelloides
  3k1d-assembly1_A  TM=3.149E-01  e=4.038E+00  Mycobacterium tuberculosis H37Rv